Protein AF-A0AA92T080-F1 (afdb_monomer)

Foldseek 3Di:
DDDDDPDPDDDDDPDDLVVVLVPDPPRDPVQQPAFWDQDPVRFTGRPPQAAQDLDDPVVVCVQAEQWKWAFPAKWWQDPRRGTHSDGPCVPDPPQWFWMKHHHGQFKIKIWTQDPPVRATAIAIWTWDADNGQQKIFTAAPVRDGPWIWRFRYWDDDPPKIKTWIKTFRAWDQDPPRDIDTIIITTIIIIDDPVVVVVSCVRRPHYCSQVVVAPDPVPDQPLLLDKAKFKDFPDPVLQPDDPVPRAEEEAPGKMKIAIAHPVRDQDPPRCNLVPFQWKKKAKPPFAAIDTQWHDDPPDIRHNRMDMAGDLAAQPDPPDDQVSWIKMKIFGHDPRGGHDMYIGTHHYHYFFDRNDDPQDCCAVPPPDDQDWHAGNRHRQWIKTKHGWYAAPVGRPFIKIKMWTDGPDDDQPDPDPVSVVVLVVQQVVRVVVVQVSCCSHQVVVPHKDADDPVCPVVLVVQGDRDDPPKAFGIWGFDAGPDDDPTPFRHKIKTWTWDADPVDRSPIHIMIMITTDD

Nearest PDB structures (foldseek):
  3hwg-assembly2_B  TM=4.861E-01  e=1.629E-03  Homo sapiens
  4k19-assembly2_B  TM=4.719E-01  e=1.629E-03  Homo sapiens
  4gh7-assembly2_C  TM=4.530E-01  e=3.294E-03  Homo sapiens
  3alx-assembly1_B  TM=2.326E-01  e=6.484E-02  Measles morbillivirus

pLDDT: mean 80.69, std 15.15, range [23.2, 97.19]

Structure (mmCIF, N/CA/C/O backbone):
data_AF-A0AA92T080-F1
#
_entry.id   AF-A0AA92T080-F1
#
loop_
_atom_site.group_PDB
_atom_site.id
_atom_site.type_symbol
_atom_site.label_atom_id
_atom_site.label_alt_id
_atom_site.label_comp_id
_atom_site.label_asym_id
_atom_site.label_entity_id
_atom_site.label_seq_id
_atom_site.pdbx_PDB_ins_code
_atom_site.Cartn_x
_atom_site.Cartn_y
_atom_site.Cartn_z
_atom_site.occupancy
_atom_site.B_iso_or_equiv
_atom_site.auth_seq_id
_atom_site.auth_comp_id
_atom_site.auth_asym_id
_atom_site.auth_atom_id
_atom_site.pdbx_PDB_model_num
ATOM 1 N N . MET A 1 1 ? -21.289 -7.391 -8.307 1.00 27.81 1 MET A N 1
ATOM 2 C CA . MET A 1 1 ? -21.476 -6.621 -9.552 1.00 27.81 1 MET A CA 1
ATOM 3 C C . MET A 1 1 ? -21.095 -7.550 -10.691 1.00 27.81 1 MET A C 1
ATOM 5 O O . MET A 1 1 ? -20.063 -8.197 -10.584 1.00 27.81 1 MET A O 1
ATOM 9 N N . ILE A 1 2 ? -21.989 -7.754 -11.655 1.00 24.70 2 ILE A N 1
ATOM 10 C CA . ILE A 1 2 ? -21.856 -8.776 -12.702 1.00 24.70 2 ILE A CA 1
ATOM 11 C C . ILE A 1 2 ? -20.770 -8.326 -13.688 1.00 24.70 2 ILE A C 1
ATOM 13 O O . ILE A 1 2 ? -20.867 -7.235 -14.240 1.00 24.70 2 ILE A O 1
ATOM 17 N N . PHE A 1 3 ? -19.731 -9.146 -13.868 1.00 26.55 3 PHE A N 1
ATOM 18 C CA . PHE A 1 3 ? -18.678 -8.930 -14.859 1.00 26.55 3 PHE A CA 1
ATOM 19 C C . PHE A 1 3 ? -19.239 -9.198 -16.257 1.00 26.55 3 PHE A C 1
ATOM 21 O O . PHE A 1 3 ? -19.613 -10.329 -16.567 1.00 26.55 3 PHE A O 1
ATOM 28 N N . MET A 1 4 ? -19.294 -8.170 -17.102 1.00 23.20 4 MET A N 1
ATOM 29 C CA . MET A 1 4 ? -19.554 -8.333 -18.529 1.00 23.20 4 MET A CA 1
ATOM 30 C C . MET A 1 4 ? -18.206 -8.460 -19.237 1.00 23.20 4 MET A C 1
ATOM 32 O O . MET A 1 4 ? -17.562 -7.472 -19.573 1.00 23.20 4 MET A O 1
ATOM 36 N N . VAL A 1 5 ? -17.759 -9.700 -19.414 1.00 32.03 5 VAL A N 1
ATOM 37 C CA . VAL A 1 5 ? -16.711 -10.030 -20.381 1.00 32.03 5 VAL A CA 1
ATOM 38 C C . VAL A 1 5 ? -17.379 -9.978 -21.751 1.00 32.03 5 VAL A C 1
ATOM 40 O O . VAL A 1 5 ? -18.204 -10.837 -22.065 1.00 32.03 5 VAL A O 1
ATOM 43 N N . VAL A 1 6 ? -17.066 -8.967 -22.563 1.00 29.52 6 VAL A N 1
ATOM 44 C CA . VAL A 1 6 ? -17.431 -8.974 -23.985 1.00 29.52 6 VAL A CA 1
ATOM 45 C C . VAL A 1 6 ? -16.470 -9.933 -24.683 1.00 29.52 6 VAL A C 1
ATOM 47 O O . VAL A 1 6 ? -15.430 -9.549 -25.204 1.00 29.52 6 VAL A O 1
ATOM 50 N N . GLY A 1 7 ? -16.785 -11.224 -24.605 1.00 28.73 7 GLY A N 1
ATOM 51 C CA . GLY A 1 7 ? -16.167 -12.240 -25.442 1.00 28.73 7 GLY A CA 1
ATOM 52 C C . GLY A 1 7 ? -16.821 -12.192 -26.815 1.00 28.73 7 GLY A C 1
ATOM 53 O O . GLY A 1 7 ? -18.014 -12.469 -26.934 1.00 28.73 7 GLY A O 1
ATOM 54 N N . ILE A 1 8 ? -16.057 -11.855 -27.850 1.00 32.12 8 ILE A N 1
ATOM 55 C CA . ILE A 1 8 ? -16.470 -12.105 -29.230 1.00 32.12 8 ILE A CA 1
ATOM 56 C C . ILE A 1 8 ? -16.408 -13.624 -29.429 1.00 32.12 8 ILE A C 1
ATOM 58 O O . ILE A 1 8 ? -15.336 -14.213 -29.550 1.00 32.12 8 ILE A O 1
ATOM 62 N N . TRP A 1 9 ? -17.568 -14.278 -29.398 1.00 26.50 9 TRP A N 1
ATOM 63 C CA . TRP A 1 9 ? -17.707 -15.683 -29.772 1.00 26.50 9 TRP A CA 1
ATOM 64 C C . TRP A 1 9 ? -17.693 -15.779 -31.299 1.00 26.50 9 TRP A C 1
ATOM 66 O O . TRP A 1 9 ? -18.699 -15.486 -31.943 1.00 26.50 9 TRP A O 1
ATOM 76 N N . MET A 1 10 ? -16.574 -16.203 -31.890 1.00 33.81 10 MET A N 1
ATOM 77 C CA . MET A 1 10 ? -16.566 -16.641 -33.287 1.00 33.81 10 MET A CA 1
ATOM 78 C C . MET A 1 10 ? -16.938 -18.125 -33.365 1.00 33.81 10 MET A C 1
ATOM 80 O O . MET A 1 10 ? -16.276 -18.988 -32.791 1.00 33.81 10 MET A O 1
ATOM 84 N N . LEU A 1 11 ? -18.031 -18.406 -34.074 1.00 29.61 11 LEU A N 1
ATOM 85 C CA . LEU A 1 11 ? -18.474 -19.747 -34.445 1.00 29.61 11 LEU A CA 1
ATOM 86 C C . LEU A 1 11 ? -17.414 -20.405 -35.342 1.00 29.61 11 LEU A C 1
ATOM 88 O O . LEU A 1 11 ? -17.026 -19.854 -36.370 1.00 29.61 11 LEU A O 1
ATOM 92 N N . THR A 1 12 ? -16.953 -21.597 -34.970 1.00 33.16 12 THR A N 1
ATOM 93 C CA . THR A 1 12 ? -15.985 -22.373 -35.748 1.00 33.16 12 THR A CA 1
ATOM 94 C C . THR A 1 12 ? -16.668 -23.088 -36.916 1.00 33.16 12 THR A C 1
ATOM 96 O O . THR A 1 12 ? -17.187 -24.193 -36.785 1.00 33.16 12 THR A O 1
ATOM 99 N N . GLY A 1 13 ? -16.641 -22.458 -38.090 1.00 29.48 13 GLY A N 1
ATOM 100 C CA . GLY A 1 13 ? -16.662 -23.162 -39.373 1.00 29.48 13 GLY A CA 1
ATOM 101 C C . GLY A 1 13 ? -15.227 -23.479 -39.804 1.00 29.48 13 GLY A C 1
ATOM 102 O O . GLY A 1 13 ? -14.329 -22.671 -39.574 1.00 29.48 13 GLY A O 1
ATOM 103 N N . CYS A 1 14 ? -14.989 -24.647 -40.408 1.00 38.62 14 CYS A N 1
ATOM 104 C CA . CYS A 1 14 ? -13.718 -24.972 -41.064 1.00 38.62 14 CYS A CA 1
ATOM 105 C C . CYS A 1 14 ? -13.507 -24.059 -42.285 1.00 38.62 14 CYS A C 1
ATOM 107 O O . CYS A 1 14 ? -13.775 -24.469 -43.410 1.00 38.62 14 CYS A O 1
ATOM 109 N N . SER A 1 15 ? -13.056 -22.826 -42.070 1.00 36.00 15 SER A N 1
ATOM 110 C CA . SER A 1 15 ? -12.413 -22.024 -43.109 1.00 36.00 15 SER A CA 1
ATOM 111 C C . SER A 1 15 ? -10.903 -22.147 -42.943 1.00 36.00 15 SER A C 1
ATOM 113 O O . SER A 1 15 ? -10.412 -22.319 -41.822 1.00 36.00 15 SER A O 1
ATOM 115 N N . SER A 1 16 ? -10.172 -22.106 -44.053 1.00 49.78 16 SER A N 1
ATOM 116 C CA . SER A 1 16 ? -8.713 -22.066 -43.996 1.00 49.78 16 SER A CA 1
ATOM 117 C C . SER A 1 16 ? -8.259 -20.777 -43.296 1.00 49.78 16 SER A C 1
ATOM 119 O O . SER A 1 16 ? -9.003 -19.792 -43.269 1.00 49.78 16 SER A O 1
ATOM 121 N N . ASP A 1 17 ? -7.063 -20.770 -42.702 1.00 54.59 17 ASP A N 1
ATOM 122 C CA . ASP A 1 17 ? -6.533 -19.580 -42.010 1.00 54.59 17 ASP A CA 1
ATOM 123 C C . ASP A 1 17 ? -6.432 -18.362 -42.951 1.00 54.59 17 ASP A C 1
ATOM 125 O O . ASP A 1 17 ? -6.576 -17.221 -42.515 1.00 54.59 17 ASP A O 1
ATOM 129 N N . ASP A 1 18 ? -6.279 -18.614 -44.256 1.00 56.16 18 ASP A N 1
ATOM 130 C CA . ASP A 1 18 ? -6.263 -17.593 -45.308 1.00 56.16 18 ASP A CA 1
ATOM 131 C C . ASP A 1 18 ? -7.633 -16.915 -45.469 1.00 56.16 18 ASP A C 1
ATOM 133 O O . ASP A 1 18 ? -7.701 -15.692 -45.578 1.00 56.16 18 ASP A O 1
ATOM 137 N N . ASP A 1 19 ? -8.726 -17.679 -45.390 1.00 58.03 19 ASP A N 1
ATOM 138 C CA . ASP A 1 19 ? -10.092 -17.153 -45.522 1.00 58.03 19 ASP A CA 1
ATOM 139 C C . ASP A 1 19 ? -10.494 -16.268 -44.328 1.00 58.03 19 ASP A C 1
ATOM 141 O O . ASP A 1 19 ? -11.301 -15.349 -44.474 1.00 58.03 19 ASP A O 1
ATOM 145 N N . LYS A 1 20 ? -9.935 -16.532 -43.136 1.00 63.44 20 LYS A N 1
ATOM 146 C CA . LYS A 1 20 ? -10.196 -15.723 -41.933 1.00 63.44 20 LYS A CA 1
ATOM 147 C C . LYS A 1 20 ? -9.500 -14.375 -42.005 1.00 63.44 20 LYS A C 1
ATOM 149 O O . LYS A 1 20 ? -10.150 -13.358 -41.778 1.00 63.44 20 LYS A O 1
ATOM 154 N N . LEU A 1 21 ? -8.209 -14.358 -42.342 1.00 67.25 21 LEU A N 1
ATOM 155 C CA . LEU A 1 21 ? -7.444 -13.119 -42.479 1.00 67.25 21 LEU A CA 1
ATOM 156 C C . LEU A 1 21 ? -8.030 -12.236 -43.590 1.00 67.25 21 LEU A C 1
ATOM 158 O O . LEU A 1 21 ? -8.204 -11.036 -43.402 1.00 67.25 21 LEU A O 1
ATOM 162 N N . ASP A 1 22 ? -8.414 -12.838 -44.719 1.00 72.44 22 ASP A N 1
ATOM 163 C CA . ASP A 1 22 ? -9.034 -12.150 -45.859 1.00 72.44 22 ASP A CA 1
ATOM 164 C C . ASP A 1 22 ? -10.388 -11.500 -45.544 1.00 72.44 22 ASP A C 1
ATOM 166 O O . ASP A 1 22 ? -10.793 -10.579 -46.252 1.00 72.44 22 ASP A O 1
ATOM 170 N N . SER A 1 23 ? -11.064 -11.932 -44.478 1.00 70.75 23 SER A N 1
ATOM 171 C CA . SER A 1 23 ? -12.346 -11.367 -44.045 1.00 70.75 23 SER A CA 1
ATOM 172 C C . SER A 1 23 ? -12.225 -10.142 -43.129 1.00 70.75 23 SER A C 1
ATOM 174 O O . SER A 1 23 ? -13.229 -9.477 -42.873 1.00 70.75 23 SER A O 1
ATOM 176 N N . LEU A 1 24 ? -11.024 -9.834 -42.623 1.00 78.38 24 LEU A N 1
ATOM 177 C CA . LEU A 1 24 ? -10.828 -8.732 -41.682 1.00 78.38 24 LEU A CA 1
ATOM 178 C C . LEU A 1 24 ? -10.773 -7.383 -42.419 1.00 78.38 24 LEU A C 1
ATOM 180 O O . LEU A 1 24 ? -10.012 -7.251 -43.381 1.00 78.38 24 LEU A O 1
ATOM 184 N N . PRO A 1 25 ? -11.495 -6.348 -41.945 1.00 71.81 25 PRO A N 1
ATOM 185 C CA . PRO A 1 25 ? -11.550 -5.049 -42.623 1.00 71.81 25 PRO A CA 1
ATOM 186 C C . PRO A 1 25 ? -10.203 -4.309 -42.615 1.00 71.81 25 PRO A C 1
ATOM 188 O O . PRO A 1 25 ? -9.972 -3.426 -43.436 1.00 71.81 25 PRO A O 1
ATOM 191 N N . TRP A 1 26 ? -9.284 -4.709 -41.733 1.00 73.44 26 TRP A N 1
ATOM 192 C CA . TRP A 1 26 ? -7.933 -4.164 -41.616 1.00 73.44 26 TRP A CA 1
ATOM 193 C C . TRP A 1 26 ? -6.846 -5.032 -42.277 1.00 73.44 26 TRP A C 1
ATOM 195 O O . TRP A 1 26 ? -5.656 -4.804 -42.039 1.00 73.44 26 TRP A O 1
ATOM 205 N N . ASN A 1 27 ? -7.201 -6.038 -43.083 1.00 79.00 27 ASN A N 1
ATOM 206 C CA . ASN A 1 27 ? -6.205 -6.872 -43.755 1.00 79.00 27 ASN A CA 1
ATOM 207 C C . ASN A 1 27 ? -5.534 -6.134 -44.927 1.00 79.00 27 ASN A C 1
ATOM 209 O O . ASN A 1 27 ? -6.152 -5.867 -45.958 1.00 79.00 27 ASN A O 1
ATOM 213 N N . ASP A 1 28 ? -4.238 -5.854 -44.785 1.00 78.19 28 ASP A N 1
ATOM 214 C CA . ASP A 1 28 ? -3.410 -5.274 -45.838 1.00 78.19 28 ASP A CA 1
ATOM 215 C C . ASP A 1 28 ? -2.540 -6.331 -46.529 1.00 78.19 28 ASP A C 1
ATOM 217 O O . ASP A 1 28 ? -1.407 -6.612 -46.124 1.00 78.19 28 ASP A O 1
ATOM 221 N N . LYS A 1 29 ? -3.052 -6.881 -47.632 1.00 75.50 29 LYS A N 1
ATOM 222 C CA . LYS A 1 29 ? -2.358 -7.913 -48.413 1.00 75.50 29 LYS A CA 1
ATOM 223 C C . LYS A 1 29 ? -0.976 -7.481 -48.908 1.00 75.50 29 LYS A C 1
ATOM 225 O O . LYS A 1 29 ? -0.132 -8.350 -49.132 1.00 75.50 29 LYS A O 1
ATOM 230 N N . GLU A 1 30 ? -0.717 -6.188 -49.091 1.00 82.81 30 GLU A N 1
ATOM 231 C CA . GLU A 1 30 ? 0.604 -5.732 -49.519 1.00 82.81 30 GLU A CA 1
ATOM 232 C C . GLU A 1 30 ? 1.622 -5.907 -48.396 1.00 82.81 30 GLU A C 1
ATOM 234 O O . GLU A 1 30 ? 2.680 -6.487 -48.637 1.00 82.81 30 GLU A O 1
ATOM 239 N N . LEU A 1 31 ? 1.279 -5.508 -47.165 1.00 85.50 31 LEU A N 1
ATOM 240 C CA . LEU A 1 31 ? 2.153 -5.641 -45.993 1.00 85.50 31 LEU A CA 1
ATOM 241 C C . LEU A 1 31 ? 2.417 -7.106 -45.614 1.00 85.50 31 LEU A C 1
ATOM 243 O O . LEU A 1 31 ? 3.559 -7.462 -45.322 1.00 85.50 31 LEU A O 1
ATOM 247 N N . PHE A 1 32 ? 1.409 -7.983 -45.686 1.00 84.88 32 PHE A N 1
ATOM 248 C CA . PHE A 1 32 ? 1.577 -9.415 -45.377 1.00 84.88 32 PHE A CA 1
ATOM 249 C C . PHE A 1 32 ? 2.505 -10.159 -46.348 1.00 84.88 32 PHE A C 1
ATOM 251 O O . PHE A 1 32 ? 3.083 -11.188 -45.989 1.00 84.88 32 PHE A O 1
ATOM 258 N N . ASN A 1 33 ? 2.689 -9.629 -47.559 1.00 85.62 33 ASN A N 1
ATOM 259 C CA . ASN A 1 33 ? 3.595 -10.195 -48.555 1.00 85.62 33 ASN A CA 1
ATOM 260 C C . ASN A 1 33 ? 5.033 -9.661 -48.448 1.00 85.62 33 ASN A C 1
ATOM 262 O O . ASN A 1 33 ? 5.937 -10.231 -49.072 1.00 85.62 33 ASN A O 1
ATOM 266 N N . GLN A 1 34 ? 5.281 -8.631 -47.635 1.00 90.94 34 GLN A N 1
ATOM 267 C CA . GLN A 1 34 ? 6.618 -8.073 -47.425 1.00 90.94 34 GLN A CA 1
ATOM 268 C C . GLN A 1 34 ? 7.514 -8.975 -46.566 1.00 90.94 34 GLN A C 1
ATOM 270 O O . GLN A 1 34 ? 7.090 -10.012 -46.053 1.00 90.94 34 GLN A O 1
ATOM 275 N N . SER A 1 35 ? 8.793 -8.613 -46.471 1.00 91.94 35 SER A N 1
ATOM 276 C CA . SER A 1 35 ? 9.757 -9.233 -45.561 1.00 91.94 35 SER A CA 1
ATOM 277 C C . SER A 1 35 ? 10.318 -8.182 -44.611 1.00 91.94 35 SER A C 1
ATOM 279 O O . SER A 1 35 ? 10.738 -7.118 -45.053 1.00 91.94 35 SER A O 1
ATOM 281 N N . PHE A 1 36 ? 10.361 -8.513 -43.326 1.00 93.56 36 PHE A N 1
ATOM 282 C CA . PHE A 1 36 ? 10.854 -7.652 -42.258 1.00 93.56 36 PHE A CA 1
ATOM 283 C C . PHE A 1 36 ? 12.231 -8.132 -41.801 1.00 93.56 36 PHE A C 1
ATOM 285 O O . PHE A 1 36 ? 12.500 -9.336 -41.765 1.00 93.56 36 PHE A O 1
ATOM 292 N N . VAL A 1 37 ? 13.108 -7.190 -41.468 1.00 90.69 37 VAL A N 1
ATOM 293 C CA . VAL A 1 37 ? 14.513 -7.454 -41.133 1.00 90.69 37 VAL A CA 1
ATOM 294 C C . VAL A 1 37 ? 14.908 -6.730 -39.855 1.00 90.69 37 VAL A C 1
ATOM 296 O O . VAL A 1 37 ? 14.334 -5.700 -39.518 1.00 90.69 37 VAL A O 1
ATOM 299 N N . LEU A 1 38 ? 15.891 -7.271 -39.138 1.00 86.25 38 LEU A N 1
ATOM 300 C CA . LEU A 1 38 ? 16.534 -6.572 -38.027 1.00 86.25 38 LEU A CA 1
ATOM 301 C C . LEU A 1 38 ? 17.613 -5.636 -38.578 1.00 86.25 38 LEU A C 1
ATOM 303 O O . LEU A 1 38 ? 18.523 -6.091 -39.271 1.00 86.25 38 LEU A O 1
ATOM 307 N N . ASN A 1 39 ? 17.504 -4.345 -38.277 1.00 79.56 39 ASN A N 1
ATOM 308 C CA . ASN A 1 39 ? 18.502 -3.349 -38.643 1.00 79.56 39 ASN A CA 1
ATOM 309 C C . ASN A 1 39 ? 19.702 -3.361 -37.670 1.00 79.56 39 ASN A C 1
ATOM 311 O O . ASN A 1 39 ? 19.751 -4.133 -36.709 1.00 79.56 39 ASN A O 1
ATOM 315 N N . GLN A 1 40 ? 20.682 -2.488 -37.920 1.00 73.38 40 GLN A N 1
ATOM 316 C CA . GLN A 1 40 ? 21.906 -2.391 -37.111 1.00 73.38 40 GLN A CA 1
ATOM 317 C C . GLN A 1 40 ? 21.656 -1.904 -35.673 1.00 73.38 40 GLN A C 1
ATOM 319 O O . GLN A 1 40 ? 22.436 -2.236 -34.784 1.00 73.38 40 GLN A O 1
ATOM 324 N N . ASP A 1 41 ? 20.552 -1.193 -35.439 1.00 70.56 41 ASP A N 1
ATOM 325 C CA . ASP A 1 41 ? 20.147 -0.673 -34.128 1.00 70.56 41 ASP A CA 1
ATOM 326 C C . ASP A 1 41 ? 19.294 -1.676 -33.323 1.00 70.56 41 ASP A C 1
ATOM 328 O O . ASP A 1 41 ? 18.852 -1.384 -32.212 1.00 70.56 41 ASP A O 1
ATOM 332 N N . GLY A 1 42 ? 19.060 -2.881 -33.863 1.00 78.06 42 GLY A N 1
ATOM 333 C CA . GLY A 1 42 ? 18.274 -3.936 -33.214 1.00 78.06 42 GLY A CA 1
ATOM 334 C C . GLY A 1 42 ? 16.753 -3.785 -33.361 1.00 78.06 42 GLY A C 1
ATOM 335 O O . GLY A 1 42 ? 15.990 -4.462 -32.659 1.00 78.06 42 GLY A O 1
ATOM 336 N N . TYR A 1 43 ? 16.296 -2.924 -34.271 1.00 83.44 43 TYR A N 1
ATOM 337 C CA . TYR A 1 43 ? 14.888 -2.736 -34.612 1.00 83.44 43 TYR A CA 1
ATOM 338 C C . TYR A 1 43 ? 14.485 -3.658 -35.759 1.00 83.44 43 TYR A C 1
ATOM 340 O O . TYR A 1 43 ? 15.164 -3.741 -36.780 1.00 83.44 43 TYR A O 1
ATOM 348 N N . CYS A 1 44 ? 13.364 -4.357 -35.598 1.00 89.56 44 CYS A N 1
ATOM 349 C CA . CYS A 1 44 ? 12.742 -5.106 -36.676 1.00 89.56 44 CYS A CA 1
ATOM 350 C C . CYS A 1 44 ? 11.878 -4.138 -37.480 1.00 89.56 44 CYS A C 1
ATOM 352 O O . CYS A 1 44 ? 10.986 -3.505 -36.922 1.00 89.56 44 CYS A O 1
ATOM 354 N N . ILE A 1 45 ? 12.173 -3.996 -38.766 1.00 90.81 45 ILE A N 1
ATOM 355 C CA . ILE A 1 45 ? 11.567 -2.989 -39.635 1.00 90.81 45 ILE A CA 1
ATOM 356 C C . ILE A 1 45 ? 11.262 -3.567 -41.015 1.00 90.81 45 ILE A C 1
ATOM 358 O O . ILE A 1 45 ? 11.822 -4.587 -41.428 1.00 90.81 45 ILE A O 1
ATOM 362 N N . LEU A 1 46 ? 10.387 -2.886 -41.747 1.00 93.19 46 LEU A N 1
ATOM 363 C CA . LEU A 1 46 ? 10.298 -3.007 -43.193 1.00 93.19 46 LEU A CA 1
ATOM 364 C C . LEU A 1 46 ? 11.357 -2.090 -43.811 1.00 93.19 46 LEU A C 1
ATOM 366 O O . LEU A 1 46 ? 11.179 -0.871 -43.859 1.00 93.19 46 LEU A O 1
ATOM 370 N N . ASP A 1 47 ? 12.478 -2.675 -44.221 1.00 84.38 47 ASP A N 1
ATOM 371 C CA . ASP A 1 47 ? 13.612 -1.923 -44.762 1.00 84.38 47 ASP A CA 1
ATOM 372 C C . ASP A 1 47 ? 13.255 -1.234 -46.087 1.00 84.38 47 ASP A C 1
ATOM 374 O O . ASP A 1 47 ? 12.544 -1.788 -46.928 1.00 84.38 47 ASP A O 1
ATOM 378 N N . GLY A 1 48 ? 13.720 0.004 -46.255 1.00 80.38 48 GLY A N 1
ATOM 379 C CA . GLY A 1 48 ? 13.421 0.838 -47.421 1.00 80.38 48 GLY A CA 1
ATOM 380 C C . GLY A 1 48 ? 11.966 1.319 -47.544 1.00 80.38 48 GLY A C 1
ATOM 381 O O . GLY A 1 48 ? 11.617 1.903 -48.571 1.00 80.38 48 GLY A O 1
ATOM 382 N N . LYS A 1 49 ? 11.105 1.098 -46.538 1.00 85.81 49 LYS A N 1
ATOM 383 C CA . LYS A 1 49 ? 9.752 1.673 -46.511 1.00 85.81 49 LYS A CA 1
ATOM 384 C C . LYS A 1 49 ? 9.840 3.188 -46.334 1.00 85.81 49 LYS A C 1
ATOM 386 O O . LYS A 1 49 ? 10.387 3.666 -45.345 1.00 85.81 49 LYS A O 1
ATOM 391 N N . ALA A 1 50 ? 9.267 3.925 -47.283 1.00 81.00 50 ALA A N 1
ATOM 392 C CA . ALA A 1 50 ? 9.098 5.364 -47.145 1.00 81.00 50 ALA A CA 1
ATOM 393 C C . ALA A 1 50 ? 8.181 5.688 -45.943 1.00 81.00 50 ALA A C 1
ATOM 395 O O . ALA A 1 50 ? 7.202 4.957 -45.723 1.00 81.00 50 ALA A O 1
ATOM 396 N N . PRO A 1 51 ? 8.477 6.754 -45.180 1.00 81.69 51 PRO A N 1
ATOM 397 C CA . PRO A 1 51 ? 7.595 7.262 -44.135 1.00 81.69 51 PRO A CA 1
ATOM 398 C C . PRO A 1 51 ? 6.182 7.522 -44.677 1.00 81.69 51 PRO A C 1
ATOM 400 O O . PRO A 1 51 ? 6.009 7.934 -45.818 1.00 81.69 51 PRO A O 1
ATOM 403 N N . VAL A 1 52 ? 5.150 7.319 -43.853 1.00 75.94 52 VAL A N 1
ATOM 404 C CA . VAL A 1 52 ? 3.743 7.424 -44.303 1.00 75.94 52 VAL A CA 1
ATOM 405 C C . VAL A 1 52 ? 3.386 8.825 -44.821 1.00 75.94 52 VAL A C 1
ATOM 407 O O . VAL A 1 52 ? 2.547 8.971 -45.707 1.00 75.94 52 VAL A O 1
ATOM 410 N N . CYS A 1 53 ? 4.045 9.860 -44.299 1.00 64.81 53 CYS A N 1
ATOM 411 C CA . CYS A 1 53 ? 3.841 11.243 -44.708 1.00 64.81 53 CYS A CA 1
ATOM 412 C C . CYS A 1 53 ? 5.128 11.793 -45.332 1.00 64.81 53 CYS A C 1
ATOM 414 O O . CYS A 1 53 ? 5.941 12.384 -44.631 1.00 64.81 53 CYS A O 1
ATOM 416 N N . ASP A 1 54 ? 5.285 11.654 -46.649 1.00 56.00 54 ASP A N 1
ATOM 417 C CA . ASP A 1 54 ? 6.458 12.145 -47.398 1.00 56.00 54 ASP A CA 1
ATOM 418 C C . ASP A 1 54 ? 6.641 13.685 -47.365 1.00 56.00 54 ASP A C 1
ATOM 420 O O . ASP A 1 54 ? 7.630 14.198 -47.889 1.00 56.00 54 ASP A O 1
ATOM 424 N N . ILE A 1 55 ? 5.678 14.457 -46.827 1.00 50.59 55 ILE A N 1
ATOM 425 C CA . ILE A 1 55 ? 5.610 15.918 -47.043 1.00 50.59 55 ILE A CA 1
ATOM 426 C C . ILE A 1 55 ? 5.343 16.749 -45.769 1.00 50.59 55 ILE A C 1
ATOM 428 O O . ILE A 1 55 ? 5.799 17.892 -45.717 1.00 50.59 55 ILE A O 1
ATOM 432 N N . ASP A 1 56 ? 4.640 16.245 -44.740 1.00 65.81 56 ASP A N 1
ATOM 433 C CA . ASP A 1 56 ? 4.281 17.082 -43.576 1.00 65.81 56 ASP A CA 1
ATOM 434 C C . ASP A 1 56 ? 3.990 16.294 -42.278 1.00 65.81 56 ASP A C 1
ATOM 436 O O . ASP A 1 56 ? 3.022 15.532 -42.184 1.00 65.81 56 ASP A O 1
ATOM 440 N N . ARG A 1 57 ? 4.786 16.553 -41.232 1.00 71.19 57 ARG A N 1
ATOM 441 C CA . ARG A 1 57 ? 4.600 16.030 -39.866 1.00 71.19 57 ARG A CA 1
ATOM 442 C C . ARG A 1 57 ? 3.259 16.440 -39.247 1.00 71.19 57 ARG A C 1
ATOM 444 O O . ARG A 1 57 ? 2.700 15.685 -38.451 1.00 71.19 57 ARG A O 1
ATOM 451 N N . ASN A 1 58 ? 2.698 17.585 -39.638 1.00 77.56 58 ASN A N 1
ATOM 452 C CA . ASN A 1 58 ? 1.396 18.042 -39.146 1.00 77.56 58 ASN A CA 1
ATOM 453 C C . ASN A 1 58 ? 0.262 17.095 -39.556 1.00 77.56 58 ASN A C 1
ATOM 455 O O . ASN A 1 58 ? -0.696 16.918 -38.804 1.00 77.56 58 ASN A O 1
ATOM 459 N N . VAL A 1 59 ? 0.377 16.450 -40.722 1.00 82.25 59 VAL A N 1
ATOM 460 C CA . VAL A 1 59 ? -0.620 15.484 -41.200 1.00 82.25 59 VAL A CA 1
ATOM 461 C C . VAL A 1 59 ? -0.597 14.231 -40.329 1.00 82.25 59 VAL A C 1
ATOM 463 O O . VAL A 1 59 ? -1.647 13.813 -39.843 1.00 82.25 59 VAL A O 1
ATOM 466 N N . LEU A 1 60 ? 0.589 13.691 -40.034 1.00 83.06 60 LEU A N 1
ATOM 467 C CA . LEU A 1 60 ? 0.727 12.543 -39.135 1.00 83.06 60 LEU A CA 1
ATOM 468 C C . LEU A 1 60 ? 0.212 12.871 -37.724 1.00 83.06 60 LEU A C 1
ATOM 470 O O . LEU A 1 60 ? -0.565 12.105 -37.152 1.00 83.06 60 LEU A O 1
ATOM 474 N N . ASN A 1 61 ? 0.574 14.041 -37.188 1.00 85.00 61 ASN A N 1
ATOM 475 C CA . ASN A 1 61 ? 0.072 14.503 -35.894 1.00 85.00 61 ASN A CA 1
ATOM 476 C C . ASN A 1 61 ? -1.460 14.608 -35.890 1.00 85.00 61 ASN A C 1
ATOM 478 O O . ASN A 1 61 ? -2.084 14.196 -34.917 1.00 85.00 61 ASN A O 1
ATOM 482 N N . SER A 1 62 ? -2.078 15.083 -36.978 1.00 86.12 62 SER A N 1
ATOM 483 C CA . SER A 1 62 ? -3.543 15.183 -37.086 1.00 86.12 62 SER A CA 1
ATOM 484 C C . SER A 1 62 ? -4.259 13.829 -37.025 1.00 86.12 62 SER A C 1
ATOM 486 O O . SER A 1 62 ? -5.426 13.759 -36.637 1.00 86.12 62 SER A O 1
ATOM 488 N N . TRP A 1 63 ? -3.567 12.747 -37.390 1.00 89.19 63 TRP A N 1
ATOM 489 C CA . TRP A 1 63 ? -4.105 11.393 -37.321 1.00 89.19 63 TRP A CA 1
ATOM 490 C C . TRP A 1 63 ? -3.914 10.776 -35.938 1.00 89.19 63 TRP A C 1
ATOM 492 O O . TRP A 1 63 ? -4.839 10.146 -35.428 1.00 89.19 63 TRP A O 1
ATOM 502 N N . LEU A 1 64 ? -2.744 10.977 -35.326 1.00 88.75 64 LEU A N 1
ATOM 503 C CA . LEU A 1 64 ? -2.344 10.296 -34.093 1.00 88.75 64 LEU A CA 1
ATOM 504 C C . LEU A 1 64 ? -2.740 11.042 -32.815 1.00 88.75 64 LEU A C 1
ATOM 506 O O . LEU A 1 64 ? -3.271 10.423 -31.894 1.00 88.75 64 LEU A O 1
ATOM 510 N N . VAL A 1 65 ? -2.459 12.347 -32.748 1.00 88.38 65 VAL A N 1
ATOM 511 C CA . VAL A 1 65 ? -2.507 13.153 -31.519 1.00 88.38 65 VAL A CA 1
ATOM 512 C C . VAL A 1 65 ? -3.945 13.384 -31.064 1.00 88.38 65 VAL A C 1
ATOM 514 O O . VAL A 1 65 ? -4.819 13.693 -31.864 1.00 88.38 65 VAL A O 1
ATOM 517 N N . SER A 1 66 ? -4.165 13.327 -29.752 1.00 85.25 66 SER A N 1
ATOM 518 C CA . SER A 1 66 ? -5.461 13.354 -29.059 1.00 85.25 66 SER A CA 1
ATOM 519 C C . SER A 1 66 ? -6.305 12.085 -29.218 1.00 85.25 66 SER A C 1
ATOM 521 O O . SER A 1 66 ? -7.502 12.114 -28.928 1.00 85.25 66 SER A O 1
ATOM 523 N N . TYR A 1 67 ? -5.707 10.973 -29.659 1.00 91.19 67 TYR A N 1
ATOM 524 C CA . TYR A 1 67 ? -6.417 9.710 -29.865 1.00 91.19 67 TYR A CA 1
ATOM 525 C C . TYR A 1 67 ? -5.748 8.525 -29.170 1.00 91.19 67 TYR A C 1
ATOM 527 O O . TYR A 1 67 ? -4.521 8.439 -29.067 1.00 91.19 67 TYR A O 1
ATOM 535 N N . GLY A 1 68 ? -6.598 7.599 -28.718 1.00 96.00 68 GLY A N 1
ATOM 536 C CA . GLY A 1 68 ? -6.217 6.293 -28.194 1.00 96.00 68 GLY A CA 1
ATOM 537 C C . GLY A 1 68 ? -6.187 5.229 -29.288 1.00 96.00 68 GLY A C 1
ATOM 538 O O . GLY A 1 68 ? -6.970 5.289 -30.233 1.00 96.00 68 GLY A O 1
ATOM 539 N N . TRP A 1 69 ? -5.312 4.244 -29.138 1.00 97.12 69 TRP A N 1
ATOM 540 C CA . TRP A 1 69 ? -5.014 3.214 -30.126 1.00 97.12 69 TRP A CA 1
ATOM 541 C C . TRP A 1 69 ? -4.857 1.863 -29.430 1.00 97.12 69 TRP A C 1
ATOM 543 O O . TRP A 1 69 ? -3.924 1.673 -28.646 1.00 97.12 69 TRP A O 1
ATOM 553 N N . GLN A 1 70 ? -5.749 0.915 -29.723 1.00 95.62 70 GLN A N 1
ATOM 554 C CA . GLN A 1 70 ? -5.762 -0.426 -29.125 1.00 95.62 70 GLN A CA 1
ATOM 555 C C . GLN A 1 70 ? -5.540 -1.521 -30.182 1.00 95.62 70 GLN A C 1
ATOM 557 O O . GLN A 1 70 ? -6.102 -1.424 -31.269 1.00 95.62 70 GLN A O 1
ATOM 562 N N . PRO A 1 71 ? -4.779 -2.596 -29.893 1.00 94.62 71 PRO A N 1
ATOM 563 C CA . PRO A 1 71 ? -4.548 -3.663 -30.867 1.00 94.62 71 PRO A CA 1
ATOM 564 C C . PRO A 1 71 ? -5.811 -4.424 -31.287 1.00 94.62 71 PRO A C 1
ATOM 566 O O . PRO A 1 71 ? -6.415 -5.153 -30.493 1.00 94.62 71 PRO A O 1
ATOM 569 N N . ALA A 1 72 ? -6.142 -4.321 -32.573 1.00 92.12 72 ALA A N 1
ATOM 570 C CA . ALA A 1 72 ? -7.150 -5.122 -33.260 1.00 92.12 72 ALA A CA 1
ATOM 571 C C . ALA A 1 72 ? -6.564 -6.440 -33.790 1.00 92.12 72 ALA A C 1
ATOM 573 O O . ALA A 1 72 ? -7.231 -7.472 -33.713 1.00 92.12 72 ALA A O 1
ATOM 574 N N . GLY A 1 73 ? -5.300 -6.441 -34.232 1.00 91.75 73 GLY A N 1
ATOM 575 C CA . GLY A 1 73 ? -4.594 -7.637 -34.708 1.00 91.75 73 GLY A CA 1
ATOM 576 C C . GLY A 1 73 ? -3.096 -7.610 -34.409 1.00 91.75 73 GLY A C 1
ATOM 577 O O . GLY A 1 73 ? -2.489 -6.540 -34.420 1.00 91.75 73 GLY A O 1
ATOM 578 N N . ILE A 1 74 ? -2.496 -8.773 -34.141 1.00 93.75 74 ILE A N 1
ATOM 579 C CA . ILE A 1 74 ? -1.051 -8.907 -33.883 1.00 93.75 74 ILE A CA 1
ATOM 580 C C . ILE A 1 74 ? -0.494 -10.074 -34.686 1.00 93.75 74 ILE A C 1
ATOM 582 O O . ILE A 1 74 ? -0.915 -11.207 -34.492 1.00 93.75 74 ILE A O 1
ATOM 586 N N . TYR A 1 75 ? 0.493 -9.831 -35.542 1.00 93.06 75 TYR A N 1
ATOM 587 C CA . TYR A 1 75 ? 1.040 -10.845 -36.441 1.00 93.06 75 TYR A CA 1
ATOM 588 C C . TYR A 1 75 ? 2.550 -10.937 -36.271 1.00 93.06 75 TYR A C 1
ATOM 590 O O . TYR A 1 75 ? 3.291 -10.014 -36.599 1.00 93.06 75 TYR A O 1
ATOM 598 N N . GLN A 1 76 ? 3.016 -12.060 -35.732 1.00 93.69 76 GLN A N 1
ATOM 599 C CA . GLN A 1 76 ? 4.428 -12.273 -35.423 1.00 93.69 76 GLN A CA 1
ATOM 600 C C . GLN A 1 76 ? 5.287 -12.353 -36.694 1.00 93.69 76 GLN A C 1
ATOM 602 O O . GLN A 1 76 ? 4.930 -13.047 -37.648 1.00 93.69 76 GLN A O 1
ATOM 607 N N . VAL A 1 77 ? 6.464 -11.726 -36.678 1.00 94.31 77 VAL A N 1
ATOM 608 C CA . VAL A 1 77 ? 7.512 -11.942 -37.685 1.00 94.31 77 VAL A CA 1
ATOM 609 C C . VAL A 1 77 ? 8.182 -13.296 -37.428 1.00 94.31 77 VAL A C 1
ATOM 611 O O . VAL A 1 77 ? 8.738 -13.550 -36.358 1.00 94.31 77 VAL A O 1
ATOM 614 N N . LYS A 1 78 ? 8.118 -14.187 -38.417 1.00 91.31 78 LYS A N 1
ATOM 615 C CA . LYS A 1 78 ? 8.754 -15.511 -38.399 1.00 91.31 78 LYS A CA 1
ATOM 616 C C . LYS A 1 78 ? 10.244 -15.405 -38.714 1.00 91.31 78 LYS A C 1
ATOM 618 O O . LYS A 1 78 ? 10.718 -14.403 -39.238 1.00 91.31 78 LYS A O 1
ATOM 623 N N . GLU A 1 79 ? 10.985 -16.486 -38.477 1.00 87.50 79 GLU A N 1
ATOM 624 C CA . GLU A 1 79 ? 12.439 -16.532 -38.714 1.00 87.50 79 GLU A CA 1
ATOM 625 C C . GLU A 1 79 ? 12.846 -16.248 -40.167 1.00 87.50 79 GLU A C 1
ATOM 627 O O . GLU A 1 79 ? 13.942 -15.761 -40.418 1.00 87.50 79 GLU A O 1
ATOM 632 N N . ASN A 1 80 ? 11.957 -16.505 -41.129 1.00 88.50 80 ASN A N 1
ATOM 633 C CA . ASN A 1 80 ? 12.166 -16.180 -42.541 1.00 88.50 80 ASN A CA 1
ATOM 634 C C . ASN A 1 80 ? 11.811 -14.721 -42.903 1.00 88.50 80 ASN A C 1
ATOM 636 O O . ASN A 1 80 ? 11.734 -14.392 -44.087 1.00 88.50 80 ASN A O 1
ATOM 640 N N . GLY A 1 81 ? 11.529 -13.872 -41.910 1.00 90.88 81 GLY A N 1
ATOM 641 C CA . GLY A 1 81 ? 11.147 -12.470 -42.079 1.00 90.88 81 GLY A CA 1
ATOM 642 C C . GLY A 1 81 ? 9.703 -12.246 -42.537 1.00 90.88 81 GLY A C 1
ATOM 643 O O . GLY A 1 81 ? 9.306 -11.100 -42.723 1.00 90.88 81 GLY A O 1
ATOM 644 N N . LYS A 1 82 ? 8.898 -13.299 -42.736 1.00 93.38 82 LYS A N 1
ATOM 645 C CA . LYS A 1 82 ? 7.482 -13.178 -43.127 1.00 93.38 82 LYS A CA 1
ATOM 646 C C . LYS A 1 82 ? 6.564 -13.114 -41.913 1.00 93.38 82 LYS A C 1
ATOM 648 O O . LYS A 1 82 ? 6.869 -13.688 -40.871 1.00 93.38 82 LYS A O 1
ATOM 653 N N . LEU A 1 83 ? 5.405 -12.482 -42.067 1.00 92.88 83 LEU A N 1
ATOM 654 C CA . LEU A 1 83 ? 4.391 -12.442 -41.015 1.00 92.88 83 LEU A CA 1
ATOM 655 C C . LEU A 1 83 ? 3.670 -13.789 -40.861 1.00 92.88 83 LEU A C 1
ATOM 657 O O . LEU A 1 83 ? 3.478 -14.555 -41.813 1.00 92.88 83 LEU A O 1
ATOM 661 N N . ALA A 1 84 ? 3.272 -14.096 -39.631 1.00 90.69 84 ALA A N 1
ATOM 662 C CA . ALA A 1 84 ? 2.275 -15.115 -39.352 1.00 90.69 84 ALA A CA 1
ATOM 663 C C . ALA A 1 84 ? 0.908 -14.690 -39.903 1.00 90.69 84 ALA A C 1
ATOM 665 O O . ALA A 1 84 ? 0.597 -13.506 -39.971 1.00 90.69 84 ALA A O 1
ATOM 666 N N . LYS A 1 85 ? 0.105 -15.677 -40.309 1.00 86.56 85 LYS A N 1
ATOM 667 C CA . LYS A 1 85 ? -1.255 -15.450 -40.819 1.00 86.56 85 LYS A CA 1
ATOM 668 C C . LYS A 1 85 ? -2.322 -15.530 -39.724 1.00 86.56 85 LYS A C 1
ATOM 670 O O . LYS A 1 85 ? -3.437 -15.075 -39.924 1.00 86.56 85 LYS A O 1
ATOM 675 N N . THR A 1 86 ? -1.964 -16.106 -38.581 1.00 88.19 86 THR A N 1
ATOM 676 C CA . THR A 1 86 ? -2.801 -16.201 -37.385 1.00 88.19 86 THR A CA 1
ATOM 677 C C . THR A 1 86 ? -2.428 -15.096 -36.410 1.00 88.19 86 THR A C 1
ATOM 679 O O . THR A 1 86 ? -1.260 -14.692 -36.342 1.00 88.19 86 THR A O 1
ATOM 682 N N . ASP A 1 87 ? -3.409 -14.630 -35.643 1.00 89.25 87 ASP A N 1
ATOM 683 C CA . ASP A 1 87 ? -3.164 -13.643 -34.600 1.00 89.25 87 ASP A CA 1
ATOM 684 C C . ASP A 1 87 ? -2.301 -14.257 -33.487 1.00 89.25 87 ASP A C 1
ATOM 686 O O . ASP A 1 87 ? -2.566 -15.356 -33.001 1.00 89.25 87 ASP A O 1
ATOM 690 N N . TYR A 1 88 ? -1.255 -13.546 -33.076 1.00 89.00 88 TYR A N 1
ATOM 691 C CA . TYR A 1 88 ? -0.283 -13.979 -32.076 1.00 89.00 88 TYR A CA 1
ATOM 692 C C . TYR A 1 88 ? -0.923 -14.305 -30.723 1.00 89.00 88 TYR A C 1
ATOM 694 O O . TYR A 1 88 ? -0.398 -15.115 -29.966 1.00 89.00 88 TYR A O 1
ATOM 702 N N . ARG A 1 89 ? -2.068 -13.692 -30.411 1.00 87.06 89 ARG A N 1
ATOM 703 C CA . ARG A 1 89 ? -2.793 -13.914 -29.156 1.00 87.06 89 ARG A CA 1
ATOM 704 C C . ARG A 1 89 ? -3.481 -15.278 -29.121 1.00 87.06 89 ARG A C 1
ATOM 706 O O . ARG A 1 89 ? -3.810 -15.760 -28.036 1.00 87.06 89 ARG A O 1
ATOM 713 N N . GLU A 1 90 ? -3.716 -15.908 -30.272 1.00 84.31 90 GLU A N 1
ATOM 714 C CA . GLU A 1 90 ? -4.384 -17.206 -30.337 1.00 84.31 90 GLU A CA 1
ATOM 715 C C . GLU A 1 90 ? -3.559 -18.280 -29.616 1.00 84.31 90 GLU A C 1
ATOM 717 O O . GLU A 1 90 ? -2.437 -18.611 -29.990 1.00 84.31 90 GLU A O 1
ATOM 722 N N . GLY A 1 91 ? -4.129 -18.840 -28.546 1.00 70.56 91 GLY A N 1
ATOM 723 C CA . GLY A 1 91 ? -3.481 -19.872 -27.732 1.00 70.56 91 GLY A CA 1
ATOM 724 C C . GLY A 1 91 ? -2.603 -19.348 -26.591 1.00 70.56 91 GLY A C 1
ATOM 725 O O . GLY A 1 91 ? -2.179 -20.152 -25.759 1.00 70.56 91 GLY A O 1
ATOM 726 N N . ILE A 1 92 ? -2.391 -18.031 -26.477 1.00 79.12 92 ILE A N 1
ATOM 727 C CA . ILE A 1 92 ? -1.683 -17.429 -25.340 1.00 79.12 92 ILE A CA 1
ATOM 728 C C . ILE A 1 92 ? -2.692 -17.067 -24.247 1.00 79.12 92 ILE A C 1
ATOM 730 O O . ILE A 1 92 ? -3.554 -16.206 -24.421 1.00 79.12 92 ILE A O 1
ATOM 734 N N . LYS A 1 93 ? -2.580 -17.723 -23.086 1.00 66.00 93 LYS A N 1
ATOM 735 C CA . LYS A 1 93 ? -3.339 -17.335 -21.891 1.00 66.00 93 LYS A CA 1
ATOM 736 C C . LYS A 1 93 ? -2.698 -16.092 -21.274 1.00 66.00 93 LYS A C 1
ATOM 738 O O . LYS A 1 93 ? -1.486 -16.059 -21.102 1.00 66.00 93 LYS A O 1
ATOM 743 N N . ASP A 1 94 ? -3.523 -15.104 -20.938 1.00 68.12 94 ASP A N 1
ATOM 744 C CA . ASP A 1 94 ? -3.137 -13.885 -20.212 1.00 68.12 94 ASP A CA 1
ATOM 745 C C . ASP A 1 94 ? -2.253 -12.869 -20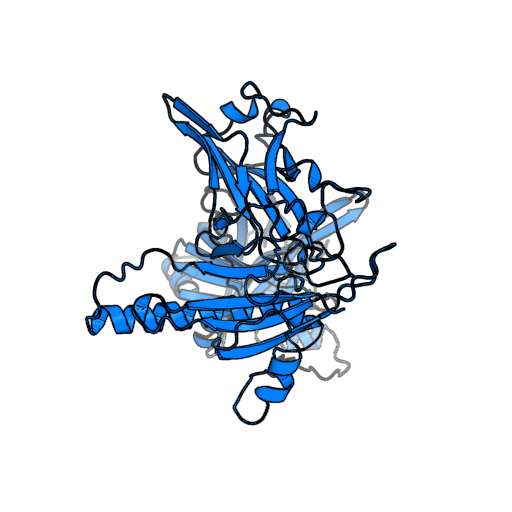.964 1.00 68.12 94 ASP A C 1
ATOM 747 O O . ASP A 1 94 ? -1.658 -11.996 -20.331 1.00 68.12 94 ASP A O 1
ATOM 751 N N . TYR A 1 95 ? -2.216 -12.900 -22.302 1.00 76.81 95 TYR A N 1
ATOM 752 C CA . TYR A 1 95 ? -1.562 -11.837 -23.074 1.00 76.81 95 TYR A CA 1
ATOM 753 C C . TYR A 1 95 ? -2.293 -10.496 -22.907 1.00 76.81 95 TYR A C 1
ATOM 755 O O . TYR A 1 95 ? -3.487 -10.394 -23.195 1.00 76.81 95 TYR A O 1
ATOM 763 N N . SER A 1 96 ? -1.569 -9.456 -22.488 1.00 79.25 96 SER A N 1
ATOM 764 C CA . SER A 1 96 ? -2.088 -8.090 -22.403 1.00 79.25 96 SER A CA 1
ATOM 765 C C . SER A 1 96 ? -1.339 -7.187 -23.384 1.00 79.25 96 SER A C 1
ATOM 767 O O . SER A 1 96 ? -0.216 -6.781 -23.082 1.00 79.25 96 SER A O 1
ATOM 769 N N . PRO A 1 97 ? -1.941 -6.831 -24.532 1.00 83.38 97 PRO A N 1
ATOM 770 C CA . PRO A 1 97 ? -1.332 -5.877 -25.444 1.00 83.38 97 PRO A CA 1
ATOM 771 C C . PRO A 1 97 ? -1.157 -4.501 -24.796 1.00 83.38 97 PRO A C 1
ATOM 773 O O . PRO A 1 97 ? -1.875 -4.141 -23.858 1.00 83.38 97 PRO A O 1
ATOM 776 N N . LYS A 1 98 ? -0.226 -3.717 -25.343 1.00 92.69 98 LYS A N 1
ATOM 777 C CA . LYS A 1 98 ? -0.077 -2.299 -25.008 1.00 92.69 98 LYS A CA 1
ATOM 778 C C . LYS A 1 98 ? -1.155 -1.491 -25.730 1.00 92.69 98 LYS A C 1
ATOM 780 O O . LYS A 1 98 ? -1.487 -1.796 -26.871 1.00 92.69 98 LYS A O 1
ATOM 785 N N . VAL A 1 99 ? -1.690 -0.471 -25.068 1.00 96.19 99 VAL A N 1
ATOM 786 C CA . VAL A 1 99 ? -2.584 0.535 -25.662 1.00 96.19 99 VAL A CA 1
ATOM 787 C C . VAL A 1 99 ? -1.878 1.882 -25.589 1.00 96.19 99 VAL A C 1
ATOM 789 O O . VAL A 1 99 ? -1.252 2.195 -24.575 1.00 96.19 99 VAL A O 1
ATOM 792 N N . TYR A 1 100 ? -1.955 2.669 -26.657 1.00 96.62 100 TYR A N 1
ATOM 793 C CA . TYR A 1 100 ? -1.266 3.954 -26.759 1.00 96.62 100 TYR A CA 1
ATOM 794 C C . TYR A 1 100 ? -2.255 5.110 -26.815 1.00 96.62 100 TYR A C 1
ATOM 796 O O . TYR A 1 100 ? -3.262 5.025 -27.505 1.00 96.62 100 TYR A O 1
ATOM 804 N N . GLU A 1 101 ? -1.953 6.213 -26.139 1.00 96.56 101 GLU A N 1
ATOM 805 C CA . GLU A 1 101 ? -2.643 7.494 -26.312 1.00 96.56 101 GLU A CA 1
ATOM 806 C C . GLU A 1 101 ? -1.605 8.564 -26.639 1.00 96.56 101 GLU A C 1
ATOM 808 O O . GLU A 1 101 ? -0.725 8.856 -25.831 1.00 96.56 101 GLU A O 1
ATOM 813 N N . PHE A 1 102 ? -1.683 9.158 -27.827 1.00 92.62 102 PHE A N 1
ATOM 814 C CA . PHE A 1 102 ? -0.795 10.261 -28.189 1.00 92.62 102 PHE A CA 1
ATOM 815 C C . PHE A 1 102 ? -1.381 11.554 -27.631 1.00 92.62 102 PHE A C 1
ATOM 817 O O . PHE A 1 102 ? -2.381 12.053 -28.133 1.00 92.62 102 PHE A O 1
ATOM 824 N N . LEU A 1 103 ? -0.769 12.103 -26.587 1.00 91.00 103 LEU A N 1
ATOM 825 C CA . LEU A 1 103 ? -1.276 13.285 -25.884 1.00 91.00 103 LEU A CA 1
ATOM 826 C C . LEU A 1 103 ? -0.939 14.580 -26.632 1.00 91.00 103 LEU A C 1
ATOM 828 O O . LEU A 1 103 ? -1.718 15.530 -26.635 1.00 91.00 103 LEU A O 1
ATOM 832 N N . SER A 1 104 ? 0.242 14.621 -27.248 1.00 87.69 104 SER A N 1
ATOM 833 C CA . SER A 1 104 ? 0.767 15.758 -28.007 1.00 87.69 104 SER A CA 1
ATOM 834 C C . SER A 1 104 ? 1.792 15.285 -29.045 1.00 87.69 104 SER A C 1
ATOM 836 O O . SER A 1 104 ? 2.109 14.099 -29.139 1.00 87.69 104 SER A O 1
ATOM 838 N N . GLU A 1 105 ? 2.374 16.229 -29.786 1.00 82.12 105 GLU A N 1
ATOM 839 C CA . GLU A 1 105 ? 3.419 15.987 -30.799 1.00 82.12 105 GLU A CA 1
ATOM 840 C C . GLU A 1 105 ? 4.733 15.409 -30.247 1.00 82.12 105 GLU A C 1
ATOM 842 O O . GLU A 1 105 ? 5.639 15.074 -31.015 1.00 82.12 105 GLU A O 1
ATOM 847 N N . ASN A 1 106 ? 4.862 15.369 -28.920 1.00 85.25 106 ASN A N 1
ATOM 848 C CA . ASN A 1 106 ? 6.045 14.906 -28.211 1.00 85.25 106 ASN A CA 1
ATOM 849 C C . ASN A 1 106 ? 5.738 14.097 -26.947 1.00 85.25 106 ASN A C 1
ATOM 851 O O . ASN A 1 106 ? 6.680 13.641 -26.314 1.00 85.25 106 ASN A O 1
ATOM 855 N N . GLN A 1 107 ? 4.471 13.904 -26.565 1.00 92.00 107 GLN A N 1
ATOM 856 C CA . GLN A 1 107 ? 4.097 13.096 -25.402 1.00 92.00 107 GLN A CA 1
ATOM 857 C C . GLN A 1 107 ? 3.084 12.026 -25.769 1.00 92.00 107 GLN A C 1
ATOM 859 O O . GLN A 1 107 ? 2.121 12.277 -26.495 1.00 92.00 107 GLN A O 1
ATOM 864 N N . LEU A 1 108 ? 3.288 10.838 -25.211 1.00 94.31 108 LEU A N 1
ATOM 865 C CA . LEU A 1 108 ? 2.352 9.729 -25.292 1.00 94.31 108 LEU A CA 1
ATOM 866 C C . LEU A 1 108 ? 2.176 9.066 -23.928 1.00 94.31 108 LEU A C 1
ATOM 868 O O . LEU A 1 108 ? 3.022 9.176 -23.038 1.00 94.31 108 LEU A O 1
ATOM 872 N N . MET A 1 109 ? 1.065 8.362 -23.786 1.00 94.88 109 MET A N 1
ATOM 873 C CA . MET A 1 109 ? 0.776 7.464 -22.684 1.00 94.88 109 MET A CA 1
ATOM 874 C C . MET A 1 109 ? 0.777 6.027 -23.198 1.00 94.88 109 MET A C 1
ATOM 876 O O . MET A 1 109 ? 0.160 5.729 -24.221 1.00 94.88 109 MET A O 1
ATOM 880 N N . THR A 1 110 ? 1.445 5.136 -22.473 1.00 95.50 110 THR A N 1
ATOM 881 C CA . THR A 1 110 ? 1.405 3.693 -22.719 1.00 95.50 110 THR A CA 1
ATOM 882 C C . THR A 1 110 ? 0.678 3.010 -21.580 1.00 95.50 110 THR A C 1
ATOM 884 O O . THR A 1 110 ? 1.145 3.045 -20.444 1.00 95.50 110 THR A O 1
ATOM 887 N N . TYR A 1 111 ? -0.419 2.336 -21.892 1.00 95.19 111 TYR A N 1
ATOM 888 C CA . TYR A 1 111 ? -1.181 1.493 -20.980 1.00 95.19 111 TYR A CA 1
ATOM 889 C C . TYR A 1 111 ? -0.784 0.035 -21.184 1.00 95.19 111 TYR A C 1
ATOM 891 O O . TYR A 1 111 ? -0.748 -0.454 -22.315 1.00 95.19 111 TYR A O 1
ATOM 899 N N . TYR A 1 112 ? -0.453 -0.665 -20.105 1.00 91.94 112 TYR A N 1
ATOM 900 C CA . TYR A 1 112 ? 0.019 -2.045 -20.168 1.00 91.94 112 TYR A CA 1
ATOM 901 C C . TYR A 1 112 ? -0.243 -2.784 -18.858 1.00 91.94 112 TYR A C 1
ATOM 903 O O . TYR A 1 112 ? -0.479 -2.181 -17.812 1.00 91.94 112 TYR A O 1
ATOM 911 N N . ARG A 1 113 ? -0.228 -4.115 -18.920 1.00 88.31 113 ARG A N 1
ATOM 912 C CA . ARG A 1 113 ? -0.232 -4.945 -17.720 1.00 88.31 113 ARG A CA 1
ATOM 913 C C . ARG A 1 113 ? 1.210 -5.271 -17.368 1.00 88.31 113 ARG A C 1
ATOM 915 O O . ARG A 1 113 ? 1.935 -5.790 -18.209 1.00 88.31 113 ARG A O 1
ATOM 922 N N . ASP A 1 114 ? 1.612 -4.936 -16.155 1.00 83.12 114 ASP A N 1
ATOM 923 C CA . ASP A 1 114 ? 2.948 -5.228 -15.650 1.00 83.12 114 ASP A CA 1
ATOM 924 C C . ASP A 1 114 ? 3.139 -6.749 -15.528 1.00 83.12 114 ASP A C 1
ATOM 926 O O . ASP A 1 114 ? 2.279 -7.432 -14.970 1.00 83.12 114 ASP A O 1
ATOM 930 N N . GLU A 1 115 ? 4.209 -7.300 -16.103 1.00 74.56 115 GLU A N 1
ATOM 931 C CA . GLU A 1 115 ? 4.394 -8.758 -16.183 1.00 74.56 115 GLU A CA 1
ATOM 932 C C . GLU A 1 115 ? 4.668 -9.381 -14.805 1.00 74.56 115 GLU A C 1
ATOM 934 O O . GLU A 1 115 ? 4.141 -10.457 -14.504 1.00 74.56 115 GLU A O 1
ATOM 939 N N . ASP A 1 116 ? 5.399 -8.666 -13.944 1.00 75.69 116 ASP A N 1
ATOM 940 C CA . ASP A 1 116 ? 5.789 -9.126 -12.609 1.00 75.69 116 ASP A CA 1
ATOM 941 C C . ASP A 1 116 ? 4.607 -9.093 -11.634 1.00 75.69 116 ASP A C 1
ATOM 943 O O . ASP A 1 116 ? 4.305 -10.068 -10.944 1.00 75.69 116 ASP A O 1
ATOM 947 N N . THR A 1 117 ? 3.911 -7.958 -11.579 1.00 79.12 117 THR A N 1
ATOM 948 C CA . THR A 1 117 ? 2.838 -7.707 -10.605 1.00 79.12 117 THR A CA 1
ATOM 949 C C . THR A 1 117 ? 1.448 -8.017 -11.144 1.00 79.12 117 THR A C 1
ATOM 951 O O . THR A 1 117 ? 0.481 -8.038 -10.383 1.00 79.12 117 THR A O 1
ATOM 954 N N . ARG A 1 118 ? 1.314 -8.238 -12.457 1.00 81.25 118 ARG A N 1
ATOM 955 C CA . ARG A 1 118 ? 0.043 -8.475 -13.161 1.00 81.25 118 ARG A CA 1
ATOM 956 C C . ARG A 1 118 ? -0.986 -7.356 -12.994 1.00 81.25 118 ARG A C 1
ATOM 958 O O . ARG A 1 118 ? -2.175 -7.591 -13.239 1.00 81.25 118 ARG A O 1
ATOM 965 N N . THR A 1 119 ? -0.544 -6.161 -12.605 1.00 86.19 119 THR A N 1
ATOM 966 C CA . THR A 1 119 ? -1.393 -4.987 -12.377 1.00 86.19 119 THR A CA 1
ATOM 967 C C . THR A 1 119 ? -1.544 -4.133 -13.637 1.00 86.19 119 THR A C 1
ATOM 969 O O . THR A 1 119 ? -0.727 -4.211 -14.552 1.00 86.19 119 THR A O 1
ATOM 972 N N . PHE A 1 120 ? -2.620 -3.345 -13.709 1.00 89.31 120 PHE A N 1
ATOM 973 C CA . PHE A 1 120 ? -2.904 -2.464 -14.844 1.00 89.31 120 PHE A CA 1
ATOM 974 C C . PHE A 1 120 ? -2.258 -1.093 -14.626 1.00 89.31 120 PHE A C 1
ATOM 976 O O . PHE A 1 120 ? -2.678 -0.312 -13.767 1.00 89.31 120 PHE A O 1
ATOM 983 N N . CYS A 1 121 ? -1.228 -0.819 -15.418 1.00 92.38 121 CYS A N 1
ATOM 984 C CA . CYS A 1 121 ? -0.354 0.332 -15.280 1.00 92.38 121 CYS A CA 1
ATOM 985 C C . CYS A 1 121 ? -0.410 1.253 -16.498 1.00 92.38 121 C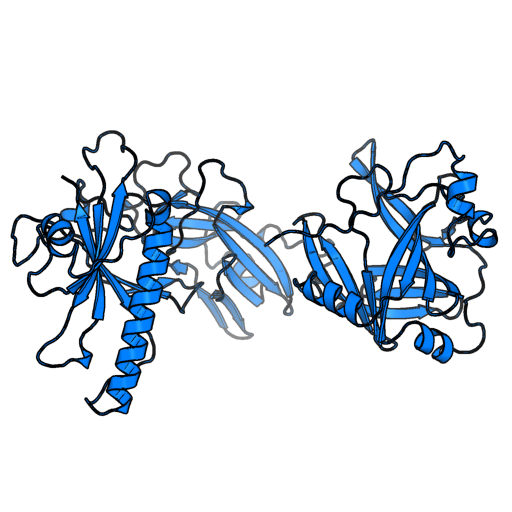YS A C 1
ATOM 987 O O . CYS A 1 121 ? -0.730 0.837 -17.612 1.00 92.38 121 CYS A O 1
ATOM 989 N N . PHE A 1 122 ? -0.024 2.505 -16.297 1.00 93.62 122 PHE A N 1
ATOM 990 C CA . PHE A 1 122 ? 0.259 3.437 -17.374 1.00 93.62 122 PHE A CA 1
ATOM 991 C C . PHE A 1 122 ? 1.612 4.098 -17.163 1.00 93.62 122 PHE A C 1
ATOM 993 O O . PHE A 1 122 ? 2.052 4.273 -16.031 1.00 93.62 122 PHE A O 1
ATOM 1000 N N . LYS A 1 123 ? 2.270 4.501 -18.246 1.00 92.38 123 LYS A N 1
ATOM 1001 C CA . LYS A 1 123 ? 3.461 5.348 -18.178 1.00 92.38 123 LYS A CA 1
ATOM 1002 C C . LYS A 1 123 ? 3.412 6.446 -19.223 1.00 92.38 123 LYS A C 1
ATOM 1004 O O . LYS A 1 123 ? 3.092 6.198 -20.386 1.00 92.38 123 LYS A O 1
ATOM 1009 N N . LYS A 1 124 ? 3.760 7.652 -18.794 1.00 92.31 124 LYS A N 1
ATOM 1010 C CA . LYS A 1 124 ? 3.911 8.827 -19.639 1.00 92.31 124 LYS A CA 1
ATOM 1011 C C . LYS A 1 124 ? 5.333 8.878 -20.178 1.00 92.31 124 LYS A C 1
ATOM 1013 O O . LYS A 1 124 ? 6.292 8.828 -19.409 1.00 92.31 124 LYS A O 1
ATOM 1018 N N . GLN A 1 125 ? 5.450 8.994 -21.491 1.00 92.06 125 GLN A N 1
ATOM 1019 C CA . GLN A 1 125 ? 6.716 8.983 -22.211 1.00 92.06 125 GLN A CA 1
ATOM 1020 C C . GLN A 1 125 ? 6.778 10.171 -23.160 1.00 92.06 125 GLN A C 1
ATOM 1022 O O . GLN A 1 125 ? 5.753 10.614 -23.689 1.00 92.06 125 GLN A O 1
ATOM 1027 N N . ASP A 1 126 ? 7.991 10.651 -23.397 1.00 90.62 126 ASP A N 1
ATOM 1028 C CA . ASP A 1 126 ? 8.241 11.531 -24.525 1.00 90.62 126 ASP A CA 1
ATOM 1029 C C . ASP A 1 126 ? 8.427 10.674 -25.785 1.00 90.62 126 ASP A C 1
ATOM 1031 O O . ASP A 1 126 ? 8.832 9.509 -25.717 1.00 90.62 126 ASP A O 1
ATOM 1035 N N . TRP A 1 127 ? 8.112 11.221 -26.953 1.00 91.31 127 TRP A N 1
ATOM 1036 C CA . TRP A 1 127 ? 8.371 10.546 -28.219 1.00 91.31 127 TRP A CA 1
ATOM 1037 C C . TRP A 1 127 ? 8.843 11.512 -29.297 1.00 91.31 127 TRP A C 1
ATOM 1039 O O . TRP A 1 127 ? 8.573 12.712 -29.267 1.00 91.31 127 TRP A O 1
ATOM 1049 N N . SER A 1 128 ? 9.565 10.959 -30.263 1.00 83.38 128 SER A N 1
ATOM 1050 C CA . SER A 1 128 ? 10.011 11.652 -31.467 1.00 83.38 128 SER A CA 1
ATOM 1051 C C . SER A 1 128 ? 9.772 10.768 -32.682 1.00 83.38 128 SER A C 1
ATOM 1053 O O . SER A 1 128 ? 9.699 9.548 -32.550 1.00 83.38 128 SER A O 1
ATOM 1055 N N . TYR A 1 129 ? 9.629 11.387 -33.847 1.00 85.19 129 TYR A N 1
ATOM 1056 C CA . TYR A 1 129 ? 9.439 10.710 -35.123 1.00 85.19 129 TYR A CA 1
ATOM 1057 C C . TYR A 1 129 ? 10.616 11.030 -36.034 1.00 85.19 129 TYR A C 1
ATOM 1059 O O . TYR A 1 129 ? 10.986 12.198 -36.169 1.00 85.19 129 TYR A O 1
ATOM 1067 N N . ASP A 1 130 ? 11.205 9.996 -36.620 1.00 81.88 130 ASP A N 1
ATOM 1068 C CA . ASP A 1 130 ? 12.244 10.121 -37.629 1.00 81.88 130 ASP A CA 1
ATOM 1069 C C . ASP A 1 130 ? 11.606 10.171 -39.021 1.00 81.88 130 ASP A C 1
ATOM 1071 O O . ASP A 1 130 ? 11.146 9.160 -39.560 1.00 81.88 130 ASP A O 1
ATOM 1075 N N . ASP A 1 131 ? 11.614 11.369 -39.605 1.00 77.75 131 ASP A N 1
ATOM 1076 C CA . ASP A 1 131 ? 11.065 11.654 -40.929 1.00 77.75 131 ASP A CA 1
ATOM 1077 C C . ASP A 1 131 ? 11.799 10.918 -42.066 1.00 77.75 131 ASP A C 1
ATOM 1079 O O . ASP A 1 131 ? 11.298 10.902 -43.183 1.00 77.75 131 ASP A O 1
ATOM 1083 N N . ALA A 1 132 ? 12.971 10.313 -41.833 1.00 78.19 132 ALA A N 1
ATOM 1084 C CA . ALA A 1 132 ? 13.675 9.528 -42.850 1.00 78.19 132 ALA A CA 1
ATOM 1085 C C . ALA A 1 132 ? 13.271 8.047 -42.841 1.00 78.19 132 ALA A C 1
ATOM 1087 O O . ALA A 1 132 ? 13.248 7.406 -43.892 1.00 78.19 132 ALA A O 1
ATOM 1088 N N . THR A 1 133 ? 12.972 7.493 -41.664 1.00 78.88 133 THR A N 1
ATOM 1089 C CA . THR A 1 133 ? 12.764 6.046 -41.475 1.00 78.88 133 THR A CA 1
ATOM 1090 C C . THR A 1 133 ? 11.323 5.671 -41.123 1.00 78.88 133 THR A C 1
ATOM 1092 O O . THR A 1 133 ? 10.959 4.493 -41.173 1.00 78.88 133 THR A O 1
ATOM 1095 N N . GLY A 1 134 ? 10.495 6.654 -40.757 1.00 85.00 134 GLY A N 1
ATOM 1096 C CA . GLY A 1 134 ? 9.138 6.430 -40.260 1.00 85.00 134 GLY A CA 1
ATOM 1097 C C . GLY A 1 134 ? 9.097 5.822 -38.855 1.00 85.00 134 GLY A C 1
ATOM 1098 O O . GLY A 1 134 ? 8.079 5.250 -38.452 1.00 85.00 134 GLY A O 1
ATOM 1099 N N . ILE A 1 135 ? 10.207 5.891 -38.116 1.00 87.88 135 ILE A N 1
ATOM 1100 C CA . ILE A 1 135 ? 10.342 5.287 -36.792 1.00 87.88 135 ILE A CA 1
ATOM 1101 C C . ILE A 1 135 ? 10.008 6.316 -35.716 1.00 87.88 135 ILE A C 1
ATOM 1103 O O . ILE A 1 135 ? 10.604 7.386 -35.625 1.00 87.88 135 ILE A O 1
ATOM 1107 N N . VAL A 1 136 ? 9.073 5.953 -34.848 1.00 89.94 136 VAL A N 1
ATOM 1108 C CA . VAL A 1 136 ? 8.841 6.607 -33.568 1.00 89.94 136 VAL A CA 1
ATOM 1109 C C . VAL A 1 136 ? 9.793 6.029 -32.531 1.00 89.94 136 VAL A C 1
ATOM 1111 O O . VAL A 1 136 ? 9.768 4.826 -32.271 1.00 89.94 136 VAL A O 1
ATOM 1114 N N . ILE A 1 137 ? 10.572 6.892 -31.887 1.00 86.81 137 ILE A N 1
ATOM 1115 C CA . ILE A 1 137 ? 11.375 6.554 -30.711 1.00 86.81 137 ILE A CA 1
ATOM 1116 C C . ILE A 1 137 ? 10.660 7.072 -29.471 1.00 86.81 137 ILE A C 1
ATOM 1118 O O . ILE A 1 137 ? 10.349 8.260 -29.374 1.00 86.81 137 ILE A O 1
ATOM 1122 N N . LYS A 1 138 ? 10.410 6.170 -28.522 1.00 91.31 138 LYS A N 1
ATOM 1123 C CA . LYS A 1 138 ? 9.783 6.450 -27.231 1.00 91.31 138 LYS A CA 1
ATOM 1124 C C . LYS A 1 138 ? 10.878 6.550 -26.184 1.00 91.31 138 LYS A C 1
ATOM 1126 O O . LYS A 1 138 ? 11.677 5.621 -26.042 1.00 91.31 138 LYS A O 1
ATOM 1131 N N . THR A 1 139 ? 10.906 7.650 -25.450 1.00 82.56 139 THR A N 1
ATOM 1132 C CA . THR A 1 139 ? 11.866 7.881 -24.378 1.00 82.56 139 THR A CA 1
ATOM 1133 C C . THR A 1 139 ? 11.163 8.056 -23.047 1.00 82.56 139 THR A C 1
ATOM 1135 O O . THR A 1 139 ? 10.148 8.746 -22.941 1.00 82.56 139 THR A O 1
ATOM 1138 N N . ASN A 1 140 ? 11.718 7.448 -22.006 1.00 80.69 140 ASN A N 1
ATOM 1139 C CA . ASN A 1 140 ? 11.270 7.719 -20.647 1.00 80.69 140 ASN A CA 1
ATOM 1140 C C . ASN A 1 140 ? 11.715 9.124 -20.193 1.00 80.69 140 ASN A C 1
ATOM 1142 O O . ASN A 1 140 ? 12.469 9.809 -20.888 1.00 80.69 140 ASN A O 1
ATOM 1146 N N . LYS A 1 141 ? 11.282 9.555 -19.003 1.00 71.12 141 LYS A N 1
ATOM 1147 C CA . LYS A 1 141 ? 11.632 10.876 -18.445 1.00 71.12 141 LYS A CA 1
ATOM 1148 C C . LYS A 1 141 ? 13.141 11.117 -18.283 1.00 71.12 141 LYS A C 1
ATOM 1150 O O . LYS A 1 141 ? 13.565 12.267 -18.206 1.00 71.12 141 LYS A O 1
ATOM 1155 N N . ALA A 1 142 ? 13.960 10.063 -18.239 1.00 65.75 142 ALA A N 1
ATOM 1156 C CA . ALA A 1 142 ? 15.421 10.155 -18.215 1.00 65.75 142 ALA A CA 1
ATOM 1157 C C . ALA A 1 142 ? 16.051 10.395 -19.599 1.00 65.75 142 ALA A C 1
ATOM 1159 O O . ALA A 1 142 ? 17.273 10.512 -19.694 1.00 65.75 142 ALA A O 1
ATOM 1160 N N . GLY A 1 143 ? 15.253 10.414 -20.669 1.00 67.62 143 GLY A N 1
ATOM 1161 C CA . GLY A 1 143 ? 15.730 10.510 -22.047 1.00 67.62 143 GLY A CA 1
ATOM 1162 C C . GLY A 1 143 ? 16.320 9.206 -22.596 1.00 67.62 143 GLY A C 1
ATOM 1163 O O . GLY A 1 143 ? 16.958 9.231 -23.646 1.00 67.62 143 GLY A O 1
ATOM 1164 N N . LYS A 1 144 ? 16.135 8.063 -21.916 1.00 73.94 144 LYS A N 1
ATOM 1165 C CA . LYS A 1 144 ? 16.552 6.752 -22.441 1.00 73.94 144 LYS A CA 1
ATOM 1166 C C . LYS A 1 144 ? 15.488 6.183 -23.367 1.00 73.94 144 LYS A C 1
ATOM 1168 O O . LYS A 1 144 ? 14.299 6.340 -23.099 1.00 73.94 144 LYS A O 1
ATOM 1173 N N . VAL A 1 145 ? 15.925 5.472 -24.406 1.00 77.44 145 VAL A N 1
ATOM 1174 C CA . VAL A 1 145 ? 15.033 4.739 -25.313 1.00 77.44 145 VAL A CA 1
ATOM 1175 C C . VAL A 1 145 ? 14.355 3.605 -24.550 1.00 77.44 145 VAL A C 1
ATOM 1177 O O . VAL A 1 145 ? 15.008 2.681 -24.077 1.00 77.44 145 VAL A O 1
ATOM 1180 N N . ASP A 1 146 ? 13.039 3.702 -24.453 1.00 81.06 146 ASP A N 1
ATOM 1181 C CA . ASP A 1 146 ? 12.146 2.755 -23.784 1.00 81.06 146 ASP A CA 1
ATOM 1182 C C . ASP A 1 146 ? 11.521 1.796 -24.823 1.00 81.06 146 ASP A C 1
ATOM 1184 O O . ASP A 1 146 ? 11.326 0.601 -24.602 1.00 81.06 146 ASP A O 1
ATOM 1188 N N . GLY A 1 147 ? 11.311 2.283 -26.049 1.00 87.25 147 GLY A N 1
ATOM 1189 C CA . GLY A 1 147 ? 10.959 1.430 -27.177 1.00 87.25 147 GLY A CA 1
ATOM 1190 C C . GLY A 1 147 ? 10.880 2.192 -28.489 1.00 87.25 147 GLY A C 1
ATOM 1191 O O . GLY A 1 147 ? 11.062 3.406 -28.532 1.00 87.25 147 GLY A O 1
ATOM 1192 N N . TYR A 1 148 ? 10.555 1.475 -29.558 1.00 91.50 148 TYR A N 1
ATOM 1193 C CA . TYR A 1 148 ? 10.333 2.054 -30.880 1.00 91.50 148 TYR A CA 1
ATOM 1194 C C . TYR A 1 148 ? 9.025 1.537 -31.484 1.00 91.50 148 TYR A C 1
ATOM 1196 O O . TYR A 1 148 ? 8.459 0.555 -30.996 1.00 91.50 148 TYR A O 1
ATOM 1204 N N . MET A 1 149 ? 8.551 2.215 -32.524 1.00 93.50 149 MET A N 1
ATOM 1205 C CA . MET A 1 149 ? 7.451 1.795 -33.395 1.00 93.50 149 MET A CA 1
ATOM 1206 C C . MET A 1 149 ? 7.770 2.274 -34.809 1.00 93.50 149 MET A C 1
ATOM 1208 O O . MET A 1 149 ? 7.918 3.475 -35.000 1.00 93.50 149 MET A O 1
ATOM 1212 N N . GLN A 1 150 ? 7.867 1.396 -35.806 1.00 93.50 150 GLN A N 1
ATOM 1213 C CA . GLN A 1 150 ? 7.882 1.855 -37.199 1.00 93.50 150 GLN A CA 1
ATOM 1214 C C . GLN A 1 150 ? 6.441 1.980 -37.683 1.00 93.50 150 GLN A C 1
ATOM 1216 O O . GLN A 1 150 ? 5.726 0.979 -37.727 1.00 93.50 150 GLN A O 1
ATOM 1221 N N . ILE A 1 151 ? 6.016 3.188 -38.045 1.00 93.12 151 ILE A N 1
ATOM 1222 C CA . ILE A 1 151 ? 4.690 3.412 -38.618 1.00 93.12 151 ILE A CA 1
ATOM 1223 C C . ILE A 1 151 ? 4.758 3.055 -40.103 1.00 93.12 151 ILE A C 1
ATOM 1225 O O . ILE A 1 151 ? 5.508 3.660 -40.865 1.00 93.12 151 ILE A O 1
ATOM 1229 N N . LEU A 1 152 ? 3.985 2.049 -40.504 1.00 92.62 152 LEU A N 1
ATOM 1230 C CA . LEU A 1 152 ? 3.985 1.523 -41.869 1.00 92.62 152 LEU A CA 1
ATOM 1231 C C . LEU A 1 152 ? 2.861 2.110 -42.718 1.00 92.62 152 LEU A C 1
ATOM 1233 O O . LEU A 1 152 ? 3.049 2.299 -43.922 1.00 92.62 152 LEU A O 1
ATOM 1237 N N . ASP A 1 153 ? 1.704 2.352 -42.100 1.00 90.62 153 ASP A N 1
ATOM 1238 C CA . ASP A 1 153 ? 0.544 2.959 -42.746 1.00 90.62 153 ASP A CA 1
ATOM 1239 C C . ASP A 1 153 ? -0.483 3.460 -41.715 1.00 90.62 153 ASP A C 1
ATOM 1241 O O . ASP A 1 153 ? -0.516 2.993 -40.570 1.00 90.62 153 ASP A O 1
ATOM 1245 N N . VAL A 1 154 ? -1.355 4.371 -42.147 1.00 90.56 154 VAL A N 1
ATOM 1246 C CA . VAL A 1 154 ? -2.573 4.774 -41.435 1.00 90.56 154 VAL A CA 1
ATOM 1247 C C . VAL A 1 154 ? -3.734 4.740 -42.422 1.00 90.56 154 VAL A C 1
ATOM 1249 O O . VAL A 1 154 ? -3.795 5.539 -43.355 1.00 90.56 154 VAL A O 1
ATOM 1252 N N . LYS A 1 155 ? -4.678 3.823 -42.211 1.00 89.50 155 LYS A N 1
ATOM 1253 C CA . LYS A 1 155 ? -5.840 3.647 -43.088 1.00 89.50 155 LYS A CA 1
ATOM 1254 C C . LYS A 1 155 ? -7.112 4.110 -42.411 1.00 89.50 155 LYS A C 1
ATOM 1256 O O . LYS A 1 155 ? -7.342 3.827 -41.240 1.00 89.50 155 LYS A O 1
ATOM 1261 N N . PHE A 1 156 ? -7.957 4.773 -43.186 1.00 88.56 156 PHE A N 1
ATOM 1262 C CA . PHE A 1 156 ? -9.279 5.214 -42.766 1.00 88.56 156 PHE A CA 1
ATOM 1263 C C . PHE A 1 156 ? -10.319 4.402 -43.529 1.00 88.56 156 PHE A C 1
ATOM 1265 O O . PHE A 1 156 ? -10.283 4.357 -44.761 1.00 88.56 156 PHE A O 1
ATOM 1272 N N . HIS A 1 157 ? -11.216 3.747 -42.803 1.00 83.06 157 HIS A N 1
ATOM 1273 C CA . HIS A 1 157 ? -12.306 2.969 -43.374 1.00 83.06 157 HIS A CA 1
ATOM 1274 C C . HIS A 1 157 ? -13.606 3.384 -42.690 1.00 83.06 157 HIS A C 1
ATOM 1276 O O . HIS A 1 157 ? -13.819 3.081 -41.521 1.00 83.06 157 HIS A O 1
ATOM 1282 N N . GLU A 1 158 ? -14.470 4.087 -43.425 1.00 83.44 158 GLU A N 1
ATOM 1283 C CA . GLU A 1 158 ? -15.673 4.721 -42.866 1.00 83.44 158 GLU A CA 1
ATOM 1284 C C . GLU A 1 158 ? -15.321 5.632 -41.671 1.00 83.44 158 GLU A C 1
ATOM 1286 O O . GLU A 1 158 ? -14.528 6.562 -41.833 1.00 83.44 158 GLU A O 1
ATOM 1291 N N . ASP A 1 159 ? -15.887 5.365 -40.492 1.00 81.31 159 ASP A N 1
ATOM 1292 C CA . ASP A 1 159 ? -15.639 6.111 -39.253 1.00 81.31 159 ASP A CA 1
ATOM 1293 C C . ASP A 1 159 ? -14.470 5.535 -38.426 1.00 81.31 159 ASP A C 1
ATOM 1295 O O . ASP A 1 159 ? -14.137 6.052 -37.356 1.00 81.31 159 ASP A O 1
ATOM 1299 N N . GLU A 1 160 ? -13.823 4.473 -38.912 1.00 88.50 160 GLU A N 1
ATOM 1300 C CA . GLU A 1 160 ? -12.727 3.791 -38.232 1.00 88.50 160 GLU A CA 1
ATOM 1301 C C . GLU A 1 160 ? -11.365 4.190 -38.808 1.00 88.50 160 GLU A C 1
ATOM 1303 O O . GLU A 1 160 ? -11.205 4.469 -40.000 1.00 88.50 160 GLU A O 1
ATOM 1308 N N . ALA A 1 161 ? -10.349 4.183 -37.946 1.00 92.69 161 ALA A N 1
ATOM 1309 C CA . ALA A 1 161 ? -8.967 4.383 -38.351 1.00 92.69 161 ALA A CA 1
ATOM 1310 C C . ALA A 1 161 ? -8.086 3.264 -37.797 1.00 92.69 161 ALA A C 1
ATOM 1312 O O . ALA A 1 161 ? -8.212 2.878 -36.631 1.00 92.69 161 ALA A O 1
ATOM 1313 N N . TYR A 1 162 ? -7.179 2.786 -38.641 1.00 94.25 162 TYR A N 1
ATOM 1314 C CA . TYR A 1 162 ? -6.268 1.687 -38.369 1.00 94.25 162 TYR A CA 1
ATOM 1315 C C . TYR A 1 162 ? -4.824 2.137 -38.573 1.00 94.25 162 TYR A C 1
ATOM 1317 O O . TYR A 1 162 ? -4.455 2.621 -39.641 1.00 94.25 162 TYR A O 1
ATOM 1325 N N . LEU A 1 163 ? -4.009 1.965 -37.541 1.00 94.94 163 LEU A N 1
ATOM 1326 C CA . LEU A 1 163 ? -2.596 2.309 -37.499 1.00 94.94 163 LEU A CA 1
ATOM 1327 C C . LEU A 1 163 ? -1.767 1.018 -37.558 1.00 94.94 163 LEU A C 1
ATOM 1329 O O . LEU A 1 163 ? -1.889 0.149 -36.695 1.00 94.94 163 LEU A O 1
ATOM 1333 N N . TYR A 1 164 ? -0.921 0.896 -38.578 1.00 94.69 164 TYR A N 1
ATOM 1334 C CA . TYR A 1 164 ? -0.102 -0.288 -38.835 1.00 94.69 164 TYR A CA 1
ATOM 1335 C C . TYR A 1 164 ? 1.319 -0.045 -38.344 1.00 94.69 164 TYR A C 1
ATOM 1337 O O . TYR A 1 164 ? 2.010 0.841 -38.850 1.00 94.69 164 TYR A O 1
ATOM 1345 N N . VAL A 1 165 ? 1.760 -0.834 -37.365 1.00 95.25 165 VAL A N 1
ATOM 1346 C CA . VAL A 1 165 ? 3.026 -0.610 -36.660 1.00 95.25 165 VAL A CA 1
ATOM 1347 C C . VAL A 1 165 ? 3.868 -1.873 -36.622 1.00 95.25 165 VAL A C 1
ATOM 1349 O O . VAL A 1 165 ? 3.367 -2.942 -36.290 1.00 95.25 165 VAL A O 1
ATOM 1352 N N . MET A 1 166 ? 5.164 -1.746 -36.898 1.00 94.94 166 MET A N 1
ATOM 1353 C CA . MET A 1 166 ? 6.148 -2.765 -36.532 1.00 94.94 166 MET A CA 1
ATOM 1354 C C . MET A 1 166 ? 6.764 -2.438 -35.174 1.00 94.94 166 MET A C 1
ATOM 1356 O O . MET A 1 166 ? 7.290 -1.338 -34.981 1.00 94.94 166 MET A O 1
ATOM 1360 N N . GLU A 1 167 ? 6.729 -3.388 -34.241 1.00 94.81 167 GLU A N 1
ATOM 1361 C CA . GLU A 1 167 ? 7.353 -3.225 -32.926 1.00 94.81 167 GLU A CA 1
ATOM 1362 C C . GLU A 1 167 ? 7.711 -4.560 -32.248 1.00 94.81 167 GLU A C 1
ATOM 1364 O O . GLU A 1 167 ? 7.410 -5.653 -32.739 1.00 94.81 167 GLU A O 1
ATOM 1369 N N . LYS A 1 168 ? 8.378 -4.474 -31.088 1.00 91.69 168 LYS A N 1
ATOM 1370 C CA . LYS A 1 168 ? 8.590 -5.619 -30.190 1.00 91.69 168 LYS A CA 1
ATOM 1371 C C . LYS A 1 168 ? 7.279 -5.941 -29.462 1.00 91.69 168 LYS A C 1
ATOM 1373 O O . LYS A 1 168 ? 6.782 -5.114 -28.700 1.00 91.69 168 LYS A O 1
ATOM 1378 N N . ILE A 1 169 ? 6.780 -7.164 -29.630 1.00 90.75 169 ILE A N 1
ATOM 1379 C CA . ILE A 1 169 ? 5.507 -7.639 -29.058 1.00 90.75 169 ILE A CA 1
ATOM 1380 C C . ILE A 1 169 ? 5.680 -8.572 -27.849 1.00 90.75 169 ILE A C 1
ATOM 1382 O O . ILE A 1 169 ? 4.694 -8.887 -27.184 1.00 90.75 169 ILE A O 1
ATOM 1386 N N . GLY A 1 170 ? 6.911 -9.013 -27.564 1.00 86.25 170 GLY A N 1
ATOM 1387 C CA . GLY A 1 170 ? 7.237 -9.843 -26.400 1.00 86.25 170 GLY A CA 1
ATOM 1388 C C . GLY A 1 170 ? 8.688 -10.335 -26.385 1.00 86.25 170 GLY A C 1
ATOM 1389 O O . GLY A 1 170 ? 9.507 -9.923 -27.211 1.00 86.25 170 GLY A O 1
ATOM 1390 N N . SER A 1 171 ? 8.994 -11.232 -25.450 1.00 83.94 171 SER A N 1
ATOM 1391 C CA . SER A 1 171 ? 10.234 -12.017 -25.376 1.00 83.94 171 SER A CA 1
ATOM 1392 C C . SER A 1 171 ? 9.869 -13.499 -25.220 1.00 83.94 171 SER A C 1
ATOM 1394 O O . SER A 1 171 ? 8.840 -13.829 -24.634 1.00 83.94 171 SER A O 1
ATOM 1396 N N . VAL A 1 172 ? 10.706 -14.402 -25.727 1.00 78.12 172 VAL A N 1
ATOM 1397 C CA . VAL A 1 172 ? 10.625 -15.843 -25.448 1.00 78.12 172 VAL A CA 1
ATOM 1398 C C . VAL A 1 172 ? 11.955 -16.334 -24.901 1.00 78.12 172 VAL A C 1
ATOM 1400 O O . VAL A 1 172 ? 13.015 -15.999 -25.431 1.00 78.12 172 VAL A O 1
ATOM 1403 N N . THR A 1 173 ? 11.909 -17.143 -23.846 1.00 74.81 173 THR A N 1
ATOM 1404 C CA . THR A 1 173 ? 13.099 -17.806 -23.311 1.00 74.81 173 THR A CA 1
ATOM 1405 C C . THR A 1 173 ? 13.461 -18.983 -24.210 1.00 74.81 173 THR A C 1
ATOM 1407 O O . THR A 1 173 ? 12.654 -19.892 -24.416 1.00 74.81 173 THR A O 1
ATOM 1410 N N . VAL A 1 174 ? 14.669 -18.963 -24.765 1.00 76.06 174 VAL A N 1
ATOM 1411 C CA . VAL A 1 174 ? 15.237 -20.081 -25.526 1.00 76.06 174 VAL A CA 1
ATOM 1412 C C . VAL A 1 174 ? 16.150 -20.923 -24.626 1.00 76.06 174 VAL A C 1
ATOM 1414 O O . VAL A 1 174 ? 16.321 -20.627 -23.442 1.00 76.06 174 VAL A O 1
ATOM 1417 N N . ALA A 1 175 ? 16.709 -22.011 -25.166 1.00 58.50 175 ALA A N 1
ATOM 1418 C CA . ALA A 1 175 ? 17.688 -22.825 -24.447 1.00 58.50 175 ALA A CA 1
ATOM 1419 C C . ALA A 1 175 ? 18.822 -21.947 -23.870 1.00 58.50 175 ALA A C 1
ATOM 1421 O O . ALA A 1 175 ? 19.180 -20.930 -24.462 1.00 58.50 175 ALA A O 1
ATOM 1422 N N . ASP A 1 176 ? 19.354 -22.334 -22.708 1.00 66.50 176 ASP A N 1
ATOM 1423 C CA . ASP A 1 176 ? 20.379 -21.603 -21.939 1.00 66.50 176 ASP A CA 1
ATOM 1424 C C . ASP A 1 176 ? 19.909 -20.306 -21.243 1.00 66.50 176 ASP A C 1
ATOM 1426 O O . ASP A 1 176 ? 20.724 -19.440 -20.928 1.00 66.50 176 ASP A O 1
ATOM 1430 N N . ASN A 1 177 ? 18.606 -20.178 -20.952 1.00 65.00 177 ASN A N 1
ATOM 1431 C CA . ASN A 1 177 ? 17.998 -19.015 -20.277 1.00 65.00 177 ASN A CA 1
ATOM 1432 C C . ASN A 1 177 ? 18.223 -17.674 -21.002 1.00 65.00 177 ASN A C 1
ATOM 1434 O O . ASN A 1 177 ? 18.122 -16.611 -20.390 1.00 65.00 177 ASN A O 1
ATOM 1438 N N . GLN A 1 178 ? 18.517 -17.699 -22.302 1.00 69.69 178 GLN A N 1
ATOM 1439 C CA . GLN A 1 178 ? 18.610 -16.478 -23.093 1.00 69.69 178 GLN A CA 1
ATOM 1440 C C . GLN A 1 178 ? 17.212 -16.012 -23.508 1.00 69.69 178 GLN A C 1
ATOM 1442 O O . GLN A 1 178 ? 16.388 -16.808 -23.960 1.00 69.69 178 GLN A O 1
ATOM 1447 N N . GLU A 1 179 ? 16.939 -14.715 -23.381 1.00 77.56 179 GLU A N 1
ATOM 1448 C CA . GLU A 1 179 ? 15.726 -14.118 -23.934 1.00 77.56 179 GLU A CA 1
ATOM 1449 C C . GLU A 1 179 ? 15.931 -13.711 -25.391 1.00 77.56 179 GLU A C 1
ATOM 1451 O O . GLU A 1 179 ? 16.846 -12.958 -25.728 1.00 77.56 179 GLU A O 1
ATOM 1456 N N . LYS A 1 180 ? 15.030 -14.166 -26.260 1.00 82.06 180 LYS A N 1
ATOM 1457 C CA . LYS A 1 180 ? 14.937 -13.728 -27.651 1.00 82.06 180 LYS A CA 1
ATOM 1458 C C . LYS A 1 180 ? 13.721 -12.821 -27.801 1.00 82.06 180 LYS A C 1
ATOM 1460 O O . LYS A 1 180 ? 12.604 -13.217 -27.473 1.00 82.06 180 LYS A O 1
ATOM 1465 N N . ALA A 1 181 ? 13.927 -11.613 -28.317 1.00 87.31 181 ALA A N 1
ATOM 1466 C CA . ALA A 1 181 ? 12.833 -10.695 -28.611 1.00 87.31 181 ALA A CA 1
ATOM 1467 C C . ALA A 1 181 ? 11.921 -11.254 -29.716 1.00 87.31 181 ALA A C 1
ATOM 1469 O O . ALA A 1 181 ? 12.384 -11.835 -30.701 1.00 87.31 181 ALA A O 1
ATOM 1470 N N . VAL A 1 182 ? 10.619 -11.044 -29.549 1.00 90.50 182 VAL A N 1
ATOM 1471 C CA . VAL A 1 182 ? 9.588 -11.350 -30.537 1.00 90.50 182 VAL A CA 1
ATOM 1472 C C . VAL A 1 182 ? 9.061 -10.038 -31.098 1.00 90.50 182 VAL A C 1
ATOM 1474 O O . VAL A 1 182 ? 8.671 -9.143 -30.346 1.00 90.50 182 VAL A O 1
ATOM 1477 N N . TYR A 1 183 ? 9.037 -9.934 -32.422 1.00 94.19 183 TYR A N 1
ATOM 1478 C CA . TYR A 1 183 ? 8.569 -8.758 -33.152 1.00 94.19 183 TYR A CA 1
ATOM 1479 C C . TYR A 1 183 ? 7.322 -9.100 -33.957 1.00 94.19 183 TYR A C 1
ATOM 1481 O O . TYR A 1 183 ? 7.107 -10.264 -34.313 1.00 94.19 183 TYR A O 1
ATOM 1489 N N . GLY A 1 184 ? 6.502 -8.099 -34.247 1.00 94.38 184 GLY A N 1
ATOM 1490 C CA . GLY A 1 184 ? 5.285 -8.302 -35.015 1.00 94.38 184 GLY A CA 1
ATOM 1491 C C . GLY A 1 184 ? 4.712 -7.025 -35.597 1.00 94.38 184 GLY A C 1
ATOM 1492 O O . GLY A 1 184 ? 4.956 -5.927 -35.097 1.00 94.38 184 GLY A O 1
ATOM 1493 N N . LEU A 1 185 ? 3.911 -7.217 -36.644 1.00 95.69 185 LEU A N 1
ATOM 1494 C CA . LEU A 1 185 ? 2.983 -6.212 -37.130 1.00 95.69 185 LEU A CA 1
ATOM 1495 C C . LEU A 1 185 ? 1.813 -6.136 -36.152 1.00 95.69 185 LEU A C 1
ATOM 1497 O O . LEU A 1 185 ? 1.062 -7.101 -36.005 1.00 95.69 185 LEU A O 1
ATOM 1501 N N . VAL A 1 186 ? 1.651 -4.989 -35.511 1.00 95.94 186 VAL A N 1
ATOM 1502 C CA . VAL A 1 186 ? 0.494 -4.669 -34.687 1.00 95.94 186 VAL A CA 1
ATOM 1503 C C . VAL A 1 186 ? -0.399 -3.720 -35.469 1.00 95.94 186 VAL A C 1
ATOM 1505 O O . VAL A 1 186 ? 0.036 -2.673 -35.946 1.00 95.94 186 VAL A O 1
ATOM 1508 N N . VAL A 1 187 ? -1.660 -4.107 -35.611 1.00 95.50 187 VAL A N 1
ATOM 1509 C CA . VAL A 1 187 ? -2.704 -3.272 -36.194 1.00 95.50 187 VAL A CA 1
ATOM 1510 C C . VAL A 1 187 ? -3.500 -2.680 -35.046 1.00 95.50 187 VAL A C 1
ATOM 1512 O O . VAL A 1 187 ? -4.229 -3.393 -34.354 1.00 95.50 187 VAL A O 1
ATOM 1515 N N . TYR A 1 188 ? -3.340 -1.383 -34.834 1.00 96.50 188 TYR A N 1
ATOM 1516 C CA . TYR A 1 188 ? -4.056 -0.620 -33.827 1.00 96.50 188 TYR A CA 1
ATOM 1517 C C . TYR A 1 188 ? -5.330 -0.027 -34.419 1.00 96.50 188 TYR A C 1
ATOM 1519 O O . TYR A 1 188 ? -5.277 0.638 -35.445 1.00 96.50 188 TYR A O 1
ATOM 1527 N N . GLN A 1 189 ? -6.462 -0.208 -33.753 1.00 95.88 189 GLN A N 1
ATOM 1528 C CA . GLN A 1 189 ? -7.697 0.506 -34.050 1.00 95.88 189 GLN A CA 1
ATOM 1529 C C . GLN A 1 189 ? -7.802 1.737 -33.151 1.00 95.88 189 GLN A C 1
ATOM 1531 O O . GLN A 1 189 ? -7.495 1.686 -31.954 1.00 95.88 189 GLN A O 1
ATOM 1536 N N . ARG A 1 190 ? -8.234 2.852 -33.737 1.00 95.69 190 ARG A N 1
ATOM 1537 C CA . ARG A 1 190 ? -8.500 4.087 -33.007 1.00 95.69 190 ARG A CA 1
ATOM 1538 C C . ARG A 1 190 ? -9.698 3.909 -32.078 1.00 95.69 190 ARG A C 1
ATOM 1540 O O . ARG A 1 190 ? -10.768 3.500 -32.514 1.00 95.69 190 ARG A O 1
ATOM 1547 N N . LEU A 1 191 ? -9.522 4.282 -30.819 1.00 95.00 191 LEU A N 1
ATOM 1548 C CA . LEU A 1 191 ? -10.569 4.267 -29.807 1.00 95.00 191 LEU A CA 1
ATOM 1549 C C . LEU A 1 191 ? -11.501 5.470 -29.961 1.00 95.00 191 LEU A C 1
ATOM 1551 O O . LEU A 1 191 ? -11.063 6.599 -30.206 1.00 95.00 191 LEU A O 1
ATOM 1555 N N . SER A 1 192 ? -12.789 5.243 -29.723 1.00 92.38 192 SER A N 1
ATOM 1556 C CA . SER A 1 192 ? -13.727 6.320 -29.421 1.00 92.38 192 SER A CA 1
ATOM 1557 C C . SER A 1 192 ? -13.393 6.972 -28.074 1.00 92.38 192 SER A C 1
ATOM 1559 O O . SER A 1 192 ? -12.709 6.399 -27.222 1.00 92.38 192 SER A O 1
ATOM 1561 N N . LEU A 1 193 ? -13.936 8.169 -27.834 1.00 86.81 193 LEU A N 1
ATOM 1562 C CA . LEU A 1 193 ? -13.747 8.877 -26.564 1.00 86.81 193 LEU A CA 1
ATOM 1563 C C . LEU A 1 193 ? -14.182 8.033 -25.351 1.00 86.81 193 LEU A C 1
ATOM 1565 O O . LEU A 1 193 ? -13.516 8.045 -24.320 1.00 86.81 193 LEU A O 1
ATOM 1569 N N . LEU A 1 194 ? -15.287 7.290 -25.468 1.00 91.25 194 LEU A N 1
ATOM 1570 C CA . LEU A 1 194 ? -15.803 6.470 -24.371 1.00 91.25 194 LEU A CA 1
ATOM 1571 C C . LEU A 1 194 ? -14.895 5.268 -24.079 1.00 91.25 194 LEU A C 1
ATOM 1573 O O . LEU A 1 194 ? -14.669 4.936 -22.917 1.00 91.25 194 LEU A O 1
ATOM 1577 N N . GLU A 1 195 ? -14.360 4.627 -25.117 1.00 92.94 195 GLU A N 1
ATOM 1578 C CA . GLU A 1 195 ? -13.430 3.507 -24.953 1.00 92.94 195 GLU A CA 1
ATOM 1579 C C . GLU A 1 195 ? -12.103 3.969 -24.355 1.00 92.94 195 GLU A C 1
ATOM 1581 O O . GLU A 1 195 ? -11.590 3.318 -23.446 1.00 92.94 195 GLU A O 1
ATOM 1586 N N . LEU A 1 196 ? -11.594 5.130 -24.779 1.00 91.31 196 LEU A N 1
ATOM 1587 C CA . LEU A 1 196 ? -10.392 5.721 -24.195 1.00 91.31 196 LEU A CA 1
ATOM 1588 C C . LEU A 1 196 ? -10.581 6.048 -22.705 1.00 91.31 196 LEU A C 1
ATOM 1590 O O . LEU A 1 196 ? -9.727 5.703 -21.891 1.00 91.31 196 LEU A O 1
ATOM 1594 N N . ILE A 1 197 ? -11.726 6.622 -22.319 1.00 89.12 197 ILE A N 1
ATOM 1595 C CA . ILE A 1 197 ? -12.062 6.853 -20.903 1.00 89.12 197 ILE A CA 1
ATOM 1596 C C . ILE A 1 197 ? -12.090 5.530 -20.121 1.00 89.12 197 ILE A C 1
ATOM 1598 O O . ILE A 1 197 ? -11.614 5.462 -18.987 1.00 89.12 197 ILE A O 1
ATOM 1602 N N . ASN A 1 198 ? -12.620 4.453 -20.707 1.00 91.12 198 ASN A N 1
ATOM 1603 C CA . ASN A 1 198 ? -12.625 3.141 -20.058 1.00 91.12 198 ASN A CA 1
ATOM 1604 C C . ASN A 1 198 ? -11.210 2.583 -19.869 1.00 91.12 198 ASN A C 1
ATOM 1606 O O . ASN A 1 198 ? -10.923 2.022 -18.810 1.00 91.12 198 ASN A O 1
ATOM 1610 N N . VAL A 1 199 ? -10.317 2.766 -20.847 1.00 91.81 199 VAL A N 1
ATOM 1611 C CA . VAL A 1 199 ? -8.893 2.429 -20.703 1.00 91.81 199 VAL A CA 1
ATOM 1612 C C . VAL A 1 199 ? -8.285 3.238 -19.554 1.00 91.81 199 VAL A C 1
ATOM 1614 O O . VAL A 1 199 ? -7.763 2.651 -18.610 1.00 91.81 199 VAL A O 1
ATOM 1617 N N . GLN A 1 200 ? -8.447 4.560 -19.545 1.00 89.06 200 GLN A N 1
ATOM 1618 C CA . GLN A 1 200 ? -7.924 5.436 -18.487 1.00 89.06 200 GLN A CA 1
ATOM 1619 C C . GLN A 1 200 ? -8.416 5.049 -17.081 1.00 89.06 200 GLN A C 1
ATOM 1621 O O . GLN A 1 200 ? -7.658 5.113 -16.117 1.00 89.06 200 GLN A O 1
ATOM 1626 N N . ASN A 1 201 ? -9.662 4.585 -16.957 1.00 88.75 201 ASN A N 1
ATOM 1627 C CA . ASN A 1 201 ? -10.219 4.110 -15.687 1.00 88.75 201 ASN A CA 1
ATOM 1628 C C . ASN A 1 201 ? -9.751 2.700 -15.290 1.00 88.75 201 ASN A C 1
ATOM 1630 O O . ASN A 1 201 ? -9.823 2.342 -14.116 1.00 88.75 201 ASN A O 1
ATOM 1634 N N . THR A 1 202 ? -9.321 1.883 -16.252 1.00 90.62 202 THR A N 1
ATOM 1635 C CA . THR A 1 202 ? -8.868 0.503 -16.011 1.00 90.62 202 THR A CA 1
ATOM 1636 C C . THR A 1 202 ? -7.407 0.468 -15.572 1.00 90.62 202 THR A C 1
ATOM 1638 O O . THR A 1 202 ? -7.041 -0.297 -14.681 1.00 90.62 202 THR A O 1
ATOM 1641 N N . TYR A 1 203 ? -6.570 1.301 -16.185 1.00 91.06 203 TYR A N 1
ATOM 1642 C CA . TYR A 1 203 ? -5.136 1.362 -15.934 1.00 91.06 203 TYR A CA 1
ATOM 1643 C C . TYR A 1 203 ? -4.837 2.553 -15.027 1.00 91.06 203 TYR A C 1
ATOM 1645 O O . TYR A 1 203 ? -4.701 3.679 -15.491 1.00 91.06 203 TYR A O 1
ATOM 1653 N N . THR A 1 204 ? -4.760 2.307 -13.720 1.00 88.12 204 THR A N 1
ATOM 1654 C CA . THR A 1 204 ? -4.751 3.376 -12.705 1.00 88.12 204 THR A CA 1
ATOM 1655 C C . THR A 1 204 ? -3.406 3.574 -12.014 1.00 88.12 204 THR A C 1
ATOM 1657 O O . THR A 1 204 ? -3.263 4.500 -11.220 1.00 88.12 204 THR A O 1
ATOM 1660 N N . ILE A 1 205 ? -2.430 2.695 -12.253 1.00 85.69 205 ILE A N 1
ATOM 1661 C CA . ILE A 1 205 ? -1.125 2.749 -11.586 1.00 85.69 205 ILE A CA 1
ATOM 1662 C C . ILE A 1 205 ? -0.123 3.488 -12.474 1.00 85.69 205 ILE A C 1
ATOM 1664 O O . ILE A 1 205 ? 0.246 2.980 -13.529 1.00 85.69 205 ILE A O 1
ATOM 1668 N N . ASP A 1 206 ? 0.341 4.653 -12.024 1.00 88.12 206 ASP A N 1
ATOM 1669 C CA . ASP A 1 206 ? 1.365 5.438 -12.719 1.00 88.12 206 ASP A CA 1
ATOM 1670 C C . ASP A 1 206 ? 2.761 4.819 -12.533 1.00 88.12 206 ASP A C 1
ATOM 1672 O O . ASP A 1 206 ? 3.235 4.635 -11.412 1.00 88.12 206 ASP A O 1
ATOM 1676 N N . LYS A 1 207 ? 3.414 4.509 -13.651 1.00 86.12 207 LYS A N 1
ATOM 1677 C CA . LYS A 1 207 ? 4.759 3.935 -13.769 1.00 86.12 207 LYS A CA 1
ATOM 1678 C C . LYS A 1 207 ? 5.715 4.851 -14.539 1.00 86.12 207 LYS A C 1
ATOM 1680 O O . LYS A 1 207 ? 6.802 4.427 -14.922 1.00 86.12 207 LYS A O 1
ATOM 1685 N N . SER A 1 208 ? 5.340 6.111 -14.772 1.00 80.88 208 SER A N 1
ATOM 1686 C CA . SER A 1 208 ? 6.123 7.075 -15.565 1.00 80.88 208 SER A CA 1
ATOM 1687 C C . SER A 1 208 ? 7.536 7.326 -15.023 1.00 80.88 208 SER A C 1
ATOM 1689 O O . SER A 1 208 ? 8.407 7.751 -15.777 1.00 80.88 208 SER A O 1
ATOM 1691 N N . ASP A 1 209 ? 7.753 7.071 -13.730 1.00 68.00 209 ASP A N 1
ATOM 1692 C CA . ASP A 1 209 ? 9.026 7.266 -13.028 1.00 68.00 209 ASP A CA 1
ATOM 1693 C C . ASP A 1 209 ? 9.760 5.942 -12.722 1.00 68.00 209 ASP A C 1
ATOM 1695 O O . ASP A 1 209 ? 10.832 5.960 -12.126 1.00 68.00 209 ASP A O 1
ATOM 1699 N N . GLU A 1 210 ? 9.222 4.774 -13.098 1.00 60.69 210 GLU A N 1
ATOM 1700 C CA . GLU A 1 210 ? 9.802 3.487 -12.671 1.00 60.69 210 GLU A CA 1
ATOM 1701 C C . GLU A 1 210 ? 10.988 2.997 -13.517 1.00 60.69 210 GLU A C 1
ATOM 1703 O O . GLU A 1 210 ? 11.818 2.234 -13.020 1.00 60.69 210 GLU A O 1
ATOM 1708 N N . GLU A 1 211 ? 11.146 3.474 -14.755 1.00 51.56 211 GLU A N 1
ATOM 1709 C CA . GLU A 1 211 ? 12.342 3.190 -15.573 1.00 51.56 211 GLU A CA 1
ATOM 1710 C C . GLU A 1 211 ? 13.532 4.116 -15.276 1.00 51.56 211 GLU A C 1
ATOM 1712 O O . GLU A 1 211 ? 14.608 3.963 -15.857 1.00 51.56 211 GLU A O 1
ATOM 1717 N N . ASP A 1 212 ? 13.384 5.025 -14.305 1.00 44.31 212 ASP A N 1
ATOM 1718 C CA . ASP A 1 212 ? 14.503 5.738 -13.683 1.00 44.31 212 ASP A CA 1
ATOM 1719 C C . ASP A 1 212 ? 15.329 4.843 -12.742 1.00 44.31 212 ASP A C 1
ATOM 1721 O O . ASP A 1 212 ? 16.220 5.338 -12.046 1.00 44.31 212 ASP A O 1
ATOM 1725 N N . LYS A 1 213 ? 15.125 3.515 -12.775 1.00 41.50 213 LYS A N 1
ATOM 1726 C CA . LYS A 1 213 ? 16.192 2.592 -12.388 1.00 41.50 213 LYS A CA 1
ATOM 1727 C C . LYS A 1 213 ? 17.428 2.958 -13.227 1.00 41.50 213 LYS A C 1
ATOM 1729 O O . LYS A 1 213 ? 17.359 3.007 -14.464 1.00 41.50 213 LYS A O 1
ATOM 1734 N N . PRO A 1 214 ? 18.572 3.272 -12.595 1.00 34.53 214 PRO A N 1
ATOM 1735 C CA . PRO A 1 214 ? 19.823 3.424 -13.316 1.00 34.53 214 PRO A CA 1
ATOM 1736 C C . PRO A 1 214 ? 19.997 2.232 -14.257 1.00 34.53 214 PRO A C 1
ATOM 1738 O O . PRO A 1 214 ? 19.545 1.126 -13.958 1.00 34.53 214 PRO A O 1
ATOM 1741 N N . ASN A 1 215 ? 20.678 2.449 -15.387 1.00 34.31 215 ASN A N 1
ATOM 1742 C CA . ASN A 1 215 ? 21.269 1.310 -16.086 1.00 34.31 215 ASN A CA 1
ATOM 1743 C C . ASN A 1 215 ? 21.968 0.463 -15.014 1.00 34.31 215 ASN A C 1
ATOM 1745 O O . ASN A 1 215 ? 22.575 1.038 -14.106 1.00 34.31 215 ASN A O 1
ATOM 1749 N N . GLU A 1 216 ? 21.952 -0.861 -15.133 1.00 40.19 216 GLU A N 1
ATOM 1750 C CA . GLU A 1 216 ? 22.734 -1.782 -14.291 1.00 40.19 216 GLU A CA 1
ATOM 1751 C C . GLU A 1 216 ? 24.268 -1.528 -14.330 1.00 40.19 216 GLU A C 1
ATOM 1753 O O . GLU A 1 216 ? 25.070 -2.391 -13.977 1.00 40.19 216 GLU A O 1
ATOM 1758 N N . THR A 1 217 ? 24.716 -0.347 -14.761 1.00 38.75 217 THR A N 1
ATOM 1759 C CA . THR A 1 217 ? 26.104 0.092 -14.857 1.00 38.75 217 THR A CA 1
ATOM 1760 C C . THR A 1 217 ? 26.588 0.956 -13.690 1.00 38.75 217 THR A C 1
ATOM 1762 O O . THR A 1 217 ? 27.798 1.095 -13.558 1.00 38.75 217 THR A O 1
ATOM 1765 N N . GLU A 1 218 ? 25.731 1.469 -12.797 1.00 45.69 218 GLU A N 1
ATOM 1766 C CA . GLU A 1 218 ? 26.181 1.884 -11.452 1.00 45.69 218 GLU A CA 1
ATOM 1767 C C . GLU A 1 218 ? 25.668 0.874 -10.427 1.00 45.69 218 GLU A C 1
ATOM 1769 O O . GLU A 1 218 ? 24.653 1.064 -9.760 1.00 45.69 218 GLU A O 1
ATOM 1774 N N . LYS A 1 219 ? 26.374 -0.257 -10.320 1.00 62.62 219 LYS A N 1
ATOM 1775 C CA . LYS A 1 219 ? 26.170 -1.163 -9.192 1.00 62.62 219 LYS A CA 1
ATOM 1776 C C . LYS A 1 219 ? 26.486 -0.392 -7.917 1.00 62.62 219 LYS A C 1
ATOM 1778 O O . LYS A 1 219 ? 27.618 0.048 -7.725 1.00 62.62 219 LYS A O 1
ATOM 1783 N N . VAL A 1 220 ? 25.486 -0.258 -7.053 1.00 74.75 220 VAL A N 1
ATOM 1784 C CA . VAL A 1 220 ? 25.674 0.195 -5.674 1.00 74.75 220 VAL A CA 1
ATOM 1785 C C . VAL A 1 220 ? 26.787 -0.660 -5.061 1.00 74.75 220 VAL A C 1
ATOM 1787 O O . VAL A 1 220 ? 26.651 -1.894 -5.085 1.00 74.75 220 VAL A O 1
ATOM 1790 N N . PRO A 1 221 ? 27.880 -0.043 -4.565 1.00 85.38 221 PRO A N 1
ATOM 1791 C CA . PRO A 1 221 ? 28.969 -0.769 -3.927 1.00 85.38 221 PRO A CA 1
ATOM 1792 C C . PRO A 1 221 ? 28.427 -1.713 -2.856 1.00 85.38 221 PRO A C 1
ATOM 1794 O O . PRO A 1 221 ? 27.490 -1.363 -2.139 1.00 85.38 221 PRO A O 1
ATOM 1797 N N . ASP A 1 222 ? 28.973 -2.924 -2.768 1.00 83.56 222 ASP A N 1
ATOM 1798 C CA . ASP A 1 222 ? 28.411 -3.960 -1.894 1.00 83.56 222 ASP A CA 1
ATOM 1799 C C . ASP A 1 222 ? 28.422 -3.546 -0.410 1.00 83.56 222 ASP A C 1
ATOM 1801 O O . ASP A 1 222 ? 27.517 -3.909 0.337 1.00 83.56 222 ASP A O 1
ATOM 1805 N N . ASP A 1 223 ? 29.389 -2.723 0.004 1.00 86.31 223 ASP A N 1
ATOM 1806 C CA . ASP A 1 223 ? 29.497 -2.124 1.340 1.00 86.31 223 ASP A CA 1
ATOM 1807 C C . ASP A 1 223 ? 28.524 -0.950 1.578 1.00 86.31 223 ASP A C 1
ATOM 1809 O O . ASP A 1 223 ? 28.264 -0.569 2.721 1.00 86.31 223 ASP A O 1
ATOM 1813 N N . CYS A 1 224 ? 27.940 -0.406 0.508 1.00 88.06 224 CYS A N 1
ATOM 1814 C CA . CYS A 1 224 ? 26.874 0.595 0.537 1.00 88.06 224 CYS A CA 1
ATOM 1815 C C . CYS A 1 224 ? 25.465 -0.015 0.428 1.00 88.06 224 CYS A C 1
ATOM 1817 O O . CYS A 1 224 ? 24.474 0.724 0.440 1.00 88.06 224 CYS A O 1
ATOM 1819 N N . ARG A 1 225 ? 25.335 -1.342 0.330 1.00 88.75 225 ARG A N 1
ATOM 1820 C CA . ARG A 1 225 ? 24.035 -2.019 0.430 1.00 88.75 225 ARG A CA 1
ATOM 1821 C C . ARG A 1 225 ? 23.644 -2.203 1.889 1.00 88.75 225 ARG A C 1
ATOM 1823 O O . ARG A 1 225 ? 24.488 -2.449 2.748 1.00 88.75 225 ARG A O 1
ATOM 1830 N N . TYR A 1 226 ? 22.347 -2.119 2.148 1.00 89.62 226 TYR A N 1
ATOM 1831 C CA . TYR A 1 226 ? 21.775 -2.328 3.473 1.00 89.62 226 TYR A CA 1
ATOM 1832 C C . TYR A 1 226 ? 20.590 -3.294 3.428 1.00 89.62 226 TYR A C 1
ATOM 1834 O O . TYR A 1 226 ? 20.001 -3.554 2.375 1.00 89.62 226 TYR A O 1
ATOM 1842 N N . TYR A 1 227 ? 20.232 -3.812 4.594 1.00 88.88 227 TYR A N 1
ATOM 1843 C CA . TYR A 1 227 ? 19.136 -4.745 4.797 1.00 88.88 227 TYR A CA 1
ATOM 1844 C C . TYR A 1 227 ? 18.272 -4.286 5.961 1.00 88.88 227 TYR A C 1
ATOM 1846 O O . TYR A 1 227 ? 18.755 -3.645 6.893 1.00 88.88 227 TYR A O 1
ATOM 1854 N N . ILE A 1 228 ? 16.981 -4.600 5.905 1.00 87.81 228 ILE A N 1
ATOM 1855 C CA . ILE A 1 228 ? 16.070 -4.302 7.007 1.00 87.81 228 ILE A CA 1
ATOM 1856 C C . ILE A 1 228 ? 16.133 -5.440 8.019 1.00 87.81 228 ILE A C 1
ATOM 1858 O O . ILE A 1 228 ? 15.862 -6.596 7.690 1.00 87.81 228 ILE A O 1
ATOM 1862 N N . ARG A 1 229 ? 16.395 -5.096 9.279 1.00 87.62 229 ARG A N 1
ATOM 1863 C CA . ARG A 1 229 ? 16.142 -5.970 10.423 1.00 87.62 229 ARG A CA 1
ATOM 1864 C C . ARG A 1 229 ? 14.927 -5.459 11.186 1.00 87.62 229 ARG A C 1
ATOM 1866 O O . ARG A 1 229 ? 14.882 -4.294 11.567 1.00 87.62 229 ARG A O 1
ATOM 1873 N N . CYS A 1 230 ? 13.969 -6.346 11.442 1.00 88.38 230 CYS A N 1
ATOM 1874 C CA . CYS A 1 230 ? 12.808 -6.074 12.287 1.00 88.38 230 CYS A CA 1
ATOM 1875 C C . CYS A 1 230 ? 12.863 -6.946 13.546 1.00 88.38 230 CYS A C 1
ATOM 1877 O O . CYS A 1 230 ? 13.103 -8.153 13.458 1.00 88.38 230 CYS A O 1
ATOM 1879 N N . VAL A 1 231 ? 12.651 -6.337 14.712 1.00 86.75 231 VAL A N 1
ATOM 1880 C CA . VAL A 1 231 ? 12.589 -7.017 16.013 1.00 86.75 231 VAL A CA 1
ATOM 1881 C C . VAL A 1 231 ? 11.507 -6.391 16.889 1.00 86.75 231 VAL A C 1
ATOM 1883 O O . VAL A 1 231 ? 11.106 -5.248 16.674 1.00 86.75 231 VAL A O 1
ATOM 1886 N N . TYR A 1 232 ? 11.049 -7.107 17.915 1.00 86.69 232 TYR A N 1
ATOM 1887 C CA . TYR A 1 232 ? 10.295 -6.460 18.986 1.00 86.69 232 TYR A CA 1
ATOM 1888 C C . TYR A 1 232 ? 11.196 -5.485 19.739 1.00 86.69 232 TYR A C 1
ATOM 1890 O O . TYR A 1 232 ? 12.320 -5.830 20.106 1.00 86.69 232 TYR A O 1
ATOM 1898 N N . ALA A 1 233 ? 10.690 -4.282 20.009 1.00 84.81 233 ALA A N 1
ATOM 1899 C CA . ALA A 1 233 ? 11.414 -3.306 20.819 1.00 84.81 233 ALA A CA 1
ATOM 1900 C C . ALA A 1 233 ? 11.576 -3.791 22.273 1.00 84.81 233 ALA A C 1
ATOM 1902 O O . ALA A 1 233 ? 12.577 -3.499 22.925 1.00 84.81 233 ALA A O 1
ATOM 1903 N N . ASN A 1 234 ? 10.609 -4.569 22.772 1.00 78.56 234 ASN A N 1
ATOM 1904 C CA . ASN A 1 234 ? 10.684 -5.225 24.069 1.00 78.56 234 ASN A CA 1
ATOM 1905 C C . ASN A 1 234 ? 11.060 -6.703 23.899 1.00 78.56 234 ASN A C 1
ATOM 1907 O O . ASN A 1 234 ? 10.306 -7.491 23.334 1.00 78.56 234 ASN A O 1
ATOM 1911 N N . SER A 1 235 ? 12.214 -7.096 24.438 1.00 72.44 235 SER A N 1
ATOM 1912 C CA . SER A 1 235 ? 12.717 -8.477 24.356 1.00 72.44 235 SER A CA 1
ATOM 1913 C C . SER A 1 235 ? 11.785 -9.520 24.984 1.00 72.44 235 SER A C 1
ATOM 1915 O O . SER A 1 235 ? 11.829 -10.684 24.590 1.00 72.44 235 SER A O 1
ATOM 1917 N N . LYS A 1 236 ? 10.918 -9.119 25.924 1.00 71.00 236 LYS A N 1
ATOM 1918 C CA . LYS A 1 236 ? 9.901 -10.008 26.505 1.00 71.00 236 LYS A CA 1
ATOM 1919 C C . LYS A 1 236 ? 8.832 -10.407 25.489 1.00 71.00 236 LYS A C 1
ATOM 1921 O O . LYS A 1 236 ? 8.289 -11.490 25.594 1.00 71.00 236 LYS A O 1
ATOM 1926 N N . ASP A 1 237 ? 8.571 -9.597 24.469 1.00 72.50 237 ASP A N 1
ATOM 1927 C CA . ASP A 1 237 ? 7.563 -9.937 23.459 1.00 72.50 237 ASP A CA 1
ATOM 1928 C C . ASP A 1 237 ? 8.070 -10.998 22.458 1.00 72.50 237 ASP A C 1
ATOM 1930 O O . ASP A 1 237 ? 7.288 -11.560 21.697 1.00 72.50 237 ASP A O 1
ATOM 1934 N N . ALA A 1 238 ? 9.365 -11.342 22.486 1.00 67.44 238 ALA A N 1
ATOM 1935 C CA . ALA A 1 238 ? 9.997 -12.306 21.580 1.00 67.44 238 ALA A CA 1
ATOM 1936 C C . ALA A 1 238 ? 9.760 -13.792 21.949 1.00 67.44 238 ALA A C 1
ATOM 1938 O O . ALA A 1 238 ? 10.521 -14.670 21.537 1.00 67.44 238 ALA A O 1
ATOM 1939 N N . HIS A 1 239 ? 8.745 -14.108 22.759 1.00 56.72 239 HIS A N 1
ATOM 1940 C CA . HIS A 1 239 ? 8.537 -15.455 23.294 1.00 56.72 239 HIS A CA 1
ATOM 1941 C C . HIS A 1 239 ? 8.191 -16.508 22.218 1.00 56.72 239 HIS A C 1
ATOM 1943 O O . HIS A 1 239 ? 7.176 -16.422 21.535 1.00 56.72 239 HIS A O 1
ATOM 1949 N N . GLY A 1 240 ? 9.001 -17.574 22.152 1.00 52.03 240 GLY A N 1
ATOM 1950 C CA . GLY A 1 240 ? 8.574 -18.924 21.750 1.00 52.03 240 GLY A CA 1
ATOM 1951 C C . GLY A 1 240 ? 8.287 -19.196 20.270 1.00 52.03 240 GLY A C 1
ATOM 1952 O O . GLY A 1 240 ? 7.960 -20.332 19.934 1.00 52.03 240 GLY A O 1
ATOM 1953 N N . MET A 1 241 ? 8.427 -18.220 19.376 1.00 51.75 241 MET A N 1
ATOM 1954 C CA . MET A 1 241 ? 8.185 -18.432 17.947 1.00 51.75 241 MET A CA 1
ATOM 1955 C C . MET A 1 241 ? 9.478 -18.888 17.257 1.00 51.75 241 MET A C 1
ATOM 1957 O O . MET A 1 241 ? 10.387 -18.091 17.019 1.00 51.75 241 MET A O 1
ATOM 1961 N N . GLY A 1 242 ? 9.570 -20.186 16.947 1.00 46.66 242 GLY A N 1
ATOM 1962 C CA . GLY A 1 242 ? 10.579 -20.711 16.021 1.00 46.66 242 GLY A CA 1
ATOM 1963 C C . GLY A 1 242 ? 10.574 -19.917 14.709 1.00 46.66 242 GLY A C 1
ATOM 1964 O O . GLY A 1 242 ? 9.544 -19.359 14.327 1.00 46.66 242 GLY A O 1
ATOM 1965 N N . ASP A 1 243 ? 11.743 -19.804 14.062 1.00 48.28 243 ASP A N 1
ATOM 1966 C CA . ASP A 1 243 ? 11.959 -19.086 12.787 1.00 48.28 243 ASP A CA 1
ATOM 1967 C C . ASP A 1 243 ? 11.662 -17.553 12.804 1.00 48.28 243 ASP A C 1
ATOM 1969 O O . ASP A 1 243 ? 11.654 -16.884 11.767 1.00 48.28 243 ASP A O 1
ATOM 1973 N N . GLY A 1 244 ? 11.483 -16.978 14.003 1.00 54.72 244 GLY A N 1
ATOM 1974 C CA . GLY A 1 244 ? 10.815 -15.705 14.324 1.00 54.72 244 GLY A CA 1
ATOM 1975 C C . GLY A 1 244 ? 11.481 -14.361 13.986 1.00 54.72 244 GLY A C 1
ATOM 1976 O O . GLY A 1 244 ? 11.589 -13.506 14.861 1.00 54.72 244 GLY A O 1
ATOM 1977 N N . HIS A 1 245 ? 11.823 -14.108 12.719 1.00 58.66 245 HIS A N 1
ATOM 1978 C CA . HIS A 1 245 ? 12.109 -12.737 12.235 1.00 58.66 245 HIS A CA 1
ATOM 1979 C C . HIS A 1 245 ? 11.049 -12.166 11.284 1.00 58.66 245 HIS A C 1
ATOM 1981 O O . HIS A 1 245 ? 11.135 -11.005 10.896 1.00 58.66 245 HIS A O 1
ATOM 1987 N N . SER A 1 246 ? 10.047 -12.962 10.900 1.00 69.94 246 SER A N 1
ATOM 1988 C CA . SER A 1 246 ? 9.006 -12.556 9.944 1.00 69.94 246 SER A CA 1
ATOM 1989 C C . SER A 1 246 ? 7.583 -12.672 10.487 1.00 69.94 246 SER A C 1
ATOM 1991 O O . SER A 1 246 ? 6.650 -12.393 9.748 1.00 69.94 246 SER A O 1
ATOM 1993 N N . LYS A 1 247 ? 7.380 -13.071 11.749 1.00 80.00 247 LYS A N 1
ATOM 1994 C CA . LYS A 1 247 ? 6.055 -13.205 12.379 1.00 80.00 247 LYS A CA 1
ATOM 1995 C C . LYS A 1 247 ? 5.981 -12.298 13.603 1.00 80.00 247 LYS A C 1
ATOM 1997 O O . LYS A 1 247 ? 6.788 -12.457 14.511 1.00 80.00 247 LYS A O 1
ATOM 2002 N N . PHE A 1 248 ? 5.016 -11.384 13.625 1.00 83.88 248 PHE A N 1
ATOM 2003 C CA . PHE A 1 248 ? 4.850 -10.396 14.687 1.00 83.88 248 PHE A CA 1
ATOM 2004 C C . PHE A 1 248 ? 3.389 -10.244 15.100 1.00 83.88 248 PHE A C 1
ATOM 2006 O O . PHE A 1 248 ? 2.463 -10.353 14.305 1.00 83.88 248 PHE A O 1
ATOM 2013 N N . GLN A 1 249 ? 3.193 -9.948 16.370 1.00 82.75 249 GLN A N 1
ATOM 2014 C CA . GLN A 1 249 ? 1.905 -9.641 16.962 1.00 82.75 249 GLN A CA 1
ATOM 2015 C C . GLN A 1 249 ? 1.521 -8.197 16.629 1.00 82.75 249 GLN A C 1
ATOM 2017 O O . GLN A 1 249 ? 2.330 -7.283 16.804 1.00 82.75 249 GLN A O 1
ATOM 2022 N N . SER A 1 250 ? 0.278 -7.966 16.216 1.00 86.75 250 SER A N 1
ATOM 2023 C CA . SER A 1 250 ? -0.242 -6.601 16.119 1.00 86.75 250 SER A CA 1
ATOM 2024 C C . SER A 1 250 ? -0.321 -5.922 17.497 1.00 86.75 250 SER A C 1
ATOM 2026 O O . SER A 1 250 ? -0.342 -6.598 18.525 1.00 86.75 250 SER A O 1
ATOM 2028 N N . PHE A 1 251 ? -0.349 -4.584 17.530 1.00 87.44 251 PHE A N 1
ATOM 2029 C CA . PHE A 1 251 ? -0.396 -3.782 18.767 1.00 87.44 251 PHE A CA 1
ATOM 2030 C C . PHE A 1 251 ? 0.803 -3.976 19.725 1.00 87.44 251 PHE A C 1
ATOM 2032 O O . PHE A 1 251 ? 0.776 -3.524 20.871 1.00 87.44 251 PHE A O 1
ATOM 2039 N N . ARG A 1 252 ? 1.900 -4.572 19.243 1.00 85.75 252 ARG A N 1
ATOM 2040 C CA . ARG A 1 252 ? 3.201 -4.608 19.924 1.00 85.75 252 ARG A CA 1
ATOM 2041 C C . ARG A 1 252 ? 4.188 -3.670 19.240 1.00 85.75 252 ARG A C 1
ATOM 2043 O O . ARG A 1 252 ? 4.117 -3.471 18.026 1.00 85.75 252 ARG A O 1
ATOM 2050 N N . LEU A 1 253 ? 5.088 -3.085 20.028 1.00 88.50 253 LEU A N 1
ATOM 2051 C CA . LEU A 1 253 ? 6.072 -2.138 19.518 1.00 88.50 253 LEU A CA 1
ATOM 2052 C C . LEU A 1 253 ? 7.158 -2.884 18.739 1.00 88.50 253 LEU A C 1
ATOM 2054 O O . LEU A 1 253 ? 7.893 -3.705 19.295 1.00 88.50 253 LEU A O 1
ATOM 2058 N N . LEU A 1 254 ? 7.266 -2.569 17.455 1.00 90.62 254 LEU A N 1
ATOM 2059 C CA . LEU A 1 254 ? 8.312 -3.072 16.577 1.00 90.62 254 LEU A CA 1
ATOM 2060 C C . LEU A 1 254 ? 9.416 -2.035 16.441 1.00 90.62 254 LEU A C 1
ATOM 2062 O O . LEU A 1 254 ? 9.155 -0.834 16.481 1.00 90.62 254 LEU A O 1
ATOM 2066 N N . SER A 1 255 ? 10.635 -2.520 16.263 1.00 90.75 255 SER A N 1
ATOM 2067 C CA . SER A 1 255 ? 11.827 -1.739 15.978 1.00 90.75 255 SER A CA 1
ATOM 2068 C C . SER A 1 255 ? 12.413 -2.188 14.642 1.00 90.75 255 SER A C 1
ATOM 2070 O O . SER A 1 255 ? 12.502 -3.388 14.361 1.00 90.75 255 SER A O 1
ATOM 2072 N N . PHE A 1 256 ? 12.780 -1.213 13.816 1.00 90.19 256 PHE A N 1
ATOM 2073 C CA . PHE A 1 256 ? 13.421 -1.395 12.525 1.00 90.19 256 PHE A CA 1
ATOM 2074 C C . PHE A 1 256 ? 14.801 -0.756 12.537 1.00 90.19 256 PHE A C 1
ATOM 2076 O O . PHE A 1 256 ? 14.946 0.421 12.877 1.00 90.19 256 PHE A O 1
ATOM 2083 N N . ASP A 1 257 ? 15.781 -1.531 12.089 1.00 87.88 257 ASP A N 1
ATOM 2084 C CA . ASP A 1 257 ? 17.158 -1.102 11.905 1.00 87.88 257 ASP A CA 1
ATOM 2085 C C . ASP A 1 257 ? 17.596 -1.375 10.462 1.00 87.88 257 ASP A C 1
ATOM 2087 O O . ASP A 1 257 ? 17.196 -2.378 9.860 1.00 87.88 257 ASP A O 1
ATOM 2091 N N . LEU A 1 258 ? 18.479 -0.523 9.937 1.00 90.44 258 LEU A N 1
ATOM 2092 C CA . LEU A 1 258 ? 19.286 -0.857 8.764 1.00 90.44 258 LEU A CA 1
ATOM 2093 C C . LEU A 1 258 ? 20.536 -1.606 9.208 1.00 90.44 258 LEU A C 1
ATOM 2095 O O . LEU A 1 258 ? 21.217 -1.172 10.138 1.00 90.44 258 LEU A O 1
ATOM 2099 N N . THR A 1 259 ? 20.866 -2.688 8.517 1.00 88.81 259 THR A N 1
ATOM 2100 C CA . THR A 1 259 ? 22.076 -3.468 8.765 1.00 88.81 259 THR A CA 1
ATOM 2101 C C . THR A 1 259 ? 22.885 -3.681 7.494 1.00 88.81 259 THR A C 1
ATOM 2103 O O . THR A 1 259 ? 22.355 -3.640 6.385 1.00 88.81 259 THR A O 1
ATOM 2106 N N . ASP A 1 260 ? 24.188 -3.901 7.644 1.00 88.12 260 ASP A N 1
ATOM 2107 C CA . ASP A 1 260 ? 25.024 -4.431 6.567 1.00 88.12 260 ASP A CA 1
ATOM 2108 C C . ASP A 1 260 ? 24.741 -5.932 6.319 1.00 88.12 260 ASP A C 1
ATOM 2110 O O . ASP A 1 260 ? 23.908 -6.560 6.978 1.00 88.12 260 ASP A O 1
ATOM 2114 N N . TYR A 1 261 ? 25.462 -6.543 5.375 1.00 84.12 261 TYR A N 1
ATOM 2115 C CA . TYR A 1 261 ? 25.330 -7.976 5.069 1.00 84.12 261 TYR A CA 1
ATOM 2116 C C . TYR A 1 261 ? 25.729 -8.907 6.231 1.00 84.12 261 TYR A C 1
ATOM 2118 O O . TYR A 1 261 ? 25.412 -10.096 6.203 1.00 84.12 261 TYR A O 1
ATOM 2126 N N . GLN A 1 262 ? 26.430 -8.386 7.242 1.00 86.88 262 GLN A N 1
ATOM 2127 C CA . GLN A 1 262 ? 26.822 -9.099 8.460 1.00 86.88 262 GLN A CA 1
ATOM 2128 C C . GLN A 1 262 ? 25.838 -8.852 9.612 1.00 86.88 262 GLN A C 1
ATOM 2130 O O . GLN A 1 262 ? 26.082 -9.295 10.734 1.00 86.88 262 GLN A O 1
ATOM 2135 N N . ASN A 1 263 ? 24.708 -8.191 9.337 1.00 85.50 263 ASN A N 1
ATOM 2136 C CA . ASN A 1 263 ? 23.666 -7.847 10.295 1.00 85.50 263 ASN A CA 1
ATOM 2137 C C . ASN A 1 263 ? 24.090 -6.809 11.361 1.00 85.50 263 ASN A C 1
ATOM 2139 O O . ASN A 1 263 ? 23.490 -6.736 12.441 1.00 85.50 263 ASN A O 1
ATOM 2143 N N . ASN A 1 264 ? 25.095 -5.979 11.061 1.00 86.75 264 ASN A N 1
ATOM 2144 C CA . ASN A 1 264 ? 25.571 -4.909 11.935 1.00 86.75 264 ASN A CA 1
ATOM 2145 C C . ASN A 1 264 ? 24.932 -3.565 11.568 1.00 86.75 264 ASN A C 1
ATOM 2147 O O . ASN A 1 264 ? 24.942 -3.160 10.407 1.00 86.75 264 ASN A O 1
ATOM 2151 N N . ASN A 1 265 ? 24.440 -2.838 12.573 1.00 86.81 265 ASN A N 1
ATOM 2152 C CA . ASN A 1 265 ? 24.017 -1.441 12.444 1.00 86.81 265 ASN A CA 1
ATOM 2153 C C . ASN A 1 265 ? 25.050 -0.558 13.152 1.00 86.81 265 ASN A C 1
ATOM 2155 O O . ASN A 1 265 ? 25.136 -0.564 14.381 1.00 86.81 265 ASN A O 1
ATOM 2159 N N . SER A 1 266 ? 25.855 0.166 12.381 1.00 83.69 266 SER A N 1
ATOM 2160 C CA . SER A 1 266 ? 26.828 1.132 12.888 1.00 83.69 266 SER A CA 1
ATOM 2161 C C . SER A 1 266 ? 26.676 2.435 12.123 1.00 83.69 266 SER A C 1
ATOM 2163 O O . SER A 1 266 ? 26.526 2.425 10.903 1.00 83.69 266 SER A O 1
ATOM 2165 N N . SER A 1 267 ? 26.771 3.570 12.816 1.00 77.81 267 SER A N 1
ATOM 2166 C CA . SER A 1 267 ? 26.768 4.886 12.167 1.00 77.81 267 SER A CA 1
ATOM 2167 C C . SER A 1 267 ? 27.954 5.088 11.219 1.00 77.81 267 SER A C 1
ATOM 2169 O O . SER A 1 267 ? 27.893 5.962 10.365 1.00 77.81 267 SER A O 1
ATOM 2171 N N . ALA A 1 268 ? 29.010 4.276 11.346 1.00 82.00 268 ALA A N 1
ATOM 2172 C CA . ALA A 1 268 ? 30.155 4.265 10.439 1.00 82.00 268 ALA A CA 1
ATOM 2173 C C . ALA A 1 268 ? 29.927 3.422 9.170 1.00 82.00 268 ALA A C 1
ATOM 2175 O O . ALA A 1 268 ? 30.819 3.352 8.324 1.00 82.00 268 ALA A O 1
ATOM 2176 N N . ASN A 1 269 ? 28.781 2.743 9.041 1.00 87.44 269 ASN A N 1
ATOM 2177 C CA . ASN A 1 269 ? 28.520 1.910 7.876 1.00 87.44 269 ASN A CA 1
ATOM 2178 C C . ASN A 1 269 ? 28.464 2.771 6.597 1.00 87.44 269 ASN A C 1
ATOM 2180 O O . ASN A 1 269 ? 27.762 3.788 6.587 1.00 87.44 269 ASN A O 1
ATOM 2184 N N . PRO A 1 270 ? 29.138 2.365 5.499 1.00 88.06 270 PRO A N 1
ATOM 2185 C CA . PRO A 1 270 ? 29.277 3.196 4.299 1.00 88.06 270 PRO A CA 1
ATOM 2186 C C . PRO A 1 270 ? 27.948 3.618 3.671 1.00 88.06 270 PRO A C 1
ATOM 2188 O O . PRO A 1 270 ? 27.846 4.704 3.098 1.00 88.06 270 PRO A O 1
ATOM 2191 N N . TYR A 1 271 ? 26.904 2.798 3.815 1.00 87.44 271 TYR A N 1
ATOM 2192 C CA . TYR A 1 271 ? 25.582 3.132 3.303 1.00 87.44 271 TYR A CA 1
ATOM 2193 C C . TYR A 1 271 ? 24.999 4.420 3.904 1.00 87.44 271 TYR A C 1
ATOM 2195 O O . TYR A 1 271 ? 24.328 5.148 3.185 1.00 87.44 271 TYR A O 1
ATOM 2203 N N . TYR A 1 272 ? 25.292 4.798 5.154 1.00 87.19 272 TYR A N 1
ATOM 2204 C CA . TYR A 1 272 ? 24.784 6.066 5.706 1.00 87.19 272 TYR A CA 1
ATOM 2205 C C . TYR A 1 272 ? 25.398 7.314 5.050 1.00 87.19 272 TYR A C 1
ATOM 2207 O O . TYR A 1 272 ? 24.869 8.411 5.210 1.00 87.19 272 TYR A O 1
ATOM 2215 N N . HIS A 1 273 ? 26.485 7.163 4.294 1.00 86.19 273 HIS A N 1
ATOM 2216 C CA . HIS A 1 273 ? 27.171 8.262 3.608 1.00 86.19 273 HIS A CA 1
ATOM 2217 C C . HIS A 1 273 ? 27.000 8.227 2.088 1.00 86.19 273 HIS A C 1
ATOM 2219 O O . HIS A 1 273 ? 27.268 9.221 1.419 1.00 86.19 273 HIS A O 1
ATOM 2225 N N . TYR A 1 274 ? 26.574 7.090 1.538 1.00 86.00 274 TYR A N 1
ATOM 2226 C CA . TYR A 1 274 ? 26.433 6.910 0.097 1.00 86.00 274 TYR A CA 1
ATOM 2227 C C . TYR A 1 274 ? 25.157 7.544 -0.476 1.00 86.00 274 TYR A C 1
ATOM 2229 O O . TYR A 1 274 ? 25.185 8.064 -1.594 1.00 86.00 274 TYR A O 1
ATOM 2237 N N . TYR A 1 275 ? 24.048 7.479 0.268 1.00 85.56 275 TYR A N 1
ATOM 2238 C CA . TYR A 1 275 ? 22.743 7.996 -0.159 1.00 85.56 275 TYR A CA 1
ATOM 2239 C C . TYR A 1 275 ? 22.519 9.425 0.340 1.00 85.56 275 TYR A C 1
ATOM 2241 O O . TYR A 1 275 ? 22.919 9.772 1.450 1.00 85.56 275 TYR A O 1
ATOM 2249 N N . ASP A 1 276 ? 21.799 10.226 -0.442 1.00 84.50 276 ASP A N 1
ATOM 2250 C CA . ASP A 1 276 ? 21.325 11.550 -0.026 1.00 84.50 276 ASP A CA 1
ATOM 2251 C C . ASP A 1 276 ? 20.221 11.416 1.031 1.00 84.50 276 ASP A C 1
ATOM 2253 O O . ASP A 1 276 ? 20.117 12.213 1.963 1.00 84.50 276 ASP A O 1
ATOM 2257 N N . SER A 1 277 ? 19.381 10.384 0.908 1.00 86.62 277 SER A N 1
ATOM 2258 C CA . SER A 1 277 ? 18.388 10.041 1.926 1.00 86.62 277 SER A CA 1
ATOM 2259 C C . SER A 1 277 ? 18.003 8.567 1.889 1.00 86.62 277 SER A C 1
ATOM 2261 O O . SER A 1 277 ? 18.168 7.899 0.870 1.00 86.62 277 SER A O 1
ATOM 2263 N N . ILE A 1 278 ? 17.481 8.062 3.008 1.00 89.69 278 ILE A N 1
ATOM 2264 C CA . ILE A 1 278 ? 16.827 6.750 3.079 1.00 89.69 278 ILE A CA 1
ATOM 2265 C C . ILE A 1 278 ? 15.413 6.953 3.609 1.00 89.69 278 ILE A C 1
ATOM 2267 O O . ILE A 1 278 ? 15.220 7.540 4.680 1.00 89.69 278 ILE A O 1
ATOM 2271 N N . VAL A 1 279 ? 14.434 6.484 2.838 1.00 87.50 279 VAL A N 1
ATOM 2272 C CA . VAL A 1 279 ? 13.006 6.692 3.083 1.00 87.50 279 VAL A CA 1
ATOM 2273 C C . VAL A 1 279 ? 12.309 5.347 3.216 1.00 87.50 279 VAL A C 1
ATOM 2275 O O . VAL A 1 279 ? 12.426 4.482 2.357 1.00 87.50 279 VAL A O 1
ATOM 2278 N N . TRP A 1 280 ? 11.554 5.189 4.291 1.00 91.81 280 TRP A N 1
ATOM 2279 C CA . TRP A 1 280 ? 10.804 3.993 4.619 1.00 91.81 280 TRP A CA 1
ATOM 2280 C C . TRP A 1 280 ? 9.348 4.137 4.212 1.00 91.81 280 TRP A C 1
ATOM 2282 O O . TRP A 1 280 ? 8.739 5.196 4.388 1.00 91.81 280 TRP A O 1
ATOM 2292 N N . SER A 1 281 ? 8.769 3.046 3.731 1.00 87.75 281 SER A N 1
ATOM 2293 C CA . SER A 1 281 ? 7.351 2.942 3.415 1.00 87.75 281 SER A CA 1
ATOM 2294 C C . SER A 1 281 ? 6.798 1.568 3.792 1.00 87.75 281 SER A C 1
ATOM 2296 O O . SER A 1 281 ? 7.536 0.594 3.949 1.00 87.75 281 SER A O 1
ATOM 2298 N N . CYS A 1 282 ? 5.478 1.496 3.943 1.00 86.81 282 CYS A N 1
ATOM 2299 C CA . CYS A 1 282 ? 4.746 0.252 4.140 1.00 86.81 282 CYS A CA 1
ATOM 2300 C C . CYS A 1 282 ? 3.682 0.129 3.049 1.00 86.81 282 CYS A C 1
ATOM 2302 O O . CYS A 1 282 ? 2.903 1.060 2.825 1.00 86.81 282 CYS A O 1
ATOM 2304 N N . LYS A 1 283 ? 3.634 -1.016 2.362 1.00 81.69 283 LYS A N 1
ATOM 2305 C CA . LYS A 1 283 ? 2.670 -1.253 1.280 1.00 81.69 283 LYS A CA 1
ATOM 2306 C C . LYS A 1 283 ? 1.236 -1.084 1.795 1.00 81.69 283 LYS A C 1
ATOM 2308 O O . LYS A 1 283 ? 0.831 -1.736 2.754 1.00 81.69 283 LYS A O 1
ATOM 2313 N N . GLY A 1 284 ? 0.462 -0.238 1.113 1.00 78.69 284 GLY A N 1
ATOM 2314 C CA . GLY A 1 284 ? -0.939 0.040 1.450 1.00 78.69 284 GLY A CA 1
ATOM 2315 C C . GLY A 1 284 ? -1.145 1.076 2.559 1.00 78.69 284 GLY A C 1
ATOM 2316 O O . GLY A 1 284 ? -2.291 1.325 2.927 1.00 78.69 284 GLY A O 1
ATOM 2317 N N . MET A 1 285 ? -0.075 1.692 3.075 1.00 86.50 285 MET A N 1
ATOM 2318 C CA . MET A 1 285 ? -0.158 2.780 4.050 1.00 86.50 285 MET A CA 1
ATOM 2319 C C . MET A 1 285 ? 0.272 4.123 3.422 1.00 86.50 285 MET A C 1
ATOM 2321 O O . MET A 1 285 ? 1.117 4.125 2.524 1.00 86.50 285 MET A O 1
ATOM 2325 N N . PRO A 1 286 ? -0.336 5.255 3.828 1.00 86.06 286 PRO A N 1
ATOM 2326 C CA . PRO A 1 286 ? -0.199 6.525 3.111 1.00 86.06 286 PRO A CA 1
ATOM 2327 C C . PRO A 1 286 ? 1.088 7.303 3.418 1.00 86.06 286 PRO A C 1
ATOM 2329 O O . PRO A 1 286 ? 1.514 8.107 2.588 1.00 86.06 286 PRO A O 1
ATOM 2332 N N . ASP A 1 287 ? 1.701 7.100 4.585 1.00 89.12 287 ASP A N 1
ATOM 2333 C CA . ASP A 1 287 ? 2.829 7.909 5.046 1.00 89.12 287 ASP A CA 1
ATOM 2334 C C . ASP A 1 287 ? 4.184 7.226 4.815 1.00 89.12 287 ASP A C 1
ATOM 2336 O O . ASP A 1 287 ? 4.314 6.000 4.737 1.00 89.12 287 ASP A O 1
ATOM 2340 N N . ARG A 1 288 ? 5.224 8.059 4.735 1.00 89.00 288 ARG A N 1
ATOM 2341 C CA . ARG A 1 288 ? 6.627 7.654 4.607 1.00 89.00 288 ARG A CA 1
ATOM 2342 C C . ARG A 1 288 ? 7.454 8.269 5.730 1.00 89.00 288 ARG A C 1
ATOM 2344 O O . ARG A 1 288 ? 7.166 9.382 6.169 1.00 89.00 288 ARG A O 1
ATOM 2351 N N . GLU A 1 289 ? 8.504 7.573 6.148 1.00 89.94 289 GLU A N 1
ATOM 2352 C CA . GLU A 1 289 ? 9.400 8.018 7.221 1.00 89.94 289 GLU A CA 1
ATOM 2353 C C . GLU A 1 289 ? 10.833 8.167 6.706 1.00 89.94 289 GLU A C 1
ATOM 2355 O O . GLU A 1 289 ? 11.332 7.295 6.007 1.00 89.94 289 GLU A O 1
ATOM 2360 N N . VAL A 1 290 ? 11.523 9.255 7.046 1.00 88.94 290 VAL A N 1
ATOM 2361 C CA . VAL A 1 290 ? 12.897 9.494 6.577 1.00 88.94 290 VAL A CA 1
ATOM 2362 C C . VAL A 1 290 ? 13.869 9.136 7.696 1.00 88.94 290 VAL A C 1
ATOM 2364 O O . VAL A 1 290 ? 13.916 9.826 8.711 1.00 88.94 290 VAL A O 1
ATOM 2367 N N . SER A 1 291 ? 14.662 8.074 7.524 1.00 86.31 291 SER A N 1
ATOM 2368 C CA . SER A 1 291 ? 15.651 7.658 8.534 1.00 86.31 291 SER A CA 1
ATOM 2369 C C . SER A 1 291 ? 17.044 8.225 8.294 1.00 86.31 291 SER A C 1
ATOM 2371 O O . SER A 1 291 ? 17.861 8.235 9.207 1.00 86.31 291 SER A O 1
ATOM 2373 N N . LEU A 1 292 ? 17.342 8.666 7.075 1.00 86.75 292 LEU A N 1
ATOM 2374 C CA . LEU A 1 292 ? 18.595 9.331 6.742 1.00 86.75 292 LEU A CA 1
ATOM 2375 C C . LEU A 1 292 ? 18.290 10.546 5.882 1.00 86.75 292 LEU A C 1
ATOM 2377 O O . LEU A 1 292 ? 17.569 10.432 4.891 1.00 86.75 292 LEU A O 1
ATOM 2381 N N . ARG A 1 293 ? 18.906 11.675 6.226 1.00 85.19 293 ARG A N 1
ATOM 2382 C CA . ARG A 1 293 ? 19.016 12.841 5.353 1.00 85.19 293 ARG A CA 1
ATOM 2383 C C . ARG A 1 293 ? 20.429 13.403 5.442 1.00 85.19 293 ARG A C 1
ATOM 2385 O O . ARG A 1 293 ? 20.849 13.846 6.513 1.00 85.19 293 ARG A O 1
ATOM 2392 N N . ASN A 1 294 ? 21.141 13.362 4.324 1.00 77.75 294 ASN A N 1
ATOM 2393 C CA . ASN A 1 294 ? 22.451 13.967 4.154 1.00 77.75 294 ASN A CA 1
ATOM 2394 C C . ASN A 1 294 ? 22.270 15.316 3.455 1.00 77.75 294 ASN A C 1
ATOM 2396 O O . ASN A 1 294 ? 22.146 15.387 2.236 1.00 77.75 294 ASN A O 1
ATOM 2400 N N . ASP A 1 295 ? 22.255 16.391 4.241 1.00 68.19 295 ASP A N 1
ATOM 2401 C CA . ASP A 1 295 ? 22.340 17.751 3.714 1.00 68.19 295 ASP A CA 1
ATOM 2402 C C . ASP A 1 295 ? 23.816 18.200 3.764 1.00 68.19 295 ASP A C 1
ATOM 2404 O O . ASP A 1 295 ? 24.575 17.740 4.619 1.00 68.19 295 ASP A O 1
ATOM 2408 N N . TYR A 1 296 ? 24.236 19.116 2.879 1.00 52.56 296 TYR A N 1
ATOM 2409 C CA . TYR A 1 296 ? 25.638 19.530 2.631 1.00 52.56 296 TYR A CA 1
ATOM 2410 C C . TYR A 1 296 ? 26.487 19.959 3.859 1.00 52.56 296 TYR A C 1
ATOM 2412 O O . TYR A 1 296 ? 27.664 20.250 3.683 1.00 52.56 296 TYR A O 1
ATOM 2420 N N . ASN A 1 297 ? 25.941 19.985 5.084 1.00 49.06 297 ASN A N 1
ATOM 2421 C CA . ASN A 1 297 ? 26.644 20.319 6.332 1.00 49.06 297 ASN A CA 1
ATOM 2422 C C . ASN A 1 297 ? 26.237 19.482 7.572 1.00 49.06 297 ASN A C 1
ATOM 2424 O O . ASN A 1 297 ? 26.795 19.710 8.646 1.00 49.06 297 ASN A O 1
ATOM 2428 N N . TRP A 1 298 ? 25.273 18.553 7.482 1.00 49.78 298 TRP A N 1
ATOM 2429 C CA . TRP A 1 298 ? 24.825 17.745 8.629 1.00 49.78 298 TRP A CA 1
ATOM 2430 C C . TRP A 1 298 ? 24.132 16.458 8.161 1.00 49.78 298 TRP A C 1
ATOM 2432 O O . TRP A 1 298 ? 23.287 16.500 7.268 1.00 49.78 298 TRP A O 1
ATOM 2442 N N . SER A 1 299 ? 24.448 15.326 8.794 1.00 59.06 299 SER A N 1
ATOM 2443 C CA . SER A 1 299 ? 23.711 14.069 8.622 1.00 59.06 299 SER A CA 1
ATOM 2444 C C . SER A 1 299 ? 22.753 13.874 9.795 1.00 59.06 299 SER A C 1
ATOM 2446 O O . SER A 1 299 ? 23.157 13.847 10.959 1.00 59.06 299 SER A O 1
ATOM 2448 N N . VAL A 1 300 ? 21.454 13.777 9.508 1.00 60.31 300 VAL A N 1
ATOM 2449 C CA . VAL A 1 300 ? 20.474 13.319 10.501 1.00 60.31 300 VAL A CA 1
ATOM 2450 C C . VAL A 1 300 ? 20.218 11.847 10.225 1.00 60.31 300 VAL A C 1
ATOM 2452 O O . VAL A 1 300 ? 19.637 11.502 9.196 1.00 60.31 300 VAL A O 1
ATOM 2455 N N . VAL A 1 301 ? 20.679 10.991 11.138 1.00 65.81 301 VAL A N 1
ATOM 2456 C CA . VAL A 1 301 ? 20.484 9.540 11.070 1.00 65.81 301 VAL A CA 1
ATOM 2457 C C . VAL A 1 301 ? 19.590 9.103 12.223 1.00 65.81 301 VAL A C 1
ATOM 2459 O O . VAL A 1 301 ? 19.976 9.191 13.388 1.00 65.81 301 VAL A O 1
ATOM 2462 N N . SER A 1 302 ? 18.406 8.601 11.897 1.00 70.81 302 SER A N 1
ATOM 2463 C CA . SER A 1 302 ? 17.590 7.813 12.811 1.00 70.81 302 SER A CA 1
ATOM 2464 C C . SER A 1 302 ? 17.946 6.343 12.617 1.00 70.81 302 SER A C 1
ATOM 2466 O O . SER A 1 302 ? 17.473 5.684 11.695 1.00 70.81 302 SER A O 1
ATOM 2468 N N . ILE A 1 303 ? 18.844 5.845 13.466 1.00 67.94 303 ILE A N 1
ATOM 2469 C CA . ILE A 1 303 ? 19.365 4.472 13.382 1.00 67.94 303 ILE A CA 1
ATOM 2470 C C . ILE A 1 303 ? 18.359 3.408 1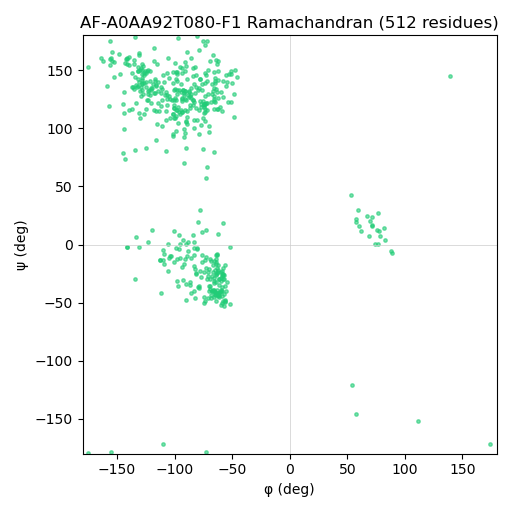3.833 1.00 67.94 303 ILE A C 1
ATOM 2472 O O . ILE A 1 303 ? 18.603 2.231 13.587 1.00 67.94 303 ILE A O 1
ATOM 2476 N N . ASN A 1 304 ? 17.270 3.812 14.494 1.00 74.56 304 ASN A N 1
ATOM 2477 C CA . ASN A 1 304 ? 16.243 2.919 15.014 1.00 74.56 304 ASN A CA 1
ATOM 2478 C C . ASN A 1 304 ? 14.867 3.583 14.877 1.00 74.56 304 ASN A C 1
ATOM 2480 O O . ASN A 1 304 ? 14.590 4.600 15.518 1.00 74.56 304 ASN A O 1
ATOM 2484 N N . LEU A 1 305 ? 14.012 3.018 14.029 1.00 89.00 305 LEU A N 1
ATOM 2485 C CA . LEU A 1 305 ? 12.621 3.441 13.899 1.00 89.00 305 LEU A CA 1
ATOM 2486 C C . LEU A 1 305 ? 11.745 2.503 14.713 1.00 89.00 305 LEU A C 1
ATOM 2488 O O . LEU A 1 305 ? 11.864 1.289 14.585 1.00 89.00 305 LEU A O 1
ATOM 2492 N N . THR A 1 306 ? 10.828 3.047 15.510 1.00 91.25 306 THR A N 1
ATOM 2493 C CA . THR A 1 306 ? 9.855 2.224 16.234 1.00 91.25 306 THR A CA 1
ATOM 2494 C C . THR A 1 306 ? 8.437 2.530 15.786 1.00 91.25 306 THR A C 1
ATOM 2496 O O . THR A 1 306 ? 8.100 3.671 15.468 1.00 91.25 306 THR A O 1
ATOM 2499 N N . THR A 1 307 ? 7.595 1.502 15.704 1.00 93.06 307 THR A N 1
ATOM 2500 C CA . THR A 1 307 ? 6.204 1.682 15.296 1.00 93.06 307 THR A CA 1
ATOM 2501 C C . THR A 1 307 ? 5.285 0.581 15.799 1.00 93.06 307 THR A C 1
ATOM 2503 O O . THR A 1 307 ? 5.723 -0.532 16.087 1.00 93.06 307 THR A O 1
ATOM 2506 N N . TYR A 1 308 ? 3.991 0.884 15.837 1.00 92.25 308 TYR A N 1
ATOM 2507 C CA . TYR A 1 308 ? 2.939 -0.111 15.975 1.00 92.25 308 TYR A CA 1
ATOM 2508 C C . TYR A 1 308 ? 2.297 -0.375 14.613 1.00 92.25 308 TYR A C 1
ATOM 2510 O O . TYR A 1 308 ? 2.018 0.547 13.846 1.00 92.25 308 TYR A O 1
ATOM 2518 N N . LEU A 1 309 ? 2.015 -1.644 14.332 1.00 92.00 309 LEU A N 1
ATOM 2519 C CA . LEU A 1 309 ? 1.176 -2.051 13.209 1.00 92.00 309 LEU A CA 1
ATOM 2520 C C . LEU A 1 309 ? -0.164 -2.523 13.761 1.00 92.00 309 LEU A C 1
ATOM 2522 O O . LEU A 1 309 ? -0.188 -3.332 14.688 1.00 92.00 309 LEU A O 1
ATOM 2526 N N . PHE A 1 310 ? -1.262 -2.023 13.193 1.00 90.38 310 PHE A N 1
ATOM 2527 C CA . PHE A 1 310 ? -2.629 -2.311 13.656 1.00 90.38 310 PHE A CA 1
ATOM 2528 C C . PHE A 1 310 ? -3.373 -3.323 12.779 1.00 90.38 310 PHE A C 1
ATOM 2530 O O . PHE A 1 310 ? -4.462 -3.757 13.144 1.00 90.38 310 PHE A O 1
ATOM 2537 N N . GLN A 1 311 ? -2.822 -3.674 11.617 1.00 86.44 311 GLN A N 1
ATOM 2538 C CA . GLN A 1 311 ? -3.435 -4.615 10.679 1.00 86.44 311 GLN A CA 1
ATOM 2539 C C . GLN A 1 311 ? -3.093 -6.069 11.009 1.00 86.44 311 GLN A C 1
ATOM 2541 O O . GLN A 1 311 ? -2.100 -6.327 11.681 1.00 86.44 311 GLN A O 1
ATOM 2546 N N . ILE A 1 312 ? -3.885 -7.008 10.490 1.00 83.12 312 ILE A N 1
ATOM 2547 C CA . ILE A 1 312 ? -3.599 -8.448 10.546 1.00 83.12 312 ILE A CA 1
ATOM 2548 C C . ILE A 1 312 ? -3.632 -9.056 9.143 1.00 83.12 312 ILE A C 1
ATOM 2550 O O . ILE A 1 312 ? -4.400 -8.611 8.287 1.00 83.12 312 ILE A O 1
ATOM 2554 N N . ASN A 1 313 ? -2.834 -10.094 8.911 1.00 78.56 313 ASN A N 1
ATOM 2555 C CA . ASN A 1 313 ? -2.790 -10.815 7.643 1.00 78.56 313 ASN A CA 1
ATOM 2556 C C . ASN A 1 313 ? -3.816 -11.968 7.668 1.00 78.56 313 ASN A C 1
ATOM 2558 O O . ASN A 1 313 ? -3.740 -12.883 8.488 1.00 78.56 313 ASN A O 1
ATOM 2562 N N . ARG A 1 314 ? -4.837 -11.892 6.801 1.00 63.41 314 ARG A N 1
ATOM 2563 C CA . ARG A 1 314 ? -5.999 -12.801 6.781 1.00 63.41 314 ARG A CA 1
ATOM 2564 C C . ARG A 1 314 ? -5.782 -14.001 5.849 1.00 63.41 314 ARG A C 1
ATOM 2566 O O . ARG A 1 314 ? -6.439 -14.065 4.820 1.00 63.41 314 ARG A O 1
ATOM 2573 N N . ASN A 1 315 ? -4.901 -14.950 6.172 1.00 53.75 315 ASN A N 1
ATOM 2574 C CA . ASN A 1 315 ? -4.987 -16.311 5.612 1.00 53.75 315 ASN A CA 1
ATOM 2575 C C . ASN A 1 315 ? -3.951 -17.276 6.195 1.00 53.75 315 ASN A C 1
ATOM 2577 O O . ASN A 1 315 ? -2.847 -16.886 6.562 1.00 53.75 315 ASN A O 1
ATOM 2581 N N . THR A 1 316 ? -4.293 -18.564 6.194 1.00 50.44 316 THR A N 1
ATOM 2582 C CA . THR A 1 316 ? -3.359 -19.671 6.462 1.00 50.44 316 THR A CA 1
ATOM 2583 C C . THR A 1 316 ? -2.556 -20.076 5.218 1.00 50.44 316 THR A C 1
ATOM 2585 O O . THR A 1 316 ? -1.492 -20.676 5.350 1.00 50.44 316 THR A O 1
ATOM 2588 N N . SER A 1 317 ? -3.010 -19.714 4.011 1.00 50.09 317 SER A N 1
ATOM 2589 C CA . SER A 1 317 ? -2.270 -19.865 2.752 1.00 50.09 317 SER A CA 1
ATOM 2590 C C . SER A 1 317 ? -1.439 -18.608 2.475 1.00 50.09 317 SER A C 1
ATOM 2592 O O . SER A 1 317 ? -1.890 -17.696 1.791 1.00 50.09 317 SER A O 1
ATOM 2594 N N . MET A 1 318 ? -0.254 -18.523 3.076 1.00 55.22 318 MET A N 1
ATOM 2595 C CA . MET A 1 318 ? 0.604 -17.334 3.035 1.00 55.22 318 MET A CA 1
ATOM 2596 C C . MET A 1 318 ? 1.215 -17.104 1.642 1.00 55.22 318 MET A C 1
ATOM 2598 O O . MET A 1 318 ? 2.255 -17.682 1.328 1.00 55.22 318 MET A O 1
ATOM 2602 N N . THR A 1 319 ? 0.612 -16.243 0.820 1.00 61.03 319 THR A N 1
ATOM 2603 C CA . THR A 1 319 ? 1.280 -15.697 -0.376 1.00 61.03 319 THR A CA 1
ATOM 2604 C C . THR A 1 319 ? 2.048 -14.411 -0.033 1.00 61.03 319 THR A C 1
ATOM 2606 O O . THR A 1 319 ? 1.872 -13.833 1.041 1.00 61.03 319 THR A O 1
ATOM 2609 N N . GLU A 1 320 ? 2.943 -13.952 -0.913 1.00 60.62 320 GLU A N 1
ATOM 2610 C CA . GLU A 1 320 ? 3.641 -12.664 -0.743 1.00 60.62 320 GLU A CA 1
ATOM 2611 C C . GLU A 1 320 ? 2.693 -11.468 -0.720 1.00 60.62 320 GLU A C 1
ATOM 2613 O O . GLU A 1 320 ? 2.908 -10.528 0.044 1.00 60.62 320 GLU A O 1
ATOM 2618 N N . GLU A 1 321 ? 1.619 -11.539 -1.500 1.00 63.84 321 GLU A N 1
ATOM 2619 C CA . GLU A 1 321 ? 0.619 -10.481 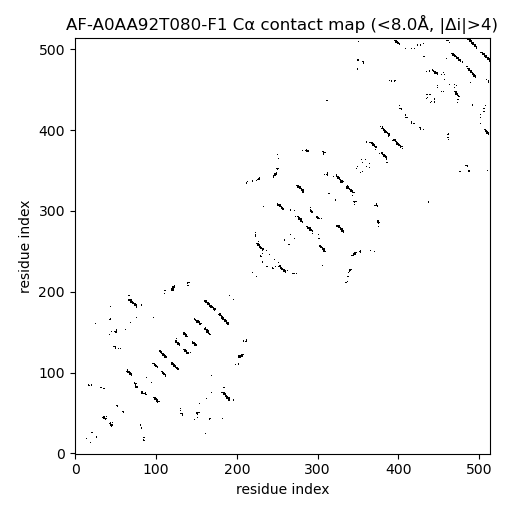-1.614 1.00 63.84 321 GLU A CA 1
ATOM 2620 C C . GLU A 1 321 ? -0.150 -10.259 -0.309 1.00 63.84 321 GLU A C 1
ATOM 2622 O O . GLU A 1 321 ? -0.544 -9.130 -0.016 1.00 63.84 321 GLU A O 1
ATOM 2627 N N . ASP A 1 322 ? -0.288 -11.314 0.497 1.00 70.00 322 ASP A N 1
ATOM 2628 C CA . ASP A 1 322 ? -1.006 -11.294 1.767 1.00 70.00 322 ASP A CA 1
ATOM 2629 C C . ASP A 1 322 ? -0.163 -10.773 2.937 1.00 70.00 322 ASP A C 1
ATOM 2631 O O . ASP A 1 322 ? -0.716 -10.580 4.017 1.00 70.00 322 ASP A O 1
ATOM 2635 N N . ARG A 1 323 ? 1.154 -10.567 2.772 1.00 78.25 323 ARG A N 1
ATOM 2636 C CA . ARG A 1 323 ? 2.075 -10.135 3.842 1.00 78.25 323 ARG A CA 1
ATOM 2637 C C . ARG A 1 323 ? 2.247 -8.617 3.878 1.00 78.25 323 ARG A C 1
ATOM 2639 O O . ARG A 1 323 ? 2.169 -7.924 2.869 1.00 78.25 323 ARG A O 1
ATOM 2646 N N . THR A 1 324 ? 2.546 -8.092 5.063 1.00 86.00 324 THR A N 1
ATOM 2647 C CA . THR A 1 324 ? 2.894 -6.677 5.234 1.00 86.00 324 THR A CA 1
ATOM 2648 C C . THR A 1 324 ? 4.306 -6.439 4.700 1.00 86.00 324 THR A C 1
ATOM 2650 O O . THR A 1 324 ? 5.258 -6.965 5.267 1.00 86.00 324 THR A O 1
ATOM 2653 N N . LEU A 1 325 ? 4.457 -5.663 3.627 1.00 87.56 325 LEU A N 1
ATOM 2654 C CA . LEU A 1 325 ? 5.764 -5.325 3.056 1.00 87.56 325 LEU A CA 1
ATOM 2655 C C . LEU A 1 325 ? 6.235 -3.963 3.571 1.00 87.56 325 LEU A C 1
ATOM 2657 O O . LEU A 1 325 ? 5.591 -2.948 3.301 1.00 87.56 325 LEU A O 1
ATOM 2661 N N . ILE A 1 326 ? 7.371 -3.956 4.266 1.00 87.00 326 ILE A N 1
ATOM 2662 C CA . ILE A 1 326 ? 8.111 -2.743 4.624 1.00 87.00 326 ILE A CA 1
ATOM 2663 C C . ILE A 1 326 ? 9.273 -2.589 3.648 1.00 87.00 326 ILE A C 1
ATOM 2665 O O . ILE A 1 326 ? 9.992 -3.556 3.402 1.00 87.00 326 ILE A O 1
ATOM 2669 N N . VAL A 1 327 ? 9.459 -1.384 3.117 1.00 86.94 327 VAL A N 1
ATOM 2670 C CA . VAL A 1 327 ? 10.526 -1.051 2.167 1.00 86.94 327 VAL A CA 1
ATOM 2671 C C . VAL A 1 327 ? 11.328 0.129 2.697 1.00 86.94 327 VAL A C 1
ATOM 2673 O O . VAL A 1 327 ? 10.749 1.075 3.226 1.00 86.94 327 VAL A O 1
ATOM 2676 N N . ALA A 1 328 ? 12.645 0.075 2.538 1.00 87.00 328 ALA A N 1
ATOM 2677 C CA . ALA A 1 328 ? 13.570 1.176 2.749 1.00 87.00 328 ALA A CA 1
ATOM 2678 C C . ALA A 1 328 ? 14.264 1.479 1.415 1.00 87.00 328 ALA A C 1
ATOM 2680 O O . ALA A 1 328 ? 14.984 0.632 0.884 1.00 87.00 328 ALA A O 1
ATOM 2681 N N . ASP A 1 329 ? 14.016 2.675 0.888 1.00 85.75 329 ASP A N 1
ATOM 2682 C CA . ASP A 1 329 ? 14.509 3.156 -0.400 1.00 85.75 329 ASP A CA 1
ATOM 2683 C C . ASP A 1 329 ? 15.641 4.165 -0.200 1.00 85.75 329 ASP A C 1
ATOM 2685 O O . ASP A 1 329 ? 15.495 5.154 0.520 1.00 85.75 329 ASP A O 1
ATOM 2689 N N . GLY A 1 330 ? 16.770 3.930 -0.862 1.00 82.69 330 GLY A N 1
ATOM 2690 C CA . GLY A 1 330 ? 17.969 4.754 -0.815 1.00 82.69 330 GLY A CA 1
ATOM 2691 C C . GLY A 1 330 ? 18.010 5.672 -2.021 1.00 82.69 330 GLY A C 1
ATOM 2692 O O . GLY A 1 330 ? 18.121 5.205 -3.156 1.00 82.69 330 GLY A O 1
ATOM 2693 N N . TYR A 1 331 ? 17.940 6.976 -1.772 1.00 79.44 331 TYR A N 1
ATOM 2694 C CA . TYR A 1 331 ? 17.901 7.995 -2.809 1.00 79.44 331 TYR A CA 1
ATOM 2695 C C . TYR A 1 331 ? 19.278 8.600 -3.059 1.00 79.44 331 TYR A C 1
ATOM 2697 O O . TYR A 1 331 ? 20.016 8.891 -2.119 1.00 79.44 331 TYR A O 1
ATOM 2705 N N . LYS A 1 332 ? 19.588 8.856 -4.328 1.00 75.44 332 LYS A N 1
ATOM 2706 C CA . LYS A 1 332 ? 20.753 9.625 -4.766 1.00 75.44 332 LYS A CA 1
ATOM 2707 C C . LYS A 1 332 ? 20.388 10.447 -6.000 1.00 75.44 332 LYS A C 1
ATOM 2709 O O . LYS A 1 332 ? 19.756 9.932 -6.919 1.00 75.44 332 LYS A O 1
ATOM 2714 N N . GLY A 1 333 ? 20.714 11.737 -6.008 1.00 71.62 333 GLY A N 1
ATOM 2715 C CA . GLY A 1 333 ? 20.314 12.662 -7.071 1.00 71.62 333 GLY A CA 1
ATOM 2716 C C . GLY A 1 333 ? 18.793 12.770 -7.242 1.00 71.62 333 GLY A C 1
ATOM 2717 O O . GLY A 1 333 ? 18.314 12.971 -8.354 1.00 71.62 333 GLY A O 1
ATOM 2718 N N . GLY A 1 334 ? 18.027 12.577 -6.162 1.00 64.94 334 GLY A N 1
ATOM 2719 C CA . GLY A 1 334 ? 16.559 12.601 -6.185 1.00 64.94 334 GLY A CA 1
ATOM 2720 C C . GLY A 1 334 ? 15.881 11.334 -6.724 1.00 64.94 334 GLY A C 1
ATOM 2721 O O . GLY A 1 334 ? 14.663 11.334 -6.875 1.00 64.94 334 GLY A O 1
ATOM 2722 N N . ARG A 1 335 ? 16.626 10.252 -6.987 1.00 63.22 335 ARG A N 1
ATOM 2723 C CA . ARG A 1 335 ? 16.103 8.977 -7.513 1.00 63.22 335 ARG A CA 1
ATOM 2724 C C . ARG A 1 335 ? 16.423 7.820 -6.580 1.00 63.22 335 ARG A C 1
ATOM 2726 O O . ARG A 1 335 ? 17.469 7.845 -5.939 1.00 63.22 335 ARG A O 1
ATOM 2733 N N . VAL A 1 336 ? 15.571 6.797 -6.539 1.00 72.44 336 VAL A N 1
ATOM 2734 C CA . VAL A 1 336 ? 15.867 5.549 -5.818 1.00 72.44 336 VAL A CA 1
ATOM 2735 C C . VAL A 1 336 ? 16.938 4.774 -6.583 1.00 72.44 336 VAL A C 1
ATOM 2737 O O . VAL A 1 336 ? 16.741 4.430 -7.745 1.00 72.44 336 VAL A O 1
ATOM 2740 N N . VAL A 1 337 ? 18.069 4.493 -5.937 1.00 74.19 337 VAL A N 1
ATOM 2741 C CA . VAL A 1 337 ? 19.178 3.721 -6.532 1.00 74.19 337 VAL A CA 1
ATOM 2742 C C . VAL A 1 337 ? 19.383 2.359 -5.861 1.00 74.19 337 VAL A C 1
ATOM 2744 O O . VAL A 1 337 ? 20.066 1.501 -6.411 1.00 74.19 337 VAL A O 1
ATOM 2747 N N . TYR A 1 338 ? 18.769 2.135 -4.696 1.00 81.31 338 TYR A N 1
ATOM 2748 C CA . TYR A 1 338 ? 18.730 0.846 -4.002 1.00 81.31 338 TYR A CA 1
ATOM 2749 C C . TYR A 1 338 ? 17.471 0.748 -3.141 1.00 81.31 338 TYR A C 1
ATOM 2751 O O . TYR A 1 338 ? 17.097 1.735 -2.513 1.00 81.31 338 TYR A O 1
ATOM 2759 N N . SER A 1 339 ? 16.880 -0.441 -3.049 1.00 82.50 339 SER A N 1
ATOM 2760 C CA . SER A 1 339 ? 15.745 -0.717 -2.165 1.00 82.50 339 SER A CA 1
ATOM 2761 C C . SER A 1 339 ? 15.982 -2.015 -1.408 1.00 82.50 339 SER A C 1
ATOM 2763 O O . SER A 1 339 ? 16.407 -3.015 -1.990 1.00 82.50 339 SER A O 1
ATOM 2765 N N . SER A 1 340 ? 15.664 -2.017 -0.118 1.00 83.75 340 SER A N 1
ATOM 2766 C CA . SER A 1 340 ? 15.582 -3.229 0.694 1.00 83.75 340 SER A CA 1
ATOM 2767 C C . SER A 1 340 ? 14.151 -3.419 1.176 1.00 83.75 340 SER A C 1
ATOM 2769 O O . SER A 1 340 ? 13.516 -2.458 1.600 1.00 83.75 340 SER A O 1
ATOM 2771 N N . GLY A 1 341 ? 13.636 -4.646 1.108 1.00 85.88 341 GLY A N 1
ATOM 2772 C CA . GLY A 1 341 ? 12.276 -4.976 1.524 1.00 85.88 341 GLY A CA 1
ATOM 2773 C C . GLY A 1 341 ? 12.247 -6.147 2.498 1.00 85.88 341 GLY A C 1
ATOM 2774 O O . GLY A 1 341 ? 13.015 -7.097 2.354 1.00 85.88 341 GLY A O 1
ATOM 2775 N N . ILE A 1 342 ? 11.337 -6.099 3.472 1.00 83.88 342 ILE A N 1
ATOM 2776 C CA . ILE A 1 342 ? 11.045 -7.219 4.368 1.00 83.88 342 ILE A CA 1
ATOM 2777 C C . ILE A 1 342 ? 9.541 -7.484 4.425 1.00 83.88 342 ILE A C 1
ATOM 2779 O O . ILE A 1 342 ? 8.730 -6.577 4.622 1.00 83.88 342 ILE A O 1
ATOM 2783 N N . TYR A 1 343 ? 9.172 -8.754 4.272 1.00 85.56 343 TYR A N 1
ATOM 2784 C CA . TYR A 1 343 ? 7.803 -9.215 4.455 1.00 85.56 343 TYR A CA 1
ATOM 2785 C C . TYR A 1 343 ? 7.570 -9.652 5.899 1.00 85.56 343 TYR A C 1
ATOM 2787 O O . TYR A 1 343 ? 8.251 -10.542 6.412 1.00 85.56 343 TYR A O 1
ATOM 2795 N N . LEU A 1 344 ? 6.551 -9.069 6.521 1.00 85.62 344 LEU A N 1
ATOM 2796 C CA . LEU A 1 344 ? 6.099 -9.374 7.868 1.00 85.62 344 LEU A CA 1
ATOM 2797 C C . LEU A 1 344 ? 4.724 -10.046 7.819 1.00 85.62 344 LEU A C 1
ATOM 2799 O O . LEU A 1 344 ? 3.806 -9.608 7.125 1.00 85.62 344 LEU A O 1
ATOM 2803 N N . ASN A 1 345 ? 4.577 -11.098 8.605 1.00 83.88 345 ASN A N 1
ATOM 2804 C CA . ASN A 1 345 ? 3.320 -11.730 8.941 1.00 83.88 345 ASN A CA 1
ATOM 2805 C C . ASN A 1 345 ? 2.856 -11.188 10.294 1.00 83.88 345 ASN A C 1
ATOM 2807 O O . ASN A 1 345 ? 3.398 -11.538 11.340 1.00 83.88 345 ASN A O 1
ATOM 2811 N N . ILE A 1 346 ? 1.869 -10.310 10.252 1.00 86.00 346 ILE A N 1
ATOM 2812 C CA . ILE A 1 346 ? 1.237 -9.695 11.403 1.00 86.00 346 ILE A CA 1
ATOM 2813 C C . ILE A 1 346 ? -0.002 -10.503 11.779 1.00 86.00 346 ILE A C 1
ATOM 2815 O O . ILE A 1 346 ? -0.971 -10.579 11.023 1.00 86.00 346 ILE A O 1
ATOM 2819 N N . TYR A 1 347 ? 0.020 -11.096 12.965 1.00 80.81 347 TYR A N 1
ATOM 2820 C CA . TYR A 1 347 ? -1.071 -11.909 13.486 1.00 80.81 347 TYR A CA 1
ATOM 2821 C C . TYR A 1 347 ? -1.654 -11.301 14.765 1.00 80.81 347 TYR A C 1
ATOM 2823 O O . TYR A 1 347 ? -1.101 -10.369 15.357 1.00 80.81 347 TYR A O 1
ATOM 2831 N N . ASN A 1 348 ? -2.800 -11.832 15.195 1.00 79.75 348 ASN A N 1
ATOM 2832 C CA . ASN A 1 348 ? -3.400 -11.484 16.475 1.00 79.75 348 ASN A CA 1
ATOM 2833 C C . ASN A 1 348 ? -3.808 -12.729 17.275 1.00 79.75 348 ASN A C 1
ATOM 2835 O O . ASN A 1 348 ? -4.332 -13.696 16.729 1.00 79.75 348 ASN A O 1
ATOM 2839 N N . THR A 1 349 ? -3.625 -12.648 18.588 1.00 73.31 349 THR A N 1
ATOM 2840 C CA . THR A 1 349 ? -4.002 -13.611 19.623 1.00 73.31 349 THR A CA 1
ATOM 2841 C C . THR A 1 349 ? -4.595 -12.827 20.783 1.00 73.31 349 THR A C 1
ATOM 2843 O O . THR A 1 349 ? -4.054 -11.786 21.163 1.00 73.31 349 THR A O 1
ATOM 2846 N N . GLY A 1 350 ? -5.715 -13.308 21.322 1.00 76.00 350 GLY A N 1
ATOM 2847 C CA . GLY A 1 350 ? -6.465 -12.591 22.349 1.00 76.00 350 GLY A CA 1
ATOM 2848 C C . GLY A 1 350 ? -6.905 -11.198 21.917 1.00 76.00 350 GLY A C 1
ATOM 2849 O O . GLY A 1 350 ? -7.238 -10.966 20.749 1.00 76.00 350 GLY A O 1
ATOM 2850 N N . PHE A 1 351 ? -6.939 -10.271 22.871 1.00 82.94 351 PHE A N 1
ATOM 2851 C CA . PHE A 1 351 ? -7.384 -8.906 22.625 1.00 82.94 351 PHE A CA 1
ATOM 2852 C C . PHE A 1 351 ? -6.198 -8.010 22.266 1.00 82.94 351 PHE A C 1
ATOM 2854 O O . PHE A 1 351 ? -5.488 -7.545 23.152 1.00 82.94 351 PHE A O 1
ATOM 2861 N N . MET A 1 352 ? -5.999 -7.760 20.965 1.00 80.69 352 MET A N 1
ATOM 2862 C CA . MET A 1 352 ? -4.955 -6.854 20.455 1.00 80.69 352 MET A CA 1
ATOM 2863 C C . MET A 1 352 ? -3.559 -7.208 20.997 1.00 80.69 352 MET A C 1
ATOM 2865 O O . MET A 1 352 ? -2.804 -6.346 21.435 1.00 80.69 352 MET A O 1
ATOM 2869 N N . GLY A 1 353 ? -3.244 -8.504 21.036 1.00 72.50 353 GLY A N 1
ATOM 2870 C CA . GLY A 1 353 ? -1.979 -9.013 21.559 1.00 72.50 353 GLY A CA 1
ATOM 2871 C C . GLY A 1 353 ? -1.933 -9.320 23.048 1.00 72.50 353 GLY A C 1
ATOM 2872 O O . GLY A 1 353 ? -0.950 -9.933 23.459 1.00 72.50 353 GLY A O 1
ATOM 2873 N N . TYR A 1 354 ? -2.960 -8.978 23.829 1.00 75.38 354 TYR A N 1
ATOM 2874 C CA . TYR A 1 354 ? -3.050 -9.380 25.231 1.00 75.38 354 TYR A CA 1
ATOM 2875 C C . TYR A 1 354 ? -3.731 -10.736 25.405 1.00 75.38 354 TYR A C 1
ATOM 2877 O O . TYR A 1 354 ? -4.864 -10.943 24.955 1.00 75.38 354 TYR A O 1
ATOM 2885 N N . ASP A 1 355 ? -3.064 -11.617 26.149 1.00 72.38 355 ASP A N 1
ATOM 2886 C CA . ASP A 1 355 ? -3.663 -12.822 26.716 1.00 72.38 355 ASP A CA 1
ATOM 2887 C C . ASP A 1 355 ? -3.997 -12.595 28.199 1.00 72.38 355 ASP A C 1
ATOM 2889 O O . ASP A 1 355 ? -3.114 -12.538 29.059 1.00 72.38 355 ASP A O 1
ATOM 2893 N N . PHE A 1 356 ? -5.295 -12.497 28.495 1.00 73.31 356 PHE A N 1
ATOM 2894 C CA . PHE A 1 356 ? -5.822 -12.334 29.852 1.00 73.31 356 PHE A CA 1
ATOM 2895 C C . PHE A 1 356 ? -5.538 -13.532 30.780 1.00 73.31 356 PHE A C 1
ATOM 2897 O O . PHE A 1 356 ? -5.684 -13.382 31.993 1.00 73.31 356 PHE A O 1
ATOM 2904 N N . GLY A 1 357 ? -5.177 -14.702 30.240 1.00 63.19 357 GLY A N 1
ATOM 2905 C CA . GLY A 1 357 ? -4.812 -15.906 30.993 1.00 63.19 357 GLY A CA 1
ATOM 2906 C C . GLY A 1 357 ? -3.326 -16.004 31.369 1.00 63.19 357 GLY A C 1
ATOM 2907 O O . GLY A 1 357 ? -2.946 -16.923 32.092 1.00 63.19 357 GLY A O 1
ATOM 2908 N N . SER A 1 358 ? -2.486 -15.074 30.902 1.00 62.72 358 SER A N 1
ATOM 2909 C CA . SER A 1 358 ? -1.020 -15.127 31.022 1.00 62.72 358 SER A CA 1
ATOM 2910 C C . SER A 1 358 ? -0.437 -14.081 31.994 1.00 62.72 358 SER A C 1
ATOM 2912 O O . SER A 1 358 ? -1.159 -13.360 32.688 1.00 62.72 358 SER A O 1
ATOM 2914 N N . SER A 1 359 ? 0.899 -13.959 32.026 1.00 62.00 359 SER A N 1
ATOM 2915 C CA . SER A 1 359 ? 1.625 -12.913 32.761 1.00 62.00 359 SER A CA 1
ATOM 2916 C C . SER A 1 359 ? 1.231 -11.484 32.381 1.00 62.00 359 SER A C 1
ATOM 2918 O O . SER A 1 359 ? 1.507 -10.587 33.170 1.00 62.00 359 SER A O 1
ATOM 2920 N N . ASP A 1 360 ? 0.580 -11.258 31.237 1.00 64.38 360 ASP A N 1
ATOM 2921 C CA . ASP A 1 360 ? 0.200 -9.924 30.754 1.00 64.38 360 ASP A CA 1
ATOM 2922 C C . ASP A 1 360 ? -0.817 -9.201 31.651 1.00 64.38 360 ASP A C 1
ATOM 2924 O O . ASP A 1 360 ? -0.823 -7.973 31.693 1.00 64.38 360 ASP A O 1
ATOM 2928 N N . LEU A 1 361 ? -1.653 -9.924 32.410 1.00 68.81 361 LEU A N 1
ATOM 2929 C CA . LEU A 1 361 ? -2.537 -9.300 33.406 1.00 68.81 361 LEU A CA 1
ATOM 2930 C C . LEU A 1 361 ? -1.759 -8.776 34.626 1.00 68.81 361 LEU A C 1
ATOM 2932 O O . LEU A 1 361 ? -2.179 -7.821 35.274 1.00 68.81 361 LEU A O 1
ATOM 2936 N N . LEU A 1 362 ? -0.634 -9.416 34.956 1.00 64.44 362 LEU A N 1
ATOM 2937 C CA . LEU A 1 362 ? 0.217 -9.054 36.094 1.00 64.44 362 LEU A CA 1
ATOM 2938 C C . LEU A 1 362 ? 1.335 -8.080 35.693 1.00 64.44 362 LEU A C 1
ATOM 2940 O O . LEU A 1 362 ? 1.762 -7.272 36.509 1.00 64.44 362 LEU A O 1
ATOM 2944 N N . ASN A 1 363 ? 1.808 -8.175 34.449 1.00 68.50 363 ASN A N 1
ATOM 2945 C CA . ASN A 1 363 ? 2.916 -7.425 33.866 1.00 68.50 363 ASN A CA 1
ATOM 2946 C C . ASN A 1 363 ? 2.598 -7.088 32.395 1.00 68.50 363 ASN A C 1
ATOM 2948 O O . ASN A 1 363 ? 3.163 -7.716 31.497 1.00 68.50 363 ASN A O 1
ATOM 2952 N N . PRO A 1 364 ? 1.696 -6.135 32.120 1.00 66.12 364 PRO A N 1
ATOM 2953 C CA . PRO A 1 364 ? 1.306 -5.816 30.750 1.00 66.12 364 PRO A CA 1
ATOM 2954 C C . PRO A 1 364 ? 2.498 -5.286 29.949 1.00 66.12 364 PRO A C 1
ATOM 2956 O O . PRO A 1 364 ? 3.189 -4.374 30.401 1.00 66.12 364 PRO A O 1
ATOM 2959 N N . SER A 1 365 ? 2.743 -5.814 28.741 1.00 62.31 365 SER A N 1
ATOM 2960 C CA . SER A 1 365 ? 3.918 -5.378 27.962 1.00 62.31 365 SER A CA 1
ATOM 2961 C C . SER A 1 365 ? 3.814 -3.970 27.363 1.00 62.31 365 SER A C 1
ATOM 2963 O O . SER A 1 365 ? 4.833 -3.448 26.921 1.00 62.31 365 SER A O 1
ATOM 2965 N N . ASN A 1 366 ? 2.633 -3.339 27.395 1.00 66.56 366 ASN A N 1
ATOM 2966 C CA . ASN A 1 366 ? 2.485 -1.903 27.139 1.00 66.56 366 ASN A CA 1
ATOM 2967 C C . ASN A 1 366 ? 1.829 -1.241 28.356 1.00 66.56 366 ASN A C 1
ATOM 2969 O O . ASN A 1 366 ? 0.806 -1.739 28.832 1.00 66.56 366 ASN A O 1
ATOM 2973 N N . GLU A 1 367 ? 2.371 -0.113 28.820 1.00 67.81 367 GLU A N 1
ATOM 2974 C CA . GLU A 1 367 ? 1.637 0.780 29.727 1.00 67.81 367 GLU A CA 1
ATOM 2975 C C . GLU A 1 367 ? 0.581 1.577 28.930 1.00 67.81 367 GLU A C 1
ATOM 2977 O O . GLU A 1 367 ? 0.507 1.462 27.704 1.00 67.81 367 GLU A O 1
ATOM 2982 N N . ASP A 1 368 ? -0.254 2.368 29.611 1.00 75.56 368 ASP A N 1
ATOM 2983 C CA . ASP A 1 368 ? -1.393 3.089 29.014 1.00 75.56 368 ASP A CA 1
ATOM 2984 C C . ASP A 1 368 ? -0.952 4.267 28.118 1.00 75.56 368 ASP A C 1
ATOM 2986 O O . ASP A 1 368 ? -1.190 5.440 28.421 1.00 75.56 368 ASP A O 1
ATOM 2990 N N . TYR A 1 369 ? -0.300 3.953 27.001 1.00 75.81 369 TYR A N 1
ATOM 2991 C CA . TYR A 1 369 ? 0.270 4.900 26.052 1.00 75.81 369 TYR A CA 1
ATOM 2992 C C . TYR A 1 369 ? -0.545 5.013 24.767 1.00 75.81 369 TYR A C 1
ATOM 2994 O O . TYR A 1 369 ? -1.339 4.143 24.397 1.00 75.81 369 TYR A O 1
ATOM 3002 N N . ASP A 1 370 ? -0.309 6.119 24.062 1.00 88.06 370 ASP A N 1
ATOM 3003 C CA . ASP A 1 370 ? -0.778 6.271 22.695 1.00 88.06 370 ASP A CA 1
ATOM 3004 C C . ASP A 1 370 ? 0.122 5.491 21.743 1.00 88.06 370 ASP A C 1
ATOM 3006 O O . ASP A 1 370 ? 1.330 5.705 21.662 1.00 88.06 370 ASP A O 1
ATOM 3010 N N . LEU A 1 371 ? -0.512 4.605 20.997 1.00 90.81 371 LEU A N 1
ATOM 3011 C CA . LEU A 1 371 ? 0.071 3.782 19.963 1.00 90.81 371 LEU A CA 1
ATOM 3012 C C . LEU A 1 371 ? -0.063 4.522 18.635 1.00 90.81 371 LEU A C 1
ATOM 3014 O O . LEU A 1 371 ? -1.158 4.962 18.263 1.00 90.81 371 LEU A O 1
ATOM 3018 N N . TYR A 1 372 ? 1.048 4.641 17.918 1.00 90.50 372 TYR A N 1
ATOM 3019 C CA . TYR A 1 372 ? 1.130 5.338 16.641 1.00 90.50 372 TYR A CA 1
ATOM 3020 C C . TYR A 1 372 ? 1.787 4.456 15.577 1.00 90.50 372 TYR A C 1
ATOM 3022 O O . TYR A 1 372 ? 2.746 3.727 15.848 1.00 90.50 372 TYR A O 1
ATOM 3030 N N . CYS A 1 373 ? 1.273 4.547 14.352 1.00 92.81 373 CYS A N 1
ATOM 3031 C CA . CYS A 1 373 ? 1.916 3.975 13.180 1.00 92.81 373 CYS A CA 1
ATOM 3032 C C . CYS A 1 373 ? 2.642 5.093 12.426 1.00 92.81 373 CYS A C 1
ATOM 3034 O O . CYS A 1 373 ? 2.021 6.087 12.057 1.00 92.81 373 CYS A O 1
ATOM 3036 N N . ILE A 1 374 ? 3.947 4.954 12.188 1.00 93.12 374 ILE A N 1
ATOM 3037 C CA . ILE A 1 374 ? 4.727 5.968 11.455 1.00 93.12 374 ILE A CA 1
ATOM 3038 C C . ILE A 1 374 ? 4.364 5.994 9.965 1.00 93.12 374 ILE A C 1
ATOM 3040 O O . ILE A 1 374 ? 4.526 7.024 9.318 1.00 93.12 374 ILE A O 1
ATOM 3044 N N . PHE A 1 375 ? 3.833 4.877 9.456 1.00 93.31 375 PHE A N 1
ATOM 3045 C CA . PHE A 1 375 ? 3.397 4.697 8.071 1.00 93.31 375 PHE A CA 1
ATOM 3046 C C . PHE A 1 375 ? 1.915 5.044 7.846 1.00 93.31 375 PHE A C 1
ATOM 3048 O O . PHE A 1 375 ? 1.487 5.166 6.705 1.00 93.31 375 PHE A O 1
ATOM 3055 N N . ASP A 1 376 ? 1.132 5.217 8.914 1.00 91.75 376 ASP A N 1
ATOM 3056 C CA . ASP A 1 376 ? -0.259 5.681 8.859 1.00 91.75 376 ASP A CA 1
ATOM 3057 C C . ASP A 1 376 ? -0.550 6.561 10.082 1.00 91.75 376 ASP A C 1
ATOM 3059 O O . ASP A 1 376 ? -1.137 6.139 11.085 1.00 91.75 376 ASP A O 1
ATOM 3063 N N . ARG A 1 377 ? -0.095 7.811 10.001 1.00 89.00 377 ARG A N 1
ATOM 3064 C CA . ARG A 1 377 ? -0.152 8.819 11.067 1.00 89.00 377 ARG A CA 1
ATOM 3065 C C . ARG A 1 377 ? -1.578 9.288 11.348 1.00 89.00 377 ARG A C 1
ATOM 3067 O O . ARG A 1 377 ? -1.825 9.918 12.376 1.00 89.00 377 ARG A O 1
ATOM 3074 N N . SER A 1 378 ? -2.526 8.956 10.467 1.00 86.44 378 SER A N 1
ATOM 3075 C CA . SER A 1 378 ? -3.958 9.174 10.692 1.00 86.44 378 SER A CA 1
ATOM 3076 C C . SER A 1 378 ? -4.525 8.251 11.778 1.00 86.44 378 SER A C 1
ATOM 3078 O O . SER A 1 378 ? -5.553 8.553 12.394 1.00 86.44 378 SER A O 1
ATOM 3080 N N . LYS A 1 379 ? -3.850 7.127 12.058 1.00 87.44 379 LYS A N 1
ATOM 3081 C CA . LYS A 1 379 ? -4.286 6.142 13.044 1.00 87.44 379 LYS A CA 1
ATOM 3082 C C . LYS A 1 379 ? -3.524 6.282 14.352 1.00 87.44 379 LYS A C 1
ATOM 3084 O O . LYS A 1 379 ? -2.344 5.949 14.455 1.00 87.44 379 LYS A O 1
ATOM 3089 N N . ARG A 1 380 ? -4.250 6.696 15.390 1.00 91.50 380 ARG A N 1
ATOM 3090 C CA . ARG A 1 380 ? -3.757 6.740 16.765 1.00 91.50 380 ARG A CA 1
ATOM 3091 C C . ARG A 1 380 ? -4.740 6.044 17.685 1.00 91.50 380 ARG A C 1
ATOM 3093 O O . ARG A 1 380 ? -5.926 6.372 17.707 1.00 91.50 380 ARG A O 1
ATOM 3100 N N . PHE A 1 381 ? -4.234 5.105 18.469 1.00 92.75 381 PHE A N 1
ATOM 3101 C CA . PHE A 1 381 ? -5.034 4.377 19.443 1.00 92.75 381 PHE A CA 1
ATOM 3102 C C . PHE A 1 381 ? -4.447 4.537 20.834 1.00 92.75 381 PHE A C 1
ATOM 3104 O O . PHE A 1 381 ? -3.240 4.650 20.983 1.00 92.75 381 PHE A O 1
ATOM 3111 N N . ARG A 1 382 ? -5.288 4.500 21.861 1.00 91.50 382 ARG A N 1
ATOM 3112 C CA . ARG A 1 382 ? -4.852 4.319 23.245 1.00 91.50 382 ARG A CA 1
ATOM 3113 C C . ARG A 1 382 ? -5.388 3.000 23.744 1.00 91.50 382 ARG A C 1
ATOM 3115 O O . ARG A 1 382 ? -6.606 2.811 23.759 1.00 91.50 382 ARG A O 1
ATOM 3122 N N . ILE A 1 383 ? -4.493 2.119 24.163 1.00 88.62 383 ILE A N 1
ATOM 3123 C CA . ILE A 1 383 ? -4.873 0.875 24.815 1.00 88.62 383 ILE A CA 1
ATOM 3124 C C . ILE A 1 383 ? -4.728 1.043 26.325 1.00 88.62 383 ILE A C 1
ATOM 3126 O O . ILE A 1 383 ? -3.755 1.610 26.812 1.00 88.62 383 ILE A O 1
ATOM 3130 N N . VAL A 1 384 ? -5.739 0.608 27.063 1.00 87.56 384 VAL A N 1
ATOM 3131 C CA . VAL A 1 384 ? -5.696 0.487 28.515 1.00 87.56 384 VAL A CA 1
ATOM 3132 C C . VAL A 1 384 ? -5.286 -0.941 28.803 1.00 87.56 384 VAL A C 1
ATOM 3134 O O . VAL A 1 384 ? -6.024 -1.877 28.478 1.00 87.56 384 VAL A O 1
ATOM 3137 N N . SER A 1 385 ? -4.105 -1.101 29.383 1.00 81.75 385 SER A N 1
ATOM 3138 C CA . SER A 1 385 ? -3.551 -2.412 29.707 1.00 81.75 385 SER A CA 1
ATOM 3139 C C . SER A 1 385 ? -4.505 -3.237 30.586 1.00 81.75 385 SER A C 1
ATOM 3141 O O . SER A 1 385 ? -5.221 -2.652 31.418 1.00 81.75 385 SER A O 1
ATOM 3143 N N . PRO A 1 386 ? -4.533 -4.576 30.412 1.00 83.31 386 PRO A N 1
ATOM 3144 C CA . PRO A 1 386 ? -5.385 -5.462 31.193 1.00 83.31 386 PRO A CA 1
ATOM 3145 C C . PRO A 1 386 ? -5.283 -5.195 32.696 1.00 83.31 386 PRO A C 1
ATOM 3147 O O . PRO A 1 386 ? -4.190 -5.132 33.253 1.00 83.31 386 PRO A O 1
ATOM 3150 N N . ARG A 1 387 ? -6.430 -5.032 33.358 1.00 83.31 387 ARG A N 1
ATOM 3151 C CA . ARG A 1 387 ? -6.512 -4.800 34.808 1.00 83.31 387 ARG A CA 1
ATOM 3152 C C . ARG A 1 387 ? -7.843 -5.262 35.371 1.00 83.31 387 ARG A C 1
ATOM 3154 O O . ARG A 1 387 ? -8.795 -5.475 34.627 1.00 83.31 387 ARG A O 1
ATOM 3161 N N . TYR A 1 388 ? -7.925 -5.380 36.691 1.00 85.81 388 TYR A N 1
ATOM 3162 C CA . TYR A 1 388 ? -9.185 -5.672 37.369 1.00 85.81 388 TYR A CA 1
ATOM 3163 C C . TYR A 1 388 ? -10.115 -4.458 37.379 1.00 85.81 388 TYR A C 1
ATOM 3165 O O . TYR A 1 388 ? -9.676 -3.327 37.591 1.00 85.81 388 TYR A O 1
ATOM 3173 N N . SER A 1 389 ? -11.404 -4.708 37.149 1.00 83.56 389 SER A N 1
ATOM 3174 C CA . SER A 1 389 ? -12.443 -3.684 37.237 1.00 83.56 389 SER A CA 1
ATOM 3175 C C . SER A 1 389 ? -12.501 -3.076 38.641 1.00 83.56 389 SER A C 1
ATOM 3177 O O . SER A 1 389 ? -12.581 -3.832 39.613 1.00 83.56 389 SER A O 1
ATOM 3179 N N . PRO A 1 390 ? -12.514 -1.734 38.765 1.00 78.81 390 PRO A N 1
ATOM 3180 C CA . PRO A 1 390 ? -12.748 -1.068 40.046 1.00 78.81 390 PRO A CA 1
ATOM 3181 C C . PRO A 1 390 ? -14.102 -1.443 40.660 1.00 78.81 390 PRO A C 1
ATOM 3183 O O . PRO A 1 390 ? -14.202 -1.618 41.871 1.00 78.81 390 PRO A O 1
ATOM 3186 N N . ASP A 1 391 ? -15.122 -1.610 39.814 1.00 80.81 391 ASP A N 1
ATOM 3187 C CA . ASP A 1 391 ? -16.490 -1.937 40.229 1.00 80.81 391 ASP A CA 1
ATOM 3188 C C . ASP A 1 391 ? -16.663 -3.440 40.505 1.00 80.81 391 ASP A C 1
ATOM 3190 O O . ASP A 1 391 ? -17.532 -3.848 41.278 1.00 80.81 391 ASP A O 1
ATOM 3194 N N . PHE A 1 392 ? -15.819 -4.278 39.890 1.00 83.50 392 PHE A N 1
ATOM 3195 C CA . PHE A 1 392 ? -15.871 -5.737 39.994 1.00 83.50 392 PHE A CA 1
ATOM 3196 C C . PHE A 1 392 ? -14.462 -6.318 40.242 1.00 83.50 392 PHE A C 1
ATOM 3198 O O . PHE A 1 392 ? -13.842 -6.821 39.299 1.00 83.50 392 PHE A O 1
ATOM 3205 N N . PRO A 1 393 ? -13.965 -6.318 41.500 1.00 74.44 393 PRO A N 1
ATOM 3206 C CA . PRO A 1 393 ? -12.542 -6.496 41.862 1.00 74.44 393 PRO A CA 1
ATOM 3207 C C . PRO A 1 393 ? -11.837 -7.821 41.498 1.00 74.44 393 PRO A C 1
ATOM 3209 O O . PRO A 1 393 ? -10.703 -8.051 41.897 1.00 74.44 393 PRO A O 1
ATOM 3212 N N . GLU A 1 394 ? -12.467 -8.697 40.719 1.00 82.56 394 GLU A N 1
ATOM 3213 C CA . GLU A 1 394 ? -11.916 -9.978 40.244 1.00 82.56 394 GLU A CA 1
ATOM 3214 C C . GLU A 1 394 ? -12.149 -10.196 38.741 1.00 82.56 394 GLU A C 1
ATOM 3216 O O . GLU A 1 394 ? -11.993 -11.304 38.220 1.00 82.56 394 GLU A O 1
ATOM 3221 N N . LYS A 1 395 ? -12.668 -9.182 38.047 1.00 87.06 395 LYS A N 1
ATOM 3222 C CA . LYS A 1 395 ? -13.082 -9.287 36.651 1.00 87.06 395 LYS A CA 1
ATOM 3223 C C . LYS A 1 395 ? -12.114 -8.456 35.813 1.00 87.06 395 LYS A C 1
ATOM 3225 O O . LYS A 1 395 ? -12.188 -7.227 35.863 1.00 87.06 395 LYS A O 1
ATOM 3230 N N . PRO A 1 396 ? -11.156 -9.102 35.124 1.00 88.06 396 PRO A N 1
ATOM 3231 C CA . PRO A 1 396 ? -10.196 -8.384 34.310 1.00 88.06 396 PRO A CA 1
ATOM 3232 C C . PRO A 1 396 ? -10.866 -7.844 33.046 1.00 88.06 396 PRO A C 1
ATOM 3234 O O . PRO A 1 396 ? -11.768 -8.472 32.488 1.00 88.06 396 PRO A O 1
ATOM 3237 N N . TYR A 1 397 ? -10.405 -6.685 32.598 1.00 89.62 397 TYR A N 1
ATOM 3238 C CA . TYR A 1 397 ? -10.843 -6.049 31.365 1.00 89.62 397 TYR A CA 1
ATOM 3239 C C . TYR A 1 397 ? -9.701 -5.241 30.743 1.00 89.62 397 TYR A C 1
ATOM 3241 O O . TYR A 1 397 ? -8.698 -4.947 31.396 1.00 89.62 397 TYR A O 1
ATOM 3249 N N . SER A 1 398 ? -9.858 -4.889 29.472 1.00 90.12 398 SER A N 1
ATOM 3250 C CA . SER A 1 398 ? -8.999 -3.948 28.750 1.00 90.12 398 SER A CA 1
ATOM 3251 C C . SER A 1 398 ? -9.872 -3.059 27.870 1.00 90.12 398 SER A C 1
ATOM 3253 O O . SER A 1 398 ? -10.979 -3.445 27.483 1.00 90.12 398 SER A O 1
ATOM 3255 N N . GLU A 1 399 ? -9.387 -1.857 27.567 1.00 92.50 399 GLU A N 1
ATOM 3256 C CA . GLU A 1 399 ? -10.090 -0.926 26.690 1.00 92.50 399 GLU A CA 1
ATOM 3257 C C . GLU A 1 399 ? -9.199 -0.444 25.557 1.00 92.50 399 GLU A C 1
ATOM 3259 O O . GLU A 1 399 ? -8.008 -0.223 25.743 1.00 92.50 399 GLU A O 1
ATOM 3264 N N . LEU A 1 400 ? -9.794 -0.207 24.393 1.00 93.88 400 LEU A N 1
ATOM 3265 C CA . LEU A 1 400 ? -9.129 0.430 23.263 1.00 93.88 400 LEU A CA 1
ATOM 3266 C C . LEU A 1 400 ? -9.914 1.667 22.838 1.00 93.88 400 LEU A C 1
ATOM 3268 O O . LEU A 1 400 ? -11.131 1.622 22.655 1.00 93.88 400 LEU A O 1
ATOM 3272 N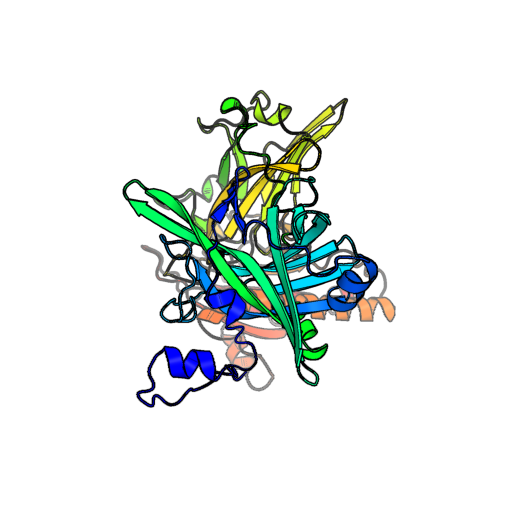 N . LYS A 1 401 ? -9.212 2.781 22.660 1.00 94.00 401 LYS A N 1
ATOM 3273 C CA . LYS A 1 401 ? -9.782 4.061 22.233 1.00 94.00 401 LYS A CA 1
ATOM 3274 C C . LYS A 1 401 ? -9.114 4.509 20.949 1.00 94.00 401 LYS A C 1
ATOM 3276 O O . LYS A 1 401 ? -7.901 4.380 20.823 1.00 94.00 401 LYS A O 1
ATOM 3281 N N . TYR A 1 402 ? -9.890 5.069 20.030 1.00 94.19 402 TYR A N 1
ATOM 3282 C CA . TYR A 1 402 ? -9.351 5.788 18.881 1.00 94.19 402 TYR A CA 1
ATOM 3283 C C . TYR A 1 402 ? -9.208 7.272 19.232 1.00 94.19 402 TYR A C 1
ATOM 3285 O O . TYR A 1 402 ? -10.128 7.876 19.794 1.00 94.19 402 TYR A O 1
ATOM 3293 N N . ILE A 1 403 ? -8.048 7.852 18.932 1.00 90.56 403 ILE A N 1
ATOM 3294 C CA . ILE A 1 403 ? -7.727 9.244 19.241 1.00 90.56 403 ILE A CA 1
ATOM 3295 C C . ILE A 1 403 ? -7.828 10.069 17.958 1.00 90.56 403 ILE A C 1
ATOM 3297 O O . ILE A 1 403 ? -6.972 9.976 17.081 1.00 90.56 403 ILE A O 1
ATOM 3301 N N . VAL A 1 404 ? -8.861 10.909 17.874 1.00 86.69 404 VAL A N 1
ATOM 3302 C CA . VAL A 1 404 ? -9.020 11.874 16.779 1.00 86.69 404 VAL A CA 1
ATOM 3303 C C . VAL A 1 404 ? -8.071 13.047 17.028 1.00 86.69 404 VAL A C 1
ATOM 3305 O O . VAL A 1 404 ? -8.162 13.719 18.054 1.00 86.69 404 VAL A O 1
ATOM 3308 N N . SER A 1 405 ? -7.129 13.272 16.114 1.00 80.12 405 SER A N 1
ATOM 3309 C CA . SER A 1 405 ? -6.111 14.321 16.258 1.00 80.12 405 SER A CA 1
ATOM 3310 C C . SER A 1 405 ? -6.624 15.692 15.801 1.00 80.12 405 SER A C 1
ATOM 3312 O O . SER A 1 405 ? -7.472 15.782 14.920 1.00 80.12 405 SER A O 1
ATOM 3314 N N . GLY A 1 406 ? -6.076 16.769 16.377 1.00 72.62 406 GLY A N 1
ATOM 3315 C CA . GLY A 1 406 ? -6.284 18.140 15.888 1.00 72.62 406 GLY A CA 1
ATOM 3316 C C . GLY A 1 406 ? -7.629 18.788 16.236 1.00 72.62 406 GLY A C 1
ATOM 3317 O O . GLY A 1 406 ? -7.940 19.842 15.690 1.00 72.62 406 GLY A O 1
ATOM 3318 N N . VAL A 1 407 ? -8.419 18.196 17.138 1.00 76.44 407 VAL A N 1
ATOM 3319 C CA . VAL A 1 407 ? -9.701 18.763 17.582 1.00 76.44 407 VAL A CA 1
ATOM 3320 C C . VAL A 1 407 ? -9.571 19.298 19.006 1.00 76.44 407 VAL A C 1
ATOM 3322 O O . VAL A 1 407 ? -9.357 18.533 19.945 1.00 76.44 407 VAL A O 1
ATOM 3325 N N . LEU A 1 408 ? -9.709 20.616 19.156 1.00 71.31 408 LEU A N 1
ATOM 3326 C CA . LEU A 1 408 ? -9.854 21.292 20.446 1.00 71.31 408 LEU A CA 1
ATOM 3327 C C . LEU A 1 408 ? -11.347 21.474 20.746 1.00 71.31 408 LEU A C 1
ATOM 3329 O O . LEU A 1 408 ? -12.112 21.889 19.872 1.00 71.31 408 LEU A O 1
ATOM 3333 N N . LEU A 1 409 ? -11.756 21.107 21.960 1.00 76.88 409 LEU A N 1
ATOM 3334 C CA . LEU A 1 409 ? -13.135 21.174 22.446 1.00 76.88 409 LEU A CA 1
ATOM 3335 C C . LEU A 1 409 ? -13.122 22.004 23.730 1.00 76.88 409 LEU A C 1
ATOM 3337 O O . LEU A 1 409 ? -13.028 21.461 24.832 1.00 76.88 409 LEU A O 1
ATOM 3341 N N . ASP A 1 410 ? -13.149 23.323 23.563 1.00 69.12 410 ASP A N 1
ATOM 3342 C CA . ASP A 1 410 ? -12.785 24.260 24.632 1.00 69.12 410 ASP A CA 1
ATOM 3343 C C . ASP A 1 410 ? -14.015 24.875 25.335 1.00 69.12 410 ASP A C 1
ATOM 3345 O O . ASP A 1 410 ? -13.894 25.404 26.441 1.00 69.12 410 ASP A O 1
ATOM 3349 N N . SER A 1 411 ? -15.212 24.764 24.743 1.00 76.69 411 SER A N 1
ATOM 3350 C CA . SER A 1 411 ? -16.485 25.234 25.316 1.00 76.69 411 SER A CA 1
ATOM 3351 C C . SER A 1 411 ? -17.690 24.439 24.805 1.00 76.69 411 SER A C 1
ATOM 3353 O O . SER A 1 411 ? -17.637 23.863 23.731 1.00 76.69 411 SER A O 1
ATOM 3355 N N . GLU A 1 412 ? -18.807 24.415 25.539 1.00 78.06 412 G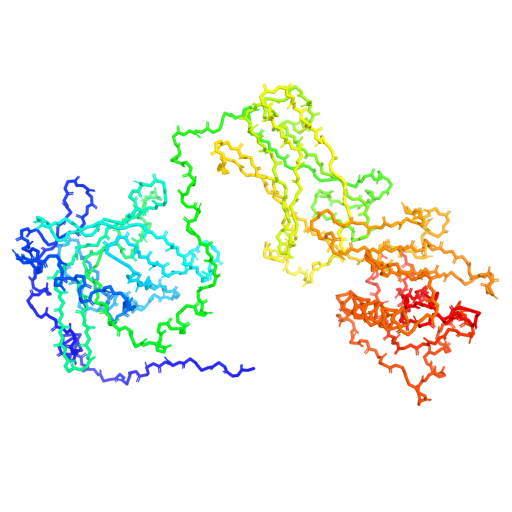LU A N 1
ATOM 3356 C CA . GLU A 1 412 ? -20.072 23.769 25.114 1.00 78.06 412 GLU A CA 1
ATOM 3357 C C . GLU A 1 412 ? -20.879 24.611 24.106 1.00 78.06 412 GLU A C 1
ATOM 3359 O O . GLU A 1 412 ? -22.109 24.575 24.065 1.00 78.06 412 GLU A O 1
ATOM 3364 N N . ASP A 1 413 ? -20.199 25.409 23.287 1.00 83.44 413 ASP A N 1
ATOM 3365 C CA . ASP A 1 413 ? -20.852 26.159 22.225 1.00 83.44 413 ASP A CA 1
ATOM 3366 C C . ASP A 1 413 ? -21.354 25.211 21.108 1.00 83.44 413 ASP A C 1
ATOM 3368 O O . ASP A 1 413 ? -20.849 24.091 20.951 1.00 83.44 413 ASP A O 1
ATOM 3372 N N . PRO A 1 414 ? -22.348 25.630 20.301 1.00 83.62 414 PRO A N 1
ATOM 3373 C CA . PRO A 1 414 ? -22.919 24.779 19.257 1.00 83.62 414 PRO A CA 1
ATOM 3374 C C . PRO A 1 414 ? -21.899 24.250 18.237 1.00 83.62 414 PRO A C 1
ATOM 3376 O O . PRO A 1 414 ? -22.092 23.168 17.680 1.00 83.62 414 PRO A O 1
ATOM 3379 N N . GLU A 1 415 ? -20.818 24.989 17.976 1.00 86.31 415 GLU A N 1
ATOM 3380 C CA . GLU A 1 415 ? -19.781 24.577 17.031 1.00 86.31 415 GLU A CA 1
ATOM 3381 C C . GLU A 1 415 ? -18.915 23.461 17.625 1.00 86.31 415 GLU A C 1
ATOM 3383 O O . GLU A 1 415 ? -18.676 22.447 16.964 1.00 86.31 415 GLU A O 1
ATOM 3388 N N . SER A 1 416 ? -18.505 23.598 18.885 1.00 85.62 416 SER A N 1
ATOM 3389 C CA . SER A 1 416 ? -17.780 22.562 19.628 1.00 85.62 416 SER A CA 1
ATOM 3390 C C . SER A 1 416 ? -18.610 21.293 19.815 1.00 85.62 416 SER A C 1
ATOM 3392 O O . SER A 1 416 ? -18.086 20.194 19.639 1.00 85.62 416 SER A O 1
ATOM 3394 N N . MET A 1 417 ? -19.916 21.412 20.071 1.00 85.94 417 MET A N 1
ATOM 3395 C CA . MET A 1 417 ? -20.817 20.253 20.129 1.00 85.94 417 MET A CA 1
ATOM 3396 C C . MET A 1 417 ? -20.887 19.518 18.784 1.00 85.94 417 MET A C 1
ATOM 3398 O O . MET A 1 417 ? -20.762 18.295 18.740 1.00 85.94 417 MET A O 1
ATOM 3402 N N . LYS A 1 418 ? -20.983 20.251 17.669 1.00 88.44 418 LYS A N 1
ATOM 3403 C CA . LYS A 1 418 ? -20.961 19.658 16.323 1.00 88.44 418 LYS A CA 1
ATOM 3404 C C . LYS A 1 418 ? -19.613 19.000 15.996 1.00 88.44 418 LYS A C 1
ATOM 3406 O O . LYS A 1 418 ? -19.580 17.917 15.413 1.00 88.44 418 LYS A O 1
ATOM 3411 N N . LYS A 1 419 ? -18.491 19.623 16.383 1.00 90.00 419 LYS A N 1
ATOM 3412 C CA . LYS A 1 419 ? -17.148 19.019 16.270 1.00 90.00 419 LYS A CA 1
ATOM 3413 C C . LYS A 1 419 ? -17.059 17.736 17.092 1.00 90.00 419 LYS A C 1
ATOM 3415 O O . LYS A 1 419 ? -16.518 16.742 16.616 1.00 90.00 419 LYS A O 1
ATOM 3420 N N . HIS A 1 420 ? -17.629 17.731 18.292 1.00 91.62 420 HIS A N 1
ATOM 3421 C CA . HIS A 1 420 ? -17.667 16.557 19.150 1.00 91.62 420 HIS A CA 1
ATOM 3422 C C . HIS A 1 420 ? -18.497 15.412 18.552 1.00 91.62 420 HIS A C 1
ATOM 3424 O O . HIS A 1 420 ? -18.048 14.270 18.553 1.00 91.62 420 HIS A O 1
ATOM 3430 N N . GLU A 1 421 ? -19.661 15.694 17.963 1.00 91.81 421 GLU A N 1
ATOM 3431 C CA . GLU A 1 421 ? -20.452 14.684 17.243 1.00 91.81 421 GLU A CA 1
ATOM 3432 C C . GLU A 1 421 ? -19.676 14.057 16.075 1.00 91.81 421 GLU A C 1
ATOM 3434 O O . GLU A 1 421 ? -19.738 12.840 15.865 1.00 91.81 421 GLU A O 1
ATOM 3439 N N . ALA A 1 422 ? -18.899 14.863 15.343 1.00 92.44 422 ALA A N 1
ATOM 3440 C CA . ALA A 1 422 ? -18.011 14.368 14.294 1.00 92.44 422 ALA A CA 1
ATOM 3441 C C . ALA A 1 422 ? -16.893 13.479 14.868 1.00 92.44 422 ALA A C 1
ATOM 3443 O O . ALA A 1 422 ? -16.646 12.396 14.338 1.00 92.44 422 ALA A O 1
ATOM 3444 N N . VAL A 1 423 ? -16.280 13.880 15.991 1.00 93.62 423 VAL A N 1
ATOM 3445 C CA . VAL A 1 423 ? -15.288 13.067 16.719 1.00 93.62 423 VAL A CA 1
ATOM 3446 C C . VAL A 1 423 ? -15.883 11.723 17.138 1.00 93.62 423 VAL A C 1
ATOM 3448 O O . VAL A 1 423 ? -15.281 10.685 16.874 1.00 93.62 423 VAL A O 1
ATOM 3451 N N . LEU A 1 424 ? -17.072 11.712 17.746 1.00 95.19 424 LEU A N 1
ATOM 3452 C CA . LEU A 1 424 ? -17.749 10.481 18.163 1.00 95.19 424 LEU A CA 1
ATOM 3453 C C . LEU A 1 424 ? -18.077 9.573 16.973 1.00 95.19 424 LEU A C 1
ATOM 3455 O O . LEU A 1 424 ? -17.910 8.354 17.057 1.00 95.19 424 LEU A O 1
ATOM 3459 N N . SER A 1 425 ? -18.537 10.158 15.867 1.00 95.44 425 SER A N 1
ATOM 3460 C CA . SER A 1 425 ? -18.854 9.421 14.640 1.00 95.44 425 SER A CA 1
ATOM 3461 C C . SER A 1 425 ? -17.611 8.751 14.060 1.00 95.44 425 SER A C 1
ATOM 3463 O O . SER A 1 425 ? -17.655 7.571 13.710 1.00 95.44 425 SER A O 1
ATOM 3465 N N . GLU A 1 426 ? -16.491 9.471 14.034 1.00 94.94 426 GLU A N 1
ATOM 3466 C CA . GLU A 1 426 ? -15.217 8.954 13.544 1.00 94.94 426 GLU A CA 1
ATOM 3467 C C . GLU A 1 426 ? -14.637 7.875 14.466 1.00 94.94 426 GLU A C 1
ATOM 3469 O O . GLU A 1 426 ? -14.237 6.811 13.995 1.00 94.94 426 GLU A O 1
ATOM 3474 N N . GLN A 1 427 ? -14.677 8.080 15.789 1.00 95.81 427 GLN A N 1
ATOM 3475 C CA . GLN A 1 427 ? -14.292 7.053 16.763 1.00 95.81 427 GLN A CA 1
ATOM 3476 C C . GLN A 1 427 ? -15.091 5.766 16.568 1.00 95.81 427 GLN A C 1
ATOM 3478 O O . GLN A 1 427 ? -14.512 4.680 16.514 1.00 95.81 427 GLN A O 1
ATOM 3483 N N . LYS A 1 428 ? -16.419 5.876 16.444 1.00 96.38 428 LYS A N 1
ATOM 3484 C CA . LYS A 1 428 ? -17.291 4.727 16.201 1.00 96.38 428 LYS A CA 1
ATOM 3485 C C . LYS A 1 428 ? -16.907 4.012 14.909 1.00 96.38 428 LYS A C 1
ATOM 3487 O O . LYS A 1 428 ? -16.724 2.799 14.938 1.00 96.38 428 LYS A O 1
ATOM 3492 N N . ARG A 1 429 ? -16.768 4.745 13.801 1.00 95.75 429 ARG A N 1
ATOM 3493 C CA . ARG A 1 429 ? -16.414 4.185 12.489 1.00 95.75 429 ARG A CA 1
ATOM 3494 C C . ARG A 1 429 ? -15.087 3.423 12.548 1.00 95.75 429 ARG A C 1
ATOM 3496 O O . ARG A 1 429 ? -15.053 2.239 12.223 1.00 95.75 429 ARG A O 1
ATOM 3503 N N . MET A 1 430 ? -14.035 4.068 13.050 1.00 94.94 430 MET A N 1
ATOM 3504 C CA . MET A 1 430 ? -12.687 3.499 13.115 1.00 94.94 430 MET A CA 1
ATOM 3505 C C . MET A 1 430 ? -12.594 2.268 14.019 1.00 94.94 430 MET A C 1
ATOM 3507 O O . MET A 1 430 ? -11.942 1.285 13.668 1.00 94.94 430 MET A O 1
ATOM 3511 N N . LEU A 1 431 ? -13.256 2.291 15.180 1.00 95.75 431 LEU A N 1
ATOM 3512 C CA . LEU A 1 431 ? -13.261 1.146 16.090 1.00 95.75 431 LEU A CA 1
ATOM 3513 C C . LEU A 1 431 ? -14.056 -0.034 15.514 1.00 95.75 431 LEU A C 1
ATOM 3515 O O . LEU A 1 431 ? -13.618 -1.172 15.662 1.00 95.75 431 LEU A O 1
ATOM 3519 N N . VAL A 1 432 ? -15.180 0.215 14.832 1.00 94.94 432 VAL A N 1
ATOM 3520 C CA . VAL A 1 432 ? -15.961 -0.838 14.156 1.00 94.94 432 VAL A CA 1
ATOM 3521 C C . VAL A 1 432 ? -15.150 -1.484 13.037 1.00 94.94 432 VAL A C 1
ATOM 3523 O O . VAL A 1 432 ? -15.043 -2.707 13.010 1.00 94.94 432 VAL A O 1
ATOM 3526 N N . GLU A 1 433 ? -14.533 -0.685 12.162 1.00 92.38 433 GLU A N 1
ATOM 3527 C CA . GLU A 1 433 ? -13.687 -1.190 11.070 1.00 92.38 433 GLU A CA 1
ATOM 3528 C C . GLU A 1 433 ? -12.538 -2.059 11.598 1.00 92.38 433 GLU A C 1
ATOM 3530 O O . GLU A 1 433 ? -12.273 -3.138 11.063 1.00 92.38 433 GLU A O 1
ATOM 3535 N N . LEU A 1 434 ? -11.896 -1.636 12.692 1.00 92.12 434 LEU A N 1
ATOM 3536 C CA . LEU A 1 434 ? -10.844 -2.415 13.338 1.00 92.12 434 LEU A CA 1
ATOM 3537 C C . LEU A 1 434 ? -11.382 -3.721 13.945 1.00 92.12 434 LEU A C 1
ATOM 3539 O O . LEU A 1 434 ? -10.781 -4.777 13.756 1.00 92.12 434 LEU A O 1
ATOM 3543 N N . MET A 1 435 ? -12.513 -3.698 14.658 1.00 91.50 435 MET A N 1
ATOM 3544 C CA . MET A 1 435 ? -13.063 -4.925 15.250 1.00 91.50 435 MET A CA 1
ATOM 3545 C C . MET A 1 435 ? -13.533 -5.913 14.182 1.00 91.50 435 MET A C 1
ATOM 3547 O O . MET A 1 435 ? -13.287 -7.111 14.313 1.00 91.50 435 MET A O 1
ATOM 3551 N N . ASP A 1 436 ? -14.140 -5.435 13.097 1.00 89.44 436 ASP A N 1
ATOM 3552 C CA . ASP A 1 436 ? -14.501 -6.279 11.958 1.00 89.44 436 ASP A CA 1
ATOM 3553 C C . ASP A 1 436 ? -13.257 -6.826 11.246 1.00 89.44 436 ASP A C 1
ATOM 3555 O O . ASP A 1 436 ? -13.273 -7.969 10.777 1.00 89.44 436 ASP A O 1
ATOM 3559 N N . MET A 1 437 ? -12.150 -6.071 11.211 1.00 87.06 437 MET A N 1
ATOM 3560 C CA . MET A 1 437 ? -10.869 -6.573 10.715 1.00 87.06 437 MET A CA 1
ATOM 3561 C C . MET A 1 437 ? -10.432 -7.830 11.485 1.00 87.06 437 MET A C 1
ATOM 3563 O O . MET A 1 437 ? -10.140 -8.846 10.849 1.00 87.06 437 MET A O 1
ATOM 3567 N N . TYR A 1 438 ? -10.469 -7.769 12.819 1.00 85.75 438 TYR A N 1
ATOM 3568 C CA . TYR A 1 438 ? -9.937 -8.783 13.739 1.00 85.75 438 TYR A CA 1
ATOM 3569 C C . TYR A 1 438 ? -10.872 -9.964 13.986 1.00 85.75 438 TYR A C 1
ATOM 3571 O O . TYR A 1 438 ? -10.455 -11.124 13.981 1.00 85.75 438 TYR A O 1
ATOM 3579 N N . TYR A 1 439 ? -12.143 -9.663 14.231 1.00 84.12 439 TYR A N 1
ATOM 3580 C CA . TYR A 1 439 ? -13.131 -10.623 14.709 1.00 84.12 439 TYR A CA 1
ATOM 3581 C C . TYR A 1 439 ? -14.183 -10.961 13.660 1.00 84.12 439 TYR A C 1
ATOM 3583 O O . TYR A 1 439 ? -14.868 -11.968 13.810 1.00 84.12 439 TYR A O 1
ATOM 3591 N N . GLY A 1 440 ? -14.268 -10.196 12.566 1.00 76.88 440 GLY A N 1
ATOM 3592 C CA . GLY A 1 440 ? -15.222 -10.444 11.482 1.00 76.88 440 GLY A CA 1
ATOM 3593 C C . GLY A 1 440 ? -15.091 -11.833 10.849 1.00 76.88 440 GLY A C 1
ATOM 3594 O O . GLY A 1 440 ? -16.081 -12.374 10.362 1.00 76.88 440 GLY A O 1
ATOM 3595 N N . GLN A 1 441 ? -13.905 -12.450 10.921 1.00 73.56 441 GLN A N 1
ATOM 3596 C CA . GLN A 1 441 ? -13.680 -13.838 10.493 1.00 73.56 441 GLN A CA 1
ATOM 3597 C C . GLN A 1 441 ? -14.464 -14.873 11.323 1.00 73.56 441 GLN A C 1
ATOM 3599 O O . GLN A 1 441 ? -14.786 -15.943 10.818 1.00 73.56 441 GLN A O 1
ATOM 3604 N N . TYR A 1 442 ? -14.810 -14.546 12.571 1.00 73.00 442 TYR A N 1
ATOM 3605 C CA . TYR A 1 442 ? -15.612 -15.386 13.469 1.00 73.00 442 TYR A CA 1
ATOM 3606 C C . TYR A 1 442 ? -17.106 -15.020 13.451 1.00 73.00 442 TYR A C 1
ATOM 3608 O O . TYR A 1 442 ? -17.916 -15.677 14.107 1.00 73.00 442 TYR A O 1
ATOM 3616 N N . GLY A 1 443 ? -17.478 -13.974 12.708 1.00 71.88 443 GLY A N 1
ATOM 3617 C CA . GLY A 1 443 ? -18.834 -13.445 12.600 1.00 71.88 443 GLY A CA 1
ATOM 3618 C C . GLY A 1 443 ? -18.849 -11.916 12.596 1.00 71.88 443 GLY A C 1
ATOM 3619 O O . GLY A 1 443 ? -18.047 -11.272 13.270 1.00 71.88 443 GLY A O 1
ATOM 3620 N N . LYS A 1 444 ? -19.780 -11.318 11.841 1.00 79.56 444 LYS A N 1
ATOM 3621 C CA . LYS A 1 444 ? -19.982 -9.859 11.845 1.00 79.56 444 LYS A CA 1
ATOM 3622 C C . LYS A 1 444 ? -20.407 -9.366 13.230 1.00 79.56 444 LYS A C 1
ATOM 3624 O O . LYS A 1 444 ? -21.123 -10.072 13.943 1.00 79.56 444 LYS A O 1
ATOM 3629 N N . GLY A 1 445 ? -20.023 -8.134 13.563 1.00 85.50 445 GLY A N 1
ATOM 3630 C CA . GLY A 1 445 ? -20.480 -7.466 14.778 1.00 85.50 445 GLY A CA 1
ATOM 3631 C C . GLY A 1 445 ? -22.004 -7.400 14.865 1.00 85.50 445 GLY A C 1
ATOM 3632 O O . GLY A 1 445 ? -22.691 -7.092 13.889 1.00 85.50 445 GLY A O 1
ATOM 3633 N N . VAL A 1 446 ? -22.541 -7.686 16.048 1.00 91.75 446 VAL A N 1
ATOM 3634 C CA . VAL A 1 446 ? -23.974 -7.598 16.332 1.00 91.75 446 VAL A CA 1
ATOM 3635 C C . VAL A 1 446 ? -24.293 -6.199 16.837 1.00 91.75 446 VAL A C 1
ATOM 3637 O O . VAL A 1 446 ? -23.718 -5.761 17.832 1.00 91.75 446 VAL A O 1
ATOM 3640 N N . VAL A 1 447 ? -25.225 -5.513 16.177 1.00 94.31 447 VAL A N 1
ATOM 3641 C CA . VAL A 1 447 ? -25.762 -4.235 16.661 1.00 94.31 447 VAL A CA 1
ATOM 3642 C C . VAL A 1 447 ? -26.646 -4.490 17.876 1.00 94.31 447 VAL A C 1
ATOM 3644 O O . VAL A 1 447 ? -27.525 -5.355 17.849 1.00 94.31 447 VAL A O 1
ATOM 3647 N N . VAL A 1 448 ? -26.385 -3.745 18.947 1.00 94.00 448 VAL A N 1
ATOM 3648 C CA . VAL A 1 448 ? -27.125 -3.852 20.198 1.00 94.00 448 VAL A CA 1
ATOM 3649 C C . VAL A 1 448 ? -28.181 -2.756 20.256 1.00 94.00 448 VAL A C 1
ATOM 3651 O O . VAL A 1 448 ? -27.874 -1.572 20.129 1.00 94.00 448 VAL A O 1
ATOM 3654 N N . ASP A 1 449 ? -29.427 -3.173 20.445 1.00 93.50 449 ASP A N 1
ATOM 3655 C CA . ASP A 1 449 ? -30.607 -2.317 20.548 1.00 93.50 449 ASP A CA 1
ATOM 3656 C C . ASP A 1 449 ? -31.476 -2.754 21.733 1.00 93.50 449 ASP A C 1
ATOM 3658 O O . ASP A 1 449 ? -31.170 -3.723 22.430 1.00 93.50 449 ASP A O 1
ATOM 3662 N N . ASP A 1 450 ? -32.580 -2.054 21.977 1.00 92.38 450 ASP A N 1
ATOM 3663 C CA . ASP A 1 450 ? -33.422 -2.297 23.150 1.00 92.38 450 ASP A CA 1
ATOM 3664 C C . ASP A 1 450 ? -34.040 -3.706 23.190 1.00 92.38 450 ASP A C 1
ATOM 3666 O O . ASP A 1 450 ? -34.336 -4.203 24.275 1.00 92.38 450 ASP A O 1
ATOM 3670 N N . SER A 1 451 ? -34.165 -4.397 22.050 1.00 94.31 451 SER A N 1
ATOM 3671 C CA . SER A 1 451 ? -34.696 -5.766 21.995 1.00 94.31 451 SER A CA 1
ATOM 3672 C C . SER A 1 451 ? -33.709 -6.821 22.506 1.00 94.31 451 SER A C 1
ATOM 3674 O O . SER A 1 451 ? -34.114 -7.913 22.909 1.00 94.31 451 SER A O 1
ATOM 3676 N N . ASN A 1 452 ? -32.405 -6.523 22.476 1.00 94.44 452 ASN A N 1
ATOM 3677 C CA . ASN A 1 452 ? -31.347 -7.491 22.766 1.00 94.44 452 ASN A CA 1
ATOM 3678 C C . ASN A 1 452 ? -30.285 -6.991 23.767 1.00 94.44 452 ASN A C 1
ATOM 3680 O O . ASN A 1 452 ? -29.400 -7.762 24.156 1.00 94.44 452 ASN A O 1
ATOM 3684 N N . ARG A 1 453 ? -30.397 -5.739 24.230 1.00 92.88 453 ARG A N 1
ATOM 3685 C CA . ARG A 1 453 ? -29.454 -5.071 25.139 1.00 92.88 453 ARG A CA 1
ATOM 3686 C C . ARG A 1 453 ? -29.167 -5.882 26.391 1.00 92.88 453 ARG A C 1
ATOM 3688 O O . ARG A 1 453 ? -28.003 -6.121 26.697 1.00 92.88 453 ARG A O 1
ATOM 3695 N N . GLU A 1 454 ? -30.204 -6.336 27.090 1.00 92.06 454 GLU A N 1
ATOM 3696 C CA . GLU A 1 454 ? -30.056 -7.097 28.336 1.00 92.06 454 GLU A CA 1
ATOM 3697 C C . GLU A 1 454 ? -29.312 -8.421 28.104 1.00 92.06 454 GLU A C 1
ATOM 3699 O O . GLU A 1 454 ? -28.359 -8.742 28.814 1.00 92.06 454 GLU A O 1
ATOM 3704 N N . LYS A 1 455 ? -29.667 -9.146 27.034 1.00 93.44 455 LYS A N 1
ATOM 3705 C CA . LYS A 1 455 ? -29.021 -10.409 26.648 1.00 93.44 455 LYS A CA 1
ATOM 3706 C C . LYS A 1 455 ? -27.513 -10.248 26.453 1.00 93.44 455 LYS A C 1
ATOM 3708 O O . LYS A 1 455 ? -26.752 -11.092 26.926 1.00 93.44 455 LYS A O 1
ATOM 3713 N N . TYR A 1 456 ? -27.079 -9.224 25.716 1.00 93.06 456 TYR A N 1
ATOM 3714 C CA . TYR A 1 456 ? -25.653 -9.024 25.439 1.00 93.06 456 TYR A CA 1
ATOM 3715 C C . TYR A 1 456 ? -24.917 -8.387 26.612 1.00 93.06 456 TYR A C 1
ATOM 3717 O O . TYR A 1 456 ? -23.794 -8.789 26.901 1.00 93.06 456 TYR A O 1
ATOM 3725 N N . ARG A 1 457 ? -25.561 -7.473 27.340 1.00 92.00 457 ARG A N 1
ATOM 3726 C CA . ARG A 1 457 ? -25.008 -6.875 28.555 1.00 92.00 457 ARG A CA 1
ATOM 3727 C C . ARG A 1 457 ? -24.688 -7.917 29.619 1.00 92.00 457 ARG A C 1
ATOM 3729 O O . ARG A 1 457 ? -23.585 -7.892 30.147 1.00 92.00 457 ARG A O 1
ATOM 3736 N N . ASN A 1 458 ? -25.584 -8.877 29.844 1.00 91.50 458 ASN A N 1
ATOM 3737 C CA . ASN A 1 458 ? -25.397 -9.948 30.829 1.00 91.50 458 ASN A CA 1
ATOM 3738 C C . ASN A 1 458 ? -24.223 -10.894 30.511 1.00 91.50 458 ASN A C 1
ATOM 3740 O O . ASN A 1 458 ? -23.863 -11.724 31.346 1.00 91.50 458 ASN A O 1
ATOM 3744 N N . ARG A 1 459 ? -23.612 -10.797 29.320 1.00 91.12 459 ARG A N 1
ATOM 3745 C CA . ARG A 1 459 ? -22.379 -11.533 28.998 1.00 91.12 459 ARG A CA 1
ATOM 3746 C C . ARG A 1 459 ? -21.140 -10.904 29.627 1.00 91.12 459 ARG A C 1
ATOM 3748 O O . ARG A 1 459 ? -20.185 -11.627 29.889 1.00 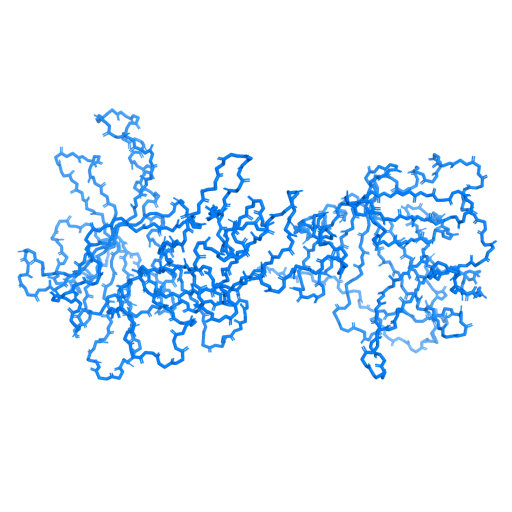91.12 459 ARG A O 1
ATOM 3755 N N . PHE A 1 460 ? -21.161 -9.595 29.854 1.00 91.50 460 PHE A N 1
ATOM 3756 C CA . PHE A 1 460 ? -20.048 -8.842 30.416 1.00 91.50 460 PHE A CA 1
ATOM 3757 C C . PHE A 1 460 ? -20.191 -8.745 31.934 1.00 91.50 460 PHE A C 1
ATOM 3759 O O . PHE A 1 460 ? -21.264 -8.445 32.455 1.00 91.50 460 PHE A O 1
ATOM 3766 N N . LYS A 1 461 ? -19.101 -9.016 32.647 1.00 90.12 461 LYS A N 1
ATOM 3767 C CA . LYS A 1 461 ? -19.023 -9.018 34.112 1.00 90.12 461 LYS A CA 1
ATOM 3768 C C . LYS A 1 461 ? -18.278 -7.808 34.664 1.00 90.12 461 LYS A C 1
ATOM 3770 O O . LYS A 1 461 ? -18.454 -7.509 35.837 1.00 90.12 461 LYS A O 1
ATOM 3775 N N . ALA A 1 462 ? -17.426 -7.171 33.864 1.00 90.31 462 ALA A N 1
ATOM 3776 C CA . ALA A 1 462 ? -16.643 -5.994 34.237 1.00 90.31 462 ALA A CA 1
ATOM 3777 C C . ALA A 1 462 ? -17.183 -4.691 33.622 1.00 90.31 462 ALA A C 1
ATOM 3779 O O . ALA A 1 462 ? -16.731 -3.613 34.005 1.00 90.31 462 ALA A O 1
ATOM 3780 N N . LEU A 1 463 ? -18.111 -4.778 32.665 1.00 90.00 463 LEU A N 1
ATOM 3781 C CA . LEU A 1 463 ? -18.660 -3.628 31.953 1.00 90.00 463 LEU A CA 1
ATOM 3782 C C . LEU A 1 463 ? -19.458 -2.696 32.895 1.00 90.00 463 LEU A C 1
ATOM 3784 O O . LEU A 1 463 ? -20.442 -3.147 33.488 1.00 90.00 463 LEU A O 1
ATOM 3788 N N . PRO A 1 464 ? -19.102 -1.396 32.999 1.00 84.69 464 PRO A N 1
ATOM 3789 C CA . PRO A 1 464 ? -19.777 -0.452 33.891 1.00 84.69 464 PRO A CA 1
ATOM 3790 C C . PRO A 1 464 ? -21.273 -0.340 33.615 1.00 84.69 464 PRO A C 1
ATOM 3792 O O . PRO A 1 464 ? -21.691 -0.324 32.453 1.00 84.69 464 PRO A O 1
ATOM 3795 N N . SER A 1 465 ? -22.074 -0.235 34.681 1.00 82.56 465 SER A N 1
ATOM 3796 C CA . SER A 1 465 ? -23.547 -0.268 34.634 1.00 82.56 465 SER A CA 1
ATOM 3797 C C . SER A 1 465 ? -24.189 0.872 33.826 1.00 82.56 465 SER A C 1
ATOM 3799 O O . SER A 1 465 ? -25.280 0.692 33.281 1.00 82.56 465 SER A O 1
ATOM 3801 N N . ASP A 1 466 ? -23.487 1.988 33.665 1.00 83.31 466 ASP A N 1
ATOM 3802 C CA . ASP A 1 466 ? -23.899 3.191 32.944 1.00 83.31 466 ASP A CA 1
ATOM 3803 C C . ASP A 1 466 ? -23.343 3.285 31.511 1.00 83.31 466 ASP A C 1
ATOM 3805 O O . ASP A 1 466 ? -23.689 4.214 30.780 1.00 83.31 466 ASP A O 1
ATOM 3809 N N . ALA A 1 467 ? -22.513 2.328 31.085 1.00 87.12 467 ALA A N 1
ATOM 3810 C CA . ALA A 1 467 ? -21.994 2.273 29.724 1.00 87.12 467 ALA A CA 1
ATOM 3811 C C . ALA A 1 467 ? -23.071 1.828 28.722 1.00 87.12 467 ALA A C 1
ATOM 3813 O O . ALA A 1 467 ? -23.682 0.762 28.869 1.00 87.12 467 ALA A O 1
ATOM 3814 N N . ASP A 1 468 ? -23.244 2.609 27.656 1.00 93.00 468 ASP A N 1
ATOM 3815 C CA . ASP A 1 468 ? -24.162 2.289 26.567 1.00 93.00 468 ASP A CA 1
ATOM 3816 C C . ASP A 1 468 ? -23.515 1.286 25.608 1.00 93.00 468 ASP A C 1
ATOM 3818 O O . ASP A 1 468 ? -22.615 1.631 24.844 1.00 93.00 468 ASP A O 1
ATOM 3822 N N . LEU A 1 469 ? -23.981 0.036 25.640 1.00 95.56 469 LEU A N 1
ATOM 3823 C CA . LEU A 1 469 ? -23.545 -1.018 24.725 1.00 95.56 469 LEU A CA 1
ATOM 3824 C C . LEU A 1 469 ? -24.145 -0.801 23.329 1.00 95.56 469 LEU A C 1
ATOM 3826 O O . LEU A 1 469 ? -25.365 -0.787 23.187 1.00 95.56 469 LEU A O 1
ATOM 3830 N N . VAL A 1 470 ? -23.290 -0.660 22.312 1.00 96.19 470 VAL A N 1
ATOM 3831 C CA . VAL A 1 470 ? -23.696 -0.319 20.935 1.00 96.19 470 VAL A CA 1
ATOM 3832 C C . VAL A 1 470 ? -23.478 -1.468 19.960 1.00 96.19 470 VAL A C 1
ATOM 3834 O O . VAL A 1 470 ? -24.327 -1.720 19.106 1.00 96.19 470 VAL A O 1
ATOM 3837 N N . MET A 1 471 ? -22.354 -2.178 20.067 1.00 96.31 471 MET A N 1
ATOM 3838 C CA . MET A 1 471 ? -22.083 -3.363 19.249 1.00 96.31 471 MET A CA 1
ATOM 3839 C C . MET A 1 471 ? -21.336 -4.426 20.044 1.00 96.31 471 MET A C 1
ATOM 3841 O O . MET A 1 471 ? -20.652 -4.116 21.018 1.00 96.31 471 MET A O 1
ATOM 3845 N N . TYR A 1 472 ? -21.462 -5.675 19.606 1.00 94.19 472 TYR A N 1
ATOM 3846 C CA . TYR A 1 472 ? -20.870 -6.849 20.234 1.00 94.19 472 TYR A CA 1
ATOM 3847 C C . TYR A 1 472 ? -20.147 -7.729 19.209 1.00 94.19 472 TYR A C 1
ATOM 3849 O O . TYR A 1 472 ? -20.702 -8.046 18.158 1.00 94.19 472 TYR A O 1
ATOM 3857 N N . TRP A 1 473 ? -18.954 -8.200 19.566 1.00 92.56 473 TRP A N 1
ATOM 3858 C CA . TRP A 1 473 ? -18.213 -9.247 18.869 1.00 92.56 473 TRP A CA 1
ATOM 3859 C C . TRP A 1 473 ? -17.816 -10.342 19.857 1.00 92.56 473 TRP A C 1
ATOM 3861 O O . TRP A 1 473 ? -17.639 -10.115 21.059 1.00 92.56 473 TRP A O 1
ATOM 3871 N N . LYS A 1 474 ? -17.637 -11.550 19.327 1.00 85.69 474 LYS A N 1
ATOM 3872 C CA . LYS A 1 474 ? -17.016 -12.654 20.051 1.00 85.69 474 LYS A CA 1
ATOM 3873 C C . LYS A 1 474 ? -15.726 -13.028 19.336 1.00 85.69 474 LYS A C 1
ATOM 3875 O O . LYS A 1 474 ? -15.771 -13.480 18.196 1.00 85.69 474 LYS A O 1
ATOM 3880 N N . GLY A 1 475 ? -14.597 -12.824 20.003 1.00 74.06 475 GLY A N 1
ATOM 3881 C CA . GLY A 1 475 ? -13.301 -13.273 19.523 1.00 74.06 475 GLY A CA 1
ATOM 3882 C C . GLY A 1 475 ? -12.987 -14.637 20.103 1.00 74.06 475 GLY A C 1
ATOM 3883 O O . GLY A 1 475 ? -12.809 -14.755 21.311 1.00 74.06 475 GLY A O 1
ATOM 3884 N N . TYR A 1 476 ? -12.922 -15.657 19.256 1.00 71.44 476 TYR A N 1
ATOM 3885 C CA . TYR A 1 476 ? -12.325 -16.930 19.641 1.00 71.44 476 TYR A CA 1
ATOM 3886 C C . TYR A 1 476 ? -10.828 -16.852 19.365 1.00 71.44 476 TYR A C 1
ATOM 3888 O O . TYR A 1 476 ? -10.420 -16.442 18.277 1.00 71.44 476 TYR A O 1
ATOM 3896 N N . THR A 1 477 ? -10.009 -17.240 20.335 1.00 61.81 477 THR A N 1
ATOM 3897 C CA . THR A 1 477 ? -8.584 -17.458 20.078 1.00 61.81 477 THR A CA 1
ATOM 3898 C C . THR A 1 477 ? -8.407 -18.937 19.735 1.00 61.81 477 THR A C 1
ATOM 3900 O O . THR A 1 477 ? -8.979 -19.777 20.431 1.00 61.81 477 THR A O 1
ATOM 3903 N N . PRO A 1 478 ? -7.668 -19.300 18.671 1.00 53.88 478 PRO A N 1
ATOM 3904 C CA . PRO A 1 478 ? -7.288 -20.690 18.450 1.00 53.88 478 PRO A CA 1
ATOM 3905 C C . PRO A 1 478 ? -6.586 -21.235 19.697 1.00 53.88 478 PRO A C 1
ATOM 3907 O O . PRO A 1 478 ? -5.796 -20.509 20.301 1.00 53.88 478 PRO A O 1
ATOM 3910 N N . VAL A 1 479 ? -6.871 -22.489 20.064 1.00 48.91 479 VAL A N 1
ATOM 3911 C CA . VAL A 1 479 ? -6.273 -23.171 21.223 1.00 48.91 479 VAL A CA 1
ATOM 3912 C C . VAL A 1 479 ? -4.756 -22.986 21.190 1.00 48.91 479 VAL A C 1
ATOM 3914 O O . VAL A 1 479 ? -4.074 -23.534 20.322 1.00 48.91 479 VAL A O 1
ATOM 3917 N N . GLN A 1 480 ? -4.226 -22.193 22.119 1.00 52.22 480 GLN A N 1
ATOM 3918 C CA . GLN A 1 480 ? -2.787 -22.103 22.322 1.00 52.22 480 GLN A CA 1
ATOM 3919 C C . GLN A 1 480 ? -2.338 -23.356 23.076 1.00 52.22 480 GLN A C 1
ATOM 3921 O O . GLN A 1 480 ? -3.016 -23.817 23.995 1.00 52.22 480 GLN A O 1
ATOM 3926 N N . TRP A 1 481 ? -1.202 -23.937 22.683 1.00 40.28 481 TRP A N 1
ATOM 3927 C CA . TRP A 1 481 ? -0.624 -25.065 23.413 1.00 40.28 481 TRP A CA 1
ATOM 3928 C C . TRP A 1 481 ? -0.344 -24.615 24.857 1.00 40.28 481 TRP A C 1
ATOM 3930 O O . TRP A 1 481 ? 0.496 -23.746 25.069 1.00 40.28 481 TRP A O 1
ATOM 3940 N N . ASN A 1 482 ? -1.051 -25.206 25.828 1.00 48.31 482 ASN A N 1
ATOM 3941 C CA . ASN A 1 482 ? -0.996 -24.915 27.272 1.00 48.31 482 ASN A CA 1
ATOM 3942 C C . ASN A 1 482 ? -1.707 -23.638 27.774 1.00 48.31 482 ASN A C 1
ATOM 3944 O O . ASN A 1 482 ? -1.315 -23.118 28.817 1.00 48.31 482 ASN A O 1
ATOM 3948 N N . SER A 1 483 ? -2.757 -23.149 27.102 1.00 55.81 483 SER A N 1
ATOM 3949 C CA . SER A 1 483 ? -3.624 -22.098 27.664 1.00 55.81 483 SER A CA 1
ATOM 3950 C C . SER A 1 483 ? -5.098 -22.508 27.623 1.00 55.81 483 SER A C 1
ATOM 3952 O O . SER A 1 483 ? -5.606 -22.875 26.564 1.00 55.81 483 SER A O 1
ATOM 3954 N N . ASP A 1 484 ? -5.791 -22.391 28.761 1.00 59.44 484 ASP A N 1
ATOM 3955 C CA . ASP A 1 484 ? -7.254 -22.548 28.876 1.00 59.44 484 ASP A CA 1
ATOM 3956 C C . ASP A 1 484 ? -8.009 -21.304 28.349 1.00 59.44 484 ASP A C 1
ATOM 3958 O O . ASP A 1 484 ? -9.206 -21.132 28.572 1.00 59.44 484 ASP A O 1
ATOM 3962 N N . TYR A 1 4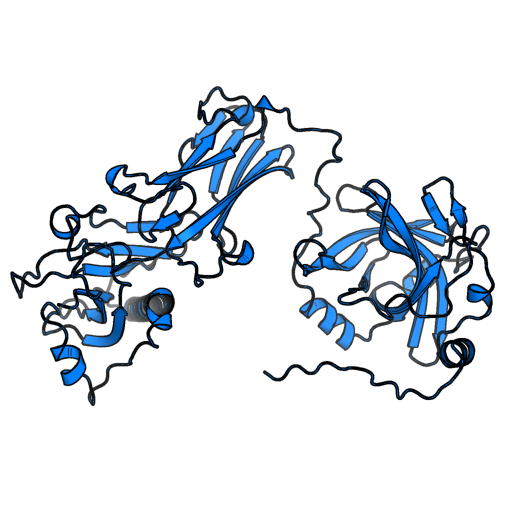85 ? -7.311 -20.381 27.678 1.00 69.06 485 TYR A N 1
ATOM 3963 C CA . TYR A 1 485 ? -7.875 -19.126 27.205 1.00 69.06 485 TYR A CA 1
ATOM 3964 C C . TYR A 1 485 ? -8.796 -19.323 25.989 1.00 69.06 485 TYR A C 1
ATOM 3966 O O . TYR A 1 485 ? -8.347 -19.505 24.856 1.00 69.06 485 TYR A O 1
ATOM 3974 N N . GLU A 1 486 ? -10.107 -19.205 26.209 1.00 73.69 486 GLU A N 1
ATOM 3975 C CA . GLU A 1 486 ? -11.134 -19.378 25.168 1.00 73.69 486 GLU A CA 1
ATOM 3976 C C . GLU A 1 486 ? -11.340 -18.143 24.262 1.00 73.69 486 GLU A C 1
ATOM 3978 O O . GLU A 1 486 ? -12.129 -18.175 23.310 1.00 73.69 486 GLU A O 1
ATOM 3983 N N . GLY A 1 487 ? -10.636 -17.039 24.535 1.00 80.50 487 GLY A N 1
ATOM 3984 C CA . GLY A 1 487 ? -10.728 -15.784 23.787 1.00 80.50 487 GLY A CA 1
ATOM 3985 C C . GLY A 1 487 ? -11.361 -14.640 24.571 1.00 80.50 487 GLY A C 1
ATOM 3986 O O . GLY A 1 487 ? -11.249 -14.562 25.794 1.00 80.50 487 GLY A O 1
ATOM 3987 N N . CYS A 1 488 ? -11.993 -13.699 23.871 1.00 86.19 488 CYS A N 1
ATOM 3988 C CA . CYS A 1 488 ? -12.528 -12.479 24.469 1.00 86.19 488 CYS A CA 1
ATOM 3989 C C . CYS A 1 488 ? -13.947 -12.132 23.996 1.00 86.19 488 CYS A C 1
ATOM 3991 O O . CYS A 1 488 ? -14.344 -12.324 22.843 1.00 86.19 488 CYS A O 1
ATOM 3993 N N . LEU A 1 489 ? -14.729 -11.587 24.924 1.00 90.19 489 LEU A N 1
ATOM 3994 C CA . LEU A 1 489 ? -15.945 -10.842 24.638 1.00 90.19 489 LEU A CA 1
ATOM 3995 C C . LEU A 1 489 ? -15.543 -9.401 24.362 1.00 90.19 489 LEU A C 1
ATOM 3997 O O . LEU A 1 489 ? -14.817 -8.810 25.158 1.00 90.19 489 LEU A O 1
ATOM 4001 N N . VAL A 1 490 ? -16.022 -8.838 23.257 1.00 92.94 490 VAL A N 1
ATOM 4002 C CA . VAL A 1 490 ? -15.635 -7.497 22.817 1.00 92.94 490 VAL A CA 1
ATOM 4003 C C . VAL A 1 490 ? -16.890 -6.676 22.562 1.00 92.94 490 VAL A C 1
ATOM 4005 O O . VAL A 1 490 ? -17.831 -7.138 21.918 1.00 92.94 490 VAL A O 1
ATOM 4008 N N . ALA A 1 491 ? -16.920 -5.458 23.081 1.00 95.00 491 ALA A N 1
ATOM 4009 C CA . ALA A 1 491 ? -18.047 -4.551 22.961 1.00 95.00 491 ALA A CA 1
ATOM 4010 C C . ALA A 1 491 ? -17.586 -3.163 22.538 1.00 95.00 491 ALA A C 1
ATOM 4012 O O . ALA A 1 491 ? -16.658 -2.618 23.121 1.00 95.00 491 ALA A O 1
ATOM 4013 N N . LEU A 1 492 ? -18.291 -2.558 21.585 1.00 97.19 492 LEU A N 1
ATOM 4014 C CA . LEU A 1 492 ? -18.238 -1.115 21.387 1.00 97.19 492 LEU A CA 1
ATOM 4015 C C . LEU A 1 492 ? -19.219 -0.477 22.360 1.00 97.19 492 LEU A C 1
ATOM 4017 O O . LEU A 1 492 ? -20.414 -0.790 22.330 1.00 97.19 492 LEU A O 1
ATOM 4021 N N . ILE A 1 493 ? -18.719 0.444 23.173 1.00 96.69 493 ILE A N 1
ATOM 4022 C CA . ILE A 1 493 ? -19.518 1.166 24.154 1.00 96.69 493 ILE A CA 1
ATOM 4023 C C . ILE A 1 493 ? -19.358 2.671 23.991 1.00 96.69 493 ILE A C 1
ATOM 4025 O O . ILE A 1 493 ? -18.289 3.160 23.622 1.00 96.69 493 ILE A O 1
ATOM 4029 N N . LEU A 1 494 ? -20.424 3.403 24.296 1.00 96.00 494 LEU A N 1
ATOM 4030 C CA . LEU A 1 494 ? -20.382 4.843 24.497 1.00 96.00 494 LEU A CA 1
ATOM 4031 C C . LEU A 1 494 ? -20.305 5.117 26.000 1.00 96.00 494 LEU A C 1
ATOM 4033 O O . LEU A 1 494 ? -21.238 4.820 26.750 1.00 96.00 494 LEU A O 1
ATOM 4037 N N . LYS A 1 495 ? -19.192 5.705 26.440 1.00 93.12 495 LYS A N 1
ATOM 4038 C CA . LYS A 1 495 ? -19.050 6.225 27.801 1.00 93.12 495 LYS A CA 1
ATOM 4039 C C . LYS A 1 495 ? -19.493 7.677 27.812 1.00 93.12 495 LYS A C 1
ATOM 4041 O O . LYS A 1 495 ? -18.789 8.547 27.300 1.00 93.12 495 LYS A O 1
ATOM 4046 N N . LYS A 1 496 ? -20.674 7.927 28.372 1.00 91.75 496 LYS A N 1
ATOM 4047 C CA . LYS A 1 496 ? -21.231 9.273 28.514 1.00 91.75 496 LYS A CA 1
ATOM 4048 C C . LYS A 1 496 ? -20.651 9.950 29.744 1.00 91.75 496 LYS A C 1
ATOM 4050 O O . LYS A 1 496 ? -20.693 9.392 30.836 1.00 91.75 496 LYS A O 1
ATOM 4055 N N . ASN A 1 497 ? -20.174 11.175 29.582 1.00 89.56 497 ASN A N 1
ATOM 4056 C CA . ASN A 1 497 ? -19.861 12.025 30.718 1.00 89.56 497 ASN A CA 1
ATOM 4057 C C . ASN A 1 497 ? -21.064 12.939 30.995 1.00 89.56 497 ASN A C 1
ATOM 4059 O O . ASN A 1 497 ? -21.415 13.782 30.173 1.00 89.56 497 ASN A O 1
ATOM 4063 N N . LYS A 1 498 ? -21.722 12.724 32.142 1.00 86.19 498 LYS A N 1
ATOM 4064 C CA . LYS A 1 498 ? -22.946 13.445 32.529 1.00 86.19 498 LYS A CA 1
ATOM 4065 C C . LYS A 1 498 ? -22.696 14.910 32.892 1.00 86.19 498 LYS A C 1
ATOM 4067 O O . LYS A 1 498 ? -23.615 15.709 32.778 1.00 86.19 498 LYS A O 1
ATOM 4072 N N . GLU A 1 499 ? -21.491 15.238 33.353 1.00 87.38 499 GLU A N 1
ATOM 4073 C CA . GLU A 1 499 ? -21.122 16.592 33.781 1.00 87.38 499 GLU A CA 1
ATOM 4074 C C . GLU A 1 499 ? -20.626 17.447 32.617 1.00 87.38 499 GLU A C 1
ATOM 4076 O O . GLU A 1 499 ? -20.816 18.655 32.619 1.00 87.38 499 GLU A O 1
ATOM 4081 N N . ASN A 1 500 ? -19.978 16.821 31.635 1.00 87.31 500 ASN A N 1
ATOM 4082 C CA . ASN A 1 500 ? -19.468 17.487 30.448 1.00 87.31 500 ASN A CA 1
ATOM 4083 C C . ASN A 1 500 ? -19.625 16.551 29.239 1.00 87.31 500 ASN A C 1
ATOM 4085 O O . ASN A 1 500 ? -18.777 15.671 29.040 1.00 87.31 500 ASN A O 1
ATOM 4089 N N . PRO A 1 501 ? -20.669 16.737 28.413 1.00 87.69 501 PRO A N 1
ATOM 4090 C CA . PRO A 1 501 ? -20.930 15.902 27.248 1.00 87.69 501 PRO A CA 1
ATOM 4091 C C . PRO A 1 501 ? -19.751 15.801 26.277 1.00 87.69 501 PRO A C 1
ATOM 4093 O O . PRO A 1 501 ? -19.549 14.718 25.733 1.00 87.69 501 PRO A O 1
ATOM 4096 N N . LEU A 1 502 ? -18.928 16.852 26.134 1.00 88.12 502 LEU A N 1
ATOM 4097 C CA . LEU A 1 502 ? -17.743 16.881 25.257 1.00 88.12 502 LEU A CA 1
AT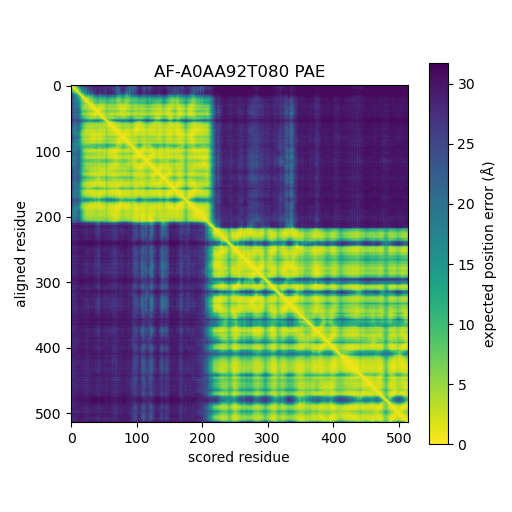OM 4098 C C . LEU A 1 502 ? -16.634 15.912 25.693 1.00 88.12 502 LEU A C 1
ATOM 4100 O O . LEU A 1 502 ? -15.709 15.637 24.929 1.00 88.12 502 LEU A O 1
ATOM 4104 N N . LYS A 1 503 ? -16.713 15.378 26.918 1.00 88.69 503 LYS A N 1
ATOM 4105 C CA . LYS A 1 503 ? -15.822 14.322 27.421 1.00 88.69 503 LYS A CA 1
ATOM 4106 C C . LYS A 1 503 ? -16.371 12.913 27.195 1.00 88.69 503 LYS A C 1
ATOM 4108 O O . LYS A 1 503 ? -15.762 11.955 27.674 1.00 88.69 503 LYS A O 1
ATOM 4113 N N . SER A 1 504 ? -17.511 12.767 26.524 1.00 92.06 504 SER A N 1
ATOM 4114 C CA . SER A 1 504 ? -18.027 11.454 26.130 1.00 92.06 504 SER A CA 1
ATOM 4115 C C . SER A 1 504 ? -17.163 10.858 25.020 1.00 92.06 504 SER A C 1
ATOM 4117 O O . SER A 1 504 ? -16.558 11.584 24.239 1.00 92.06 504 SER A O 1
ATOM 4119 N N . TYR A 1 505 ? -17.062 9.536 24.938 1.00 93.88 505 TYR A N 1
ATOM 4120 C CA . TYR A 1 505 ? -16.281 8.894 23.877 1.00 93.88 505 TYR A CA 1
ATOM 4121 C C . TYR A 1 505 ? -16.741 7.468 23.616 1.00 93.88 505 TYR A C 1
ATOM 4123 O O . TYR A 1 505 ? -17.263 6.785 24.505 1.00 93.88 505 TYR A O 1
ATOM 4131 N N . TYR A 1 506 ? -16.487 7.008 22.394 1.00 96.94 506 TYR A N 1
ATOM 4132 C CA . TYR A 1 506 ? -16.565 5.593 22.072 1.00 96.94 506 TYR A CA 1
ATOM 4133 C C . TYR A 1 506 ? -15.266 4.883 22.447 1.00 96.94 506 TYR A C 1
ATOM 4135 O O . TYR A 1 506 ? -14.165 5.381 22.202 1.00 96.94 506 TYR A O 1
ATOM 4143 N N . CYS A 1 507 ? -15.391 3.692 23.022 1.00 96.12 507 CYS A N 1
ATOM 4144 C CA . CYS A 1 507 ? -14.271 2.783 23.204 1.00 96.12 507 CYS A CA 1
ATOM 4145 C C . CYS A 1 507 ? -14.698 1.338 22.974 1.00 96.12 507 CYS A C 1
ATOM 4147 O O . CYS A 1 507 ? -15.879 0.992 23.032 1.00 96.12 507 CYS A O 1
ATOM 4149 N N . ILE A 1 508 ? -13.710 0.495 22.707 1.00 95.94 508 ILE A N 1
ATOM 4150 C CA . ILE A 1 508 ? -13.866 -0.945 22.790 1.00 95.94 508 ILE A CA 1
ATOM 4151 C C . ILE A 1 508 ? -13.575 -1.366 24.222 1.00 95.94 508 ILE A C 1
ATOM 4153 O O . ILE A 1 508 ? -12.563 -0.959 24.783 1.00 95.94 508 ILE A O 1
ATOM 4157 N N . HIS A 1 509 ? -14.451 -2.186 24.783 1.00 94.19 509 HIS A N 1
ATOM 4158 C CA . HIS A 1 509 ? -14.294 -2.870 26.059 1.00 94.19 509 HIS A CA 1
ATOM 4159 C C . HIS A 1 509 ? -14.150 -4.364 25.794 1.00 94.19 509 HIS A C 1
ATOM 4161 O O . HIS A 1 509 ? -14.956 -4.937 25.057 1.00 94.19 509 HIS A O 1
ATOM 4167 N N . ALA A 1 510 ? -13.140 -4.991 26.387 1.00 92.38 510 ALA A N 1
ATOM 4168 C CA . ALA A 1 510 ? -12.881 -6.412 26.226 1.00 92.38 510 ALA A CA 1
ATOM 4169 C C . ALA A 1 510 ? -12.726 -7.123 27.568 1.00 92.38 510 ALA A C 1
ATOM 4171 O O . ALA A 1 510 ? -12.070 -6.618 28.477 1.00 92.38 510 ALA A O 1
ATOM 4172 N N . GLU A 1 511 ? -13.297 -8.322 27.658 1.00 90.44 511 GLU A N 1
ATOM 4173 C CA . GLU A 1 511 ? -13.201 -9.225 28.808 1.00 90.44 511 GLU A CA 1
ATOM 4174 C C . GLU A 1 511 ? -12.832 -10.633 28.329 1.00 90.44 511 GLU A C 1
ATOM 4176 O O . GLU A 1 511 ? -13.236 -11.015 27.226 1.00 90.44 511 GLU A O 1
ATOM 4181 N N . PRO A 1 512 ? -12.110 -11.443 29.121 1.00 86.62 512 PRO A N 1
ATOM 4182 C CA . PRO A 1 512 ? -11.875 -12.835 28.763 1.00 86.62 512 PRO A CA 1
ATOM 4183 C C . PRO A 1 512 ? -13.176 -13.643 28.747 1.00 86.62 512 PRO A C 1
ATOM 4185 O O . PRO A 1 512 ? -14.055 -13.471 29.597 1.00 86.62 512 PRO A O 1
ATOM 4188 N N . ILE A 1 513 ? -13.268 -14.573 27.800 1.00 81.69 513 ILE A N 1
ATOM 4189 C CA . ILE A 1 513 ? -14.214 -15.685 27.869 1.00 81.69 513 ILE A CA 1
ATOM 4190 C C . ILE A 1 513 ? -13.650 -16.642 28.926 1.00 81.69 513 ILE A C 1
ATOM 4192 O O . ILE A 1 513 ? -12.493 -17.043 28.832 1.00 81.69 513 ILE A O 1
ATOM 4196 N N . LYS A 1 514 ? -14.436 -16.900 29.974 1.00 65.38 514 LYS A N 1
ATOM 4197 C CA . LYS A 1 514 ? -14.103 -17.896 30.996 1.00 65.38 514 LYS A CA 1
ATOM 4198 C C . LYS A 1 514 ? -14.407 -19.293 30.510 1.00 65.38 514 LYS A C 1
ATOM 4200 O O . LYS A 1 514 ? -15.525 -19.421 29.958 1.00 65.38 514 LYS A O 1
#

Organism: NCBI:txid165179

Radius of gyration: 31.01 Å; Cα contacts (8 Å, |Δi|>4): 1002; chains: 1; bounding box: 65×51×91 Å

Solvent-accessible surface area (backbone atoms only — not comparable to full-atom values): 29344 Å² total; per-residue (Å²): 133,88,83,81,76,88,71,84,81,78,82,88,67,98,62,57,67,67,60,56,43,71,68,42,97,84,59,53,71,69,68,60,69,43,62,42,42,72,48,95,88,70,47,59,37,61,79,92,46,69,28,71,59,90,82,43,72,65,60,55,40,69,71,44,42,77,35,29,33,38,69,76,44,39,22,37,50,42,98,87,21,32,53,46,76,56,53,60,62,70,90,52,84,88,76,62,74,64,31,41,31,28,69,42,96,43,33,32,35,42,34,35,52,40,85,90,80,68,44,43,24,27,30,54,28,40,40,47,72,40,83,77,61,21,33,34,44,31,20,38,83,83,69,45,82,73,48,59,34,34,46,66,44,75,49,78,56,92,97,43,40,39,40,34,30,30,29,78,77,49,71,45,76,45,86,92,80,40,76,42,80,36,39,22,47,36,34,22,33,56,45,54,75,69,56,40,52,51,49,57,72,62,32,72,40,84,45,43,70,62,76,60,50,67,64,91,80,73,69,71,51,79,69,46,45,62,37,72,44,58,45,58,66,49,74,80,75,65,67,87,56,80,90,59,66,38,64,45,56,19,66,42,56,33,29,40,32,60,17,38,96,85,69,51,71,55,92,83,42,52,35,76,73,69,34,42,27,31,38,34,41,34,73,95,42,88,32,65,41,76,36,32,41,53,50,105,87,52,74,52,71,53,71,66,48,70,34,34,48,86,62,66,46,91,63,92,77,80,49,78,86,58,36,51,39,39,37,42,34,29,22,47,96,91,36,62,74,46,74,29,74,45,64,33,42,29,37,79,47,51,64,68,51,41,45,79,84,49,66,34,47,83,55,46,92,50,70,77,45,79,46,46,21,64,31,37,71,86,49,34,35,36,44,42,50,47,37,61,22,89,93,29,82,84,28,52,33,34,38,43,31,61,52,79,78,96,73,83,75,90,55,93,45,76,65,37,49,53,52,42,52,51,48,42,51,50,29,46,52,55,53,48,55,51,47,44,68,74,28,31,86,75,44,72,67,42,79,44,47,90,91,46,38,66,70,60,51,71,72,52,80,48,68,61,93,80,49,43,67,45,32,39,43,58,37,75,32,77,80,48,94,94,49,93,51,56,19,30,41,36,30,38,30,41,44,75,32,91,90,45,65,86,69,36,45,43,33,38,44,35,31,66,40,129

Secondary structure (DSSP, 8-state):
----------------HHHHHHT-TT--HHHHTS--EE-TTS-EE-TTPPPS-SS-HHHHHHHHBTEEEEEEEEEEBPTTSPBPSS-TTTT-TT----EEEE-SSSEEEEEEE-TTT--EEEEEEEEEEETTTTEEEEE-TTS-EEEEEEEEEEEEETTEEEEEEEEEEEEEE-GGG-EEEEEEEEEEEEPPHHHHHHHHHH--EE-TTGGGSPPTTSPPPGGG--EEEEEESSGGGG-S-TT-SSEEETTSEEEEEEE-TTS---TT-THHHH-SEEEEEETT-S-EEEEEEEETTEEEE---EEEE-------SS--STTSEEEEEEEEETTEEEEEEEEEEEEE--TBTTB-TTSGGGTS-SS-S-EEE-SS-TT-EEEEEEEEE-SSSTT-EEEEEEE--TT----S-SHHHHHHHHHHHHHHHHHHHHHHHHHHGGG-PPEEP-TTTHHHHHTT-SSS-TT-EEEEEEEEEPP--TT----EEEEEEEEE--SS-GGG-EEEEEEEE--

Mean predicted aligned error: 17.59 Å

Sequence (514 aa):
MIFMVVGIWMLTGCSSDDDKLDSLPWNDKELFNQSFVLNQDGYCILDGKAPVCDIDRNVLNSWLVSYGWQPAGIYQVKENGKLAKTDYREGIKDYSPKVYEFLSENQLMTYYRDEDTRTFCFKKQDWSYDDATGIVIKTNKAGKVDGYMQILDVKFHEDEAYLYVMEKIGSVTVADNQEKAVYGLVVYQRLSLLELINVQNTYTIDKSDEEDKPNETEKVPDDCRYYIRCVYANSKDAHGMGDGHSKFQSFRLLSFDLTDYQNNNSSANPYYHYYDSIVWSCKGMPDREVSLRNDYNWSVVSINLTTYLFQINRNTSMTEEDRTLIVADGYKGGRVVYSSGIYLNIYNTGFMGYDFGSSDLLNPSNEDYDLYCIFDRSKRFRIVSPRYSPDFPEKPYSELKYIVSGVLLDSEDPESMKKHEAVLSEQKRMLVELMDMYYGQYGKGVVVDDSNREKYRNRFKALPSDADLVMYWKGYTPVQWNSDYEGCLVALILKKNKENPLKSYYCIHAEPIK